Protein AF-A0A2N0LPD0-F1 (afdb_monomer_lite)

Sequence (510 aa):
MKVQAAYNGDDMIFRSRFPADKPGIHHDYLVFEGSERVRHGSSSVGSVDDRLYEDRFTFHVDDGAVKSFPNYGCAVTCHSDLRDPFMYQAPGSDEVKANSYYEVIGKSDVRKYIPESRRGDGEWWDVAWDDIQASDTDFIAGMKVAGVFLDQWHWRAARGNPLDVSDDLWVLDYRNGDAGGSSYSTNFDSETGQPRFMFDPGVVPGAALSFDDVTNQRLTLDDVYYLGPETMTEFDPNRAWQEGDAIPRRYLRAPKGSRADITAKPIWNDGWWTVELRRKMDTGEPDDKAFKEFRSYNLAFAFYTNGTGNRFHYVTFPVKLGMGQPGDINATRFAGDDPNWDAVPAAEFTAYYPGQASWQYITSDRHLGAPAVRADSVACSTCHAAGNGHGLRLDTVHHEHHCGYAGRFDGPGDQSPGLMAKGSSCADDHPINAVVLETAGHLRPAHFDQPRWIGDITHEAEGWCLGFADDSLSLQVQQPVHGQDGVNVFGYPDCVVMGVGYPQLVQGGV

Secondary structure (DSSP, 8-state):
-EEEEEE-SSEEEEEEEEE-SS------EEEEETTEEEEE--SBSS--TT--S--EEEEEEESS-STTHHHHGGGGG--TTSSSTT-TTPPPHHHHHHSHHHHHTT-SS-----GGG---SS-TT---TTS--GGGHHHHHHHHHTT-SEEEEEEETTTTGGGTB-EEEEESSSEEEPSSB-SEEE--BTTTTB-SEEE-TTTSTTSSEEHHHHHTT---TTS--SB-TTTEEE--TTS---TTEEEESEEE---BSGGG--EEEEEEETTEEEEEEEEES----TTS----TT-EEEEEEEEE-TTB-TT-SEEPPPEEEEESS--SEEEEE--SSS--TTTSPPEE---B--TT--HHHHTSTTSTTHHHHHTT-S-HHHHHSTTSSS------S------S-----------------TT--------------------------SPPP----------------SS------PPPSSTTPEEEEEEETTEEEEEEE---------

Foldseek 3Di:
DKWFWADAQWKTKIKDKDFFQAFLQAAWKFFDAPPDTDIDADQDAAFDLQSNAGKKKKKWWFQPLAALCLFEPCQQFFALQFPDPRSPNPDAQVVLCPQACCVVVVHRGAGTAGLVLAQDPDASLDGDLSSDHNVCPVVQVVCLQVVHKIWMWMATNNQAVVPQFTFTWIHHSGTGGAPFFGQKDFQADPVVRDGQKFFDCVQVVLSFDQSVCSRVVVDDPVHPDAAEPVTIDGDDPPDPDDGRGIGGRMHGDQTDDPRGFKGWDWDDDDRMIIIMIMGTQCPVGSSDDRHDAQGKIKMKIWIDYNSHRDLNTWIFFIWMEGRNDDTLHDYHHDHDDDDPPVPTDMRDTQIARPASNHSCCCLDVVNVCNVCVSVSNHHPCCCAPPPNVNHRDSPPPDDDDDPDDPDDDDDDDDDDDDDDDPDDPPDDDDDDADDDDDDDDDDDDDDDDDDDDDDDDDDDDDDDDDFDDDDDDDDDDDDDPDPDWDWDWDDDPGDIDIDIDHDDDDPDDD

Radius of gyration: 28.14 Å; chains: 1; bounding box: 63×95×67 Å

Structure (mmCIF, N/CA/C/O backbone):
data_AF-A0A2N0LPD0-F1
#
_entry.id   AF-A0A2N0LPD0-F1
#
loop_
_atom_site.group_PDB
_atom_site.id
_atom_site.type_symbol
_atom_site.label_atom_id
_atom_site.label_alt_id
_atom_site.label_comp_id
_atom_site.label_asym_id
_atom_site.label_entity_id
_atom_site.label_seq_id
_atom_site.pdbx_PDB_ins_code
_atom_site.Cartn_x
_atom_site.Cartn_y
_atom_site.Cartn_z
_atom_site.occupancy
_atom_site.B_iso_or_equiv
_atom_site.auth_seq_id
_atom_site.auth_comp_id
_atom_site.auth_asym_id
_atom_site.auth_atom_id
_atom_site.pdbx_PDB_model_num
ATOM 1 N N . MET A 1 1 ? -17.942 1.171 -4.128 1.00 93.88 1 MET A N 1
ATOM 2 C CA . MET A 1 1 ? -17.140 -0.076 -4.074 1.00 93.88 1 MET A CA 1
ATOM 3 C C . MET A 1 1 ? -17.913 -1.142 -3.314 1.00 93.88 1 MET A C 1
ATOM 5 O O . MET A 1 1 ? -18.797 -0.785 -2.544 1.00 93.88 1 MET A O 1
ATOM 9 N N . LYS A 1 2 ? -17.607 -2.425 -3.521 1.00 97.50 2 LYS A N 1
ATOM 10 C CA . LYS A 1 2 ? -18.251 -3.542 -2.808 1.00 97.50 2 LYS A CA 1
ATOM 11 C C . LYS A 1 2 ? -17.213 -4.376 -2.075 1.00 97.50 2 LYS A C 1
ATOM 13 O O . LYS A 1 2 ? -16.131 -4.577 -2.616 1.00 97.50 2 LYS A O 1
ATOM 18 N N . VAL A 1 3 ? -17.548 -4.859 -0.885 1.00 98.50 3 VAL A N 1
ATOM 19 C CA . VAL A 1 3 ? -16.680 -5.721 -0.078 1.00 98.50 3 VAL A CA 1
ATOM 20 C C . VAL A 1 3 ? -17.483 -6.904 0.446 1.00 98.50 3 VAL A C 1
ATOM 22 O O . VAL A 1 3 ? -18.595 -6.749 0.947 1.00 98.50 3 VAL A O 1
ATOM 25 N N . GLN A 1 4 ? -16.903 -8.088 0.334 1.00 98.62 4 GLN A N 1
ATOM 26 C CA . GLN A 1 4 ? -17.358 -9.326 0.949 1.00 98.62 4 GLN A CA 1
ATOM 27 C C . GLN A 1 4 ? -16.247 -9.830 1.869 1.00 98.62 4 GLN A C 1
ATOM 29 O O . GLN A 1 4 ? -15.064 -9.664 1.567 1.00 98.62 4 GLN A O 1
ATOM 34 N N . ALA A 1 5 ? -16.622 -10.454 2.980 1.00 98.69 5 ALA A N 1
ATOM 35 C CA . ALA A 1 5 ? -15.678 -11.020 3.934 1.00 98.69 5 ALA A CA 1
ATOM 36 C C . ALA A 1 5 ? -16.118 -12.429 4.332 1.00 98.69 5 ALA A C 1
ATOM 38 O O . ALA A 1 5 ? -17.301 -12.662 4.600 1.00 98.69 5 ALA A O 1
ATOM 39 N N . ALA A 1 6 ? -15.176 -13.363 4.381 1.00 98.56 6 ALA A N 1
ATOM 40 C CA . ALA A 1 6 ? -15.428 -14.753 4.725 1.00 98.56 6 ALA A CA 1
ATOM 41 C C . ALA A 1 6 ? -14.258 -15.349 5.515 1.00 98.56 6 ALA A C 1
ATOM 43 O O . ALA A 1 6 ? -13.128 -14.886 5.394 1.00 98.56 6 ALA A O 1
ATOM 44 N N . TYR A 1 7 ? -14.533 -16.371 6.325 1.00 98.44 7 TYR A N 1
ATOM 45 C CA . TYR A 1 7 ? -13.509 -17.060 7.117 1.00 98.44 7 TYR A CA 1
ATOM 46 C C . TYR A 1 7 ? -13.863 -18.534 7.355 1.00 98.44 7 TYR A C 1
ATOM 48 O O . TYR A 1 7 ? -15.043 -18.889 7.380 1.00 98.44 7 TYR A O 1
ATOM 56 N N . ASN A 1 8 ? -12.868 -19.400 7.549 1.00 97.31 8 ASN A N 1
ATOM 57 C CA . ASN A 1 8 ? -13.073 -20.843 7.784 1.00 97.31 8 ASN A CA 1
ATOM 58 C C . ASN A 1 8 ? -12.531 -21.346 9.138 1.00 97.31 8 ASN A C 1
ATOM 60 O O . ASN A 1 8 ? -12.690 -22.524 9.460 1.00 97.31 8 ASN A O 1
ATOM 64 N N . GLY A 1 9 ? -11.977 -20.450 9.960 1.00 96.12 9 GLY A N 1
ATOM 65 C CA . GLY A 1 9 ? -11.345 -20.765 11.246 1.00 96.12 9 GLY A CA 1
ATOM 66 C C . GLY A 1 9 ? -9.817 -20.773 11.185 1.00 96.12 9 GLY A C 1
ATOM 67 O O . GLY A 1 9 ? -9.190 -20.611 12.227 1.00 96.12 9 GLY A O 1
ATOM 68 N N . ASP A 1 10 ? -9.251 -20.881 9.981 1.00 97.25 10 ASP A N 1
ATOM 69 C CA . ASP A 1 10 ? -7.812 -20.799 9.728 1.00 97.25 10 ASP A CA 1
ATOM 70 C C . ASP A 1 10 ? -7.463 -19.519 8.957 1.00 97.25 10 ASP A C 1
ATOM 72 O O . ASP A 1 10 ? -6.546 -18.801 9.346 1.00 97.25 10 ASP A O 1
ATOM 76 N N . ASP A 1 11 ? -8.240 -19.187 7.922 1.00 98.56 11 ASP A N 1
ATOM 77 C CA . ASP A 1 11 ? -8.024 -18.053 7.023 1.00 98.56 11 ASP A CA 1
ATOM 78 C C . ASP A 1 11 ? -9.128 -16.995 7.127 1.00 98.56 11 ASP A C 1
ATOM 80 O O . ASP A 1 11 ? -10.316 -17.302 7.281 1.00 98.56 11 ASP A O 1
ATOM 84 N N . MET A 1 12 ? -8.717 -15.736 6.975 1.00 98.62 12 MET A N 1
ATOM 85 C CA . MET A 1 12 ? -9.573 -14.585 6.721 1.00 98.62 12 MET A CA 1
ATOM 86 C C . MET A 1 12 ? -9.423 -14.158 5.261 1.00 98.62 12 MET A C 1
ATOM 88 O O . MET A 1 12 ? -8.309 -13.981 4.762 1.00 98.62 12 MET A O 1
ATOM 92 N N . ILE A 1 13 ? -10.552 -13.969 4.578 1.00 98.75 13 ILE A N 1
ATOM 93 C CA . ILE A 1 13 ? -10.589 -13.643 3.154 1.00 98.75 13 ILE A CA 1
ATOM 94 C C . ILE A 1 13 ? -11.479 -12.426 2.926 1.00 98.75 13 ILE A C 1
ATOM 96 O O . ILE A 1 13 ? -12.649 -12.407 3.319 1.00 98.75 13 ILE A O 1
ATOM 100 N N . PHE A 1 14 ? -10.943 -11.430 2.228 1.00 98.81 14 PHE A N 1
ATOM 101 C CA . PHE A 1 14 ? -11.685 -10.264 1.763 1.00 98.81 14 PHE A CA 1
ATOM 102 C C . PHE A 1 14 ? -11.743 -10.265 0.244 1.00 98.81 14 PHE A C 1
ATOM 104 O O . PHE A 1 14 ? -10.707 -10.318 -0.409 1.00 98.81 14 PHE A O 1
ATOM 111 N N . ARG A 1 15 ? -12.939 -10.129 -0.328 1.00 98.69 15 ARG A N 1
ATOM 112 C CA . ARG A 1 15 ? -13.126 -9.885 -1.761 1.00 98.69 15 ARG A CA 1
ATOM 113 C C . ARG A 1 15 ? -13.672 -8.485 -1.962 1.00 98.69 15 ARG A C 1
ATOM 115 O O . ARG A 1 15 ? -14.777 -8.173 -1.525 1.00 98.69 15 ARG A O 1
ATOM 122 N N . SER A 1 16 ? -12.900 -7.650 -2.641 1.00 98.50 16 SER A N 1
ATOM 123 C CA . SER A 1 16 ? -13.236 -6.247 -2.873 1.00 98.50 16 SER A CA 1
ATOM 124 C C . SER A 1 16 ? -13.387 -5.963 -4.356 1.00 98.50 16 SER A C 1
ATOM 126 O O . SER A 1 16 ? -12.586 -6.426 -5.161 1.00 98.50 16 SER A O 1
ATOM 128 N N . ARG A 1 17 ? -14.407 -5.186 -4.723 1.00 98.12 17 ARG A N 1
ATOM 129 C CA . ARG A 1 17 ? -14.667 -4.761 -6.100 1.00 98.12 17 ARG A CA 1
ATOM 130 C C . ARG A 1 17 ? -14.722 -3.240 -6.201 1.00 98.12 17 ARG A C 1
ATOM 132 O O . ARG A 1 17 ? -15.536 -2.599 -5.525 1.00 98.12 17 ARG A O 1
ATOM 139 N N . PHE A 1 18 ? -13.884 -2.662 -7.056 1.00 96.88 18 PHE A N 1
ATOM 140 C CA . PHE A 1 18 ? -13.762 -1.214 -7.254 1.00 96.88 18 PHE A CA 1
ATOM 141 C C . PHE A 1 18 ? -13.550 -0.872 -8.739 1.00 96.88 18 PHE A C 1
ATOM 143 O O . PHE A 1 18 ? -13.055 -1.715 -9.492 1.00 96.88 18 PHE A O 1
ATOM 150 N N . PRO A 1 19 ? -14.007 0.310 -9.187 1.00 95.06 19 PRO A N 1
ATOM 151 C CA . PRO A 1 19 ? -13.965 0.672 -10.598 1.00 95.06 19 PRO A CA 1
ATOM 152 C C . PRO A 1 19 ? -12.536 1.006 -11.017 1.00 95.06 19 PRO A C 1
ATOM 154 O O . PRO A 1 19 ? -11.822 1.634 -10.250 1.00 95.06 19 PRO A O 1
ATOM 157 N N . ALA A 1 20 ? -12.151 0.613 -12.224 1.00 92.56 20 ALA A N 1
ATOM 158 C CA . ALA A 1 20 ? -10.928 1.005 -12.915 1.00 92.56 20 ALA A CA 1
ATOM 159 C C . ALA A 1 20 ? -11.180 0.801 -14.411 1.00 92.56 20 ALA A C 1
ATOM 161 O O . ALA A 1 20 ? -11.218 -0.338 -14.871 1.00 92.56 20 ALA A O 1
ATOM 162 N N . ASP A 1 21 ? -11.409 1.880 -15.156 1.00 89.44 21 ASP A N 1
ATOM 163 C CA . ASP A 1 21 ? -11.783 1.842 -16.579 1.00 89.44 21 ASP A CA 1
ATOM 164 C C . ASP A 1 21 ? -10.833 1.019 -17.457 1.00 89.44 21 ASP A C 1
ATOM 166 O O . ASP A 1 21 ? -11.274 0.402 -18.425 1.00 89.44 21 ASP A O 1
ATOM 170 N N . LYS A 1 22 ? -9.550 0.970 -17.094 1.00 90.00 22 LYS A N 1
ATOM 171 C CA . LYS A 1 22 ? -8.544 0.037 -17.601 1.00 90.00 22 LYS A CA 1
ATOM 172 C C . LYS A 1 22 ? -7.601 -0.351 -16.460 1.00 90.00 22 LYS A C 1
ATOM 174 O O . LYS A 1 22 ? -7.417 0.453 -15.542 1.00 90.00 22 LYS A O 1
ATOM 179 N N . PRO A 1 23 ? -6.977 -1.538 -16.506 1.00 93.06 23 PRO A N 1
ATOM 180 C CA . PRO A 1 23 ? -6.149 -2.000 -15.404 1.00 93.06 23 PRO A CA 1
ATOM 181 C C . PRO A 1 23 ? -4.797 -1.267 -15.396 1.00 93.06 23 PRO A C 1
ATOM 183 O O . PRO A 1 23 ? -4.017 -1.357 -16.343 1.00 93.06 23 PRO A O 1
ATOM 186 N N . GLY A 1 24 ? -4.487 -0.550 -14.316 1.00 93.31 24 GLY A N 1
ATOM 187 C CA . GLY A 1 24 ? -3.186 0.090 -14.103 1.00 93.31 24 GLY A CA 1
ATOM 188 C C . GLY A 1 24 ? -2.114 -0.916 -13.684 1.00 93.31 24 GLY A C 1
ATOM 189 O O . GLY A 1 24 ? -1.755 -0.990 -12.513 1.00 93.31 24 GLY A O 1
ATOM 190 N N . ILE A 1 25 ? -1.598 -1.699 -14.631 1.00 95.00 25 ILE A N 1
ATOM 191 C CA . ILE A 1 25 ? -0.637 -2.799 -14.391 1.00 95.00 25 ILE A CA 1
ATOM 192 C C . ILE A 1 25 ? 0.837 -2.377 -14.462 1.00 95.00 25 ILE A C 1
ATOM 194 O O . ILE A 1 25 ? 1.739 -3.197 -14.296 1.00 95.00 25 ILE A O 1
ATOM 198 N N . HIS A 1 26 ? 1.093 -1.095 -14.700 1.00 95.00 26 HIS A N 1
ATOM 199 C CA . HIS A 1 26 ? 2.417 -0.546 -14.963 1.00 95.00 26 HIS A CA 1
ATOM 200 C C . HIS A 1 26 ? 2.956 0.240 -13.760 1.00 95.00 26 HIS A C 1
ATOM 202 O O . HIS A 1 26 ? 2.221 0.940 -13.068 1.00 95.00 26 HIS A O 1
ATOM 208 N N . HIS A 1 27 ? 4.263 0.146 -13.498 1.00 94.00 27 HIS A N 1
ATOM 209 C CA . HIS A 1 27 ? 4.942 0.932 -12.464 1.00 94.00 27 HIS A CA 1
ATOM 210 C C . HIS A 1 27 ? 6.374 1.245 -12.901 1.00 94.00 27 HIS A C 1
ATOM 212 O O . HIS A 1 27 ? 7.170 0.325 -13.033 1.00 94.00 27 HIS A O 1
ATOM 218 N N . ASP A 1 28 ? 6.664 2.536 -13.072 1.00 93.62 28 ASP A N 1
ATOM 219 C CA . ASP A 1 28 ? 7.924 3.171 -13.493 1.00 93.62 28 ASP A CA 1
ATOM 220 C C . ASP A 1 28 ? 8.940 2.366 -14.340 1.00 93.62 28 ASP A C 1
ATOM 222 O O . ASP A 1 28 ? 9.508 1.353 -13.934 1.00 93.62 28 ASP A O 1
ATOM 226 N N . TYR A 1 29 ? 9.276 2.915 -15.507 1.00 96.12 29 TYR A N 1
ATOM 227 C CA . TYR A 1 29 ? 10.181 2.331 -16.496 1.00 96.12 29 TYR A CA 1
ATOM 228 C C . TYR A 1 29 ? 11.476 3.130 -16.614 1.00 96.12 29 TYR A C 1
ATOM 230 O O . TYR A 1 29 ? 11.532 4.325 -16.321 1.00 96.12 29 TYR A O 1
ATOM 238 N N . LEU A 1 30 ? 12.541 2.447 -17.013 1.00 95.94 30 LEU A N 1
ATOM 239 C CA . LEU A 1 30 ? 13.726 3.054 -17.591 1.00 95.94 30 LEU A CA 1
ATOM 240 C C . LEU A 1 30 ? 13.607 2.897 -19.106 1.00 95.94 30 LEU A C 1
ATOM 242 O O . LEU A 1 30 ? 13.508 1.766 -19.583 1.00 95.94 30 LEU A O 1
ATOM 246 N N . VAL A 1 31 ? 13.585 4.010 -19.828 1.00 96.94 31 VAL A N 1
ATOM 247 C CA . VAL A 1 31 ? 13.409 4.057 -21.281 1.00 96.94 31 VAL A CA 1
ATOM 248 C C . VAL A 1 31 ? 14.711 4.509 -21.926 1.00 96.94 31 VAL A C 1
ATOM 250 O O . VAL A 1 31 ? 15.379 5.411 -21.414 1.00 96.94 31 VAL A O 1
ATOM 253 N N . PHE A 1 32 ? 15.100 3.849 -23.009 1.00 96.31 32 PHE A N 1
ATOM 254 C CA . PHE A 1 32 ? 16.282 4.202 -23.787 1.00 96.31 32 PHE A CA 1
ATOM 255 C C . PHE A 1 32 ? 15.933 5.335 -24.757 1.00 96.31 32 PHE A C 1
ATOM 257 O O . PHE A 1 32 ? 15.102 5.153 -25.644 1.00 96.31 32 PHE A O 1
ATOM 264 N N . GLU A 1 33 ? 16.566 6.492 -24.561 1.00 95.50 33 GLU A N 1
ATOM 265 C CA . GLU A 1 33 ? 16.352 7.719 -25.340 1.00 95.50 33 GLU A CA 1
ATOM 266 C C . GLU A 1 33 ? 17.706 8.250 -25.825 1.00 95.50 33 GLU A C 1
ATOM 268 O O . GLU A 1 33 ? 18.495 8.832 -25.074 1.00 95.50 33 GLU A O 1
ATOM 273 N N . GLY A 1 34 ? 18.034 7.991 -27.086 1.00 89.56 34 GLY A N 1
ATOM 274 C CA . GLY A 1 34 ? 19.355 8.219 -27.653 1.00 89.56 34 GLY A CA 1
ATOM 275 C C . GLY A 1 34 ? 20.437 7.468 -26.872 1.00 89.56 34 GLY A C 1
ATOM 276 O O . GLY A 1 34 ? 20.471 6.241 -26.836 1.00 89.56 34 GLY A O 1
ATOM 277 N N . SER A 1 35 ? 21.364 8.211 -26.262 1.00 84.88 35 SER A N 1
ATOM 278 C CA . SER A 1 35 ? 22.397 7.646 -25.379 1.00 84.88 35 SER A CA 1
ATOM 279 C C . SER A 1 35 ? 21.995 7.618 -23.903 1.00 84.88 35 SER A C 1
ATOM 281 O O . SER A 1 35 ? 22.759 7.134 -23.063 1.00 84.88 35 SER A O 1
ATOM 283 N N . GLU A 1 36 ? 20.845 8.195 -23.568 1.00 89.69 36 GLU A N 1
ATOM 284 C CA . GLU A 1 36 ? 20.365 8.333 -22.204 1.00 89.69 36 GLU A CA 1
ATOM 285 C C . GLU A 1 36 ? 19.398 7.209 -21.834 1.00 89.69 36 GLU A C 1
ATOM 287 O O . GLU A 1 36 ? 18.835 6.498 -22.665 1.00 89.69 36 GLU A O 1
ATOM 292 N N . ARG A 1 37 ? 19.253 7.026 -20.526 1.00 91.12 37 ARG A N 1
ATOM 293 C CA . ARG A 1 37 ? 18.321 6.082 -19.922 1.00 91.12 37 ARG A CA 1
ATOM 294 C C . ARG A 1 37 ? 17.449 6.875 -18.968 1.00 91.12 37 ARG A C 1
ATOM 296 O O . ARG A 1 37 ? 17.870 7.189 -17.852 1.00 91.12 37 ARG A O 1
ATOM 303 N N . VAL A 1 38 ? 16.267 7.246 -19.436 1.00 93.31 38 VAL A N 1
ATOM 304 C CA . VAL A 1 38 ? 15.380 8.192 -18.761 1.00 93.31 38 VAL A CA 1
ATOM 305 C C . VAL A 1 38 ? 14.331 7.432 -17.969 1.00 93.31 38 VAL A C 1
ATOM 307 O O . VAL A 1 38 ? 13.748 6.449 -18.424 1.00 93.31 38 VAL A O 1
ATOM 310 N N . ARG A 1 39 ? 14.106 7.859 -16.727 1.00 93.31 39 ARG A N 1
ATOM 311 C CA . ARG A 1 39 ? 13.027 7.305 -15.915 1.00 93.31 39 ARG A CA 1
ATOM 312 C C . ARG A 1 39 ? 11.704 7.920 -16.350 1.00 93.31 39 ARG A C 1
ATOM 314 O O . ARG A 1 39 ? 11.521 9.123 -16.198 1.00 93.31 39 ARG A O 1
ATOM 321 N N . HIS A 1 40 ? 10.755 7.062 -16.694 1.00 92.69 40 HIS A N 1
ATOM 322 C CA . HIS A 1 40 ? 9.354 7.417 -16.880 1.00 92.69 40 HIS A CA 1
ATOM 323 C C . HIS A 1 40 ? 8.486 6.782 -15.804 1.00 92.69 40 HIS A C 1
ATOM 325 O O . HIS A 1 40 ? 8.763 5.679 -15.335 1.00 92.69 40 HIS A O 1
ATOM 331 N N . GLY A 1 41 ? 7.440 7.487 -15.389 1.00 87.19 41 GLY A N 1
ATOM 332 C CA . GLY A 1 41 ? 6.582 7.076 -14.285 1.00 87.19 41 GLY A CA 1
ATOM 333 C C . GLY A 1 41 ? 7.122 7.486 -12.913 1.00 87.19 41 GLY A C 1
ATOM 334 O O . GLY A 1 41 ? 8.276 7.260 -12.523 1.00 87.19 41 GLY A O 1
ATOM 335 N N . SER A 1 42 ? 6.242 8.100 -12.137 1.00 80.94 42 SER A N 1
ATOM 336 C CA . SER A 1 42 ? 6.472 8.457 -10.743 1.00 80.94 42 SER A CA 1
ATOM 337 C C . SER A 1 42 ? 5.136 8.490 -10.004 1.00 80.94 42 SER A C 1
ATOM 339 O O . SER A 1 42 ? 4.084 8.360 -10.619 1.00 80.94 42 SER A O 1
ATOM 341 N N . SER A 1 43 ? 5.176 8.645 -8.679 1.00 75.25 43 SER A N 1
ATOM 342 C CA . SER A 1 43 ? 3.958 8.936 -7.921 1.00 75.25 43 SER A CA 1
ATOM 343 C C . SER A 1 43 ? 3.514 10.350 -8.287 1.00 75.25 43 SER A C 1
ATOM 345 O O . SER A 1 43 ? 4.055 11.323 -7.757 1.00 75.25 43 SER A O 1
ATOM 347 N N . SER A 1 44 ? 2.611 10.442 -9.253 1.00 64.31 44 SER A N 1
ATOM 348 C CA . SER A 1 44 ? 2.209 11.684 -9.891 1.00 64.31 44 SER A CA 1
ATOM 349 C C . SER A 1 44 ? 1.103 12.401 -9.121 1.00 64.31 44 SER A C 1
ATOM 351 O O . SER A 1 44 ? 0.510 11.899 -8.158 1.00 64.31 44 SER A O 1
ATOM 353 N N . VAL A 1 45 ? 0.883 13.634 -9.551 1.00 65.06 45 VAL A N 1
ATOM 354 C CA . VAL A 1 45 ? -0.131 14.546 -9.047 1.00 65.06 45 VAL A CA 1
ATOM 355 C C . VAL A 1 45 ? -1.387 14.346 -9.870 1.00 65.06 45 VAL A C 1
ATOM 357 O O . VAL A 1 45 ? -1.348 14.539 -11.081 1.00 65.06 45 VAL A O 1
ATOM 360 N N . GLY A 1 46 ? -2.500 14.017 -9.225 1.00 64.25 46 GLY A N 1
ATOM 361 C CA . GLY A 1 46 ? -3.743 13.771 -9.947 1.00 64.25 46 GLY A CA 1
ATOM 362 C C . GLY A 1 46 ? -3.680 12.536 -10.838 1.00 64.25 46 GLY A C 1
ATOM 363 O O . GLY A 1 46 ? -2.784 11.698 -10.726 1.00 64.25 46 GLY A O 1
ATOM 364 N N . SER A 1 47 ? -4.697 12.415 -11.687 1.00 64.69 47 SER A N 1
ATOM 365 C CA . SER A 1 47 ? -4.709 11.423 -12.756 1.00 64.69 47 SER A CA 1
ATOM 366 C C . SER A 1 47 ? -3.703 11.856 -13.811 1.00 64.69 47 SER A C 1
ATOM 368 O O . SER A 1 47 ? -3.750 12.996 -14.269 1.00 64.69 47 SER A O 1
ATOM 370 N N . VAL A 1 48 ? -2.812 10.948 -14.189 1.00 68.50 48 VAL A N 1
ATOM 371 C CA . VAL A 1 48 ? -1.898 11.143 -15.316 1.00 68.50 48 VAL A CA 1
ATOM 372 C C . VAL A 1 48 ? -2.240 10.147 -16.404 1.00 68.50 48 VAL A C 1
ATOM 374 O O . VAL A 1 48 ? -2.479 8.968 -16.136 1.00 68.50 48 VAL A O 1
ATOM 377 N N . ASP A 1 49 ? -2.257 10.631 -17.639 1.00 68.88 49 ASP A N 1
ATOM 378 C CA . ASP A 1 49 ? -2.686 9.824 -18.781 1.00 68.88 49 ASP A CA 1
ATOM 379 C C . ASP A 1 49 ? -1.683 8.714 -19.127 1.00 68.88 49 ASP A C 1
ATOM 381 O O . ASP A 1 49 ? -2.067 7.718 -19.739 1.00 68.88 49 ASP A O 1
ATOM 385 N N . ASP A 1 50 ? -0.428 8.830 -18.668 1.00 74.38 50 ASP A N 1
ATOM 386 C CA . ASP A 1 50 ? 0.629 7.843 -18.927 1.00 74.38 50 ASP A CA 1
ATOM 387 C C . ASP A 1 50 ? 0.372 6.473 -18.267 1.00 74.38 50 ASP A C 1
ATOM 389 O O . ASP A 1 50 ? 0.899 5.459 -18.723 1.00 74.38 50 ASP A O 1
ATOM 393 N N . ARG A 1 51 ? -0.445 6.437 -17.201 1.00 81.94 51 ARG A N 1
ATOM 394 C CA . ARG A 1 51 ? -0.741 5.265 -16.357 1.00 81.94 51 ARG A CA 1
ATOM 395 C C . ARG A 1 51 ? 0.485 4.448 -15.944 1.00 81.94 51 ARG A C 1
ATOM 397 O O . ARG A 1 51 ? 0.383 3.248 -15.694 1.00 81.94 51 ARG A O 1
ATOM 404 N N . LEU A 1 52 ? 1.633 5.097 -15.767 1.00 90.00 52 LEU A N 1
ATOM 405 C CA . LEU A 1 52 ? 2.883 4.458 -15.337 1.00 90.00 52 LEU A CA 1
ATOM 406 C C . LEU A 1 52 ? 2.988 4.308 -13.812 1.00 90.00 52 LEU A C 1
ATOM 408 O O . LEU A 1 52 ? 4.085 4.135 -13.260 1.00 90.00 52 LEU A O 1
ATOM 412 N N . TYR A 1 53 ? 1.849 4.388 -13.123 1.00 90.81 53 TYR A N 1
ATOM 413 C CA . TYR A 1 53 ? 1.743 4.198 -11.690 1.00 90.81 53 TYR A CA 1
ATOM 414 C C . TYR A 1 53 ? 0.570 3.283 -11.356 1.00 90.81 53 TYR A C 1
ATOM 416 O O . TYR A 1 53 ? -0.586 3.587 -11.628 1.00 90.81 53 TYR A O 1
ATOM 424 N N . GLU A 1 54 ? 0.903 2.142 -10.772 1.00 94.44 54 GLU A N 1
ATOM 425 C CA . GLU A 1 54 ? -0.018 1.019 -10.668 1.00 94.44 54 GLU A CA 1
ATOM 426 C C . GLU A 1 54 ? -1.278 1.312 -9.839 1.00 94.44 54 GLU A C 1
ATOM 428 O O . GLU A 1 54 ? -1.252 2.049 -8.833 1.00 94.44 54 GLU A O 1
ATOM 433 N N . ASP A 1 55 ? -2.345 0.610 -10.209 1.00 95.81 55 ASP A N 1
ATOM 434 C CA . ASP A 1 55 ? -3.553 0.504 -9.409 1.00 95.81 55 ASP A CA 1
ATOM 435 C C . ASP A 1 55 ? -3.242 -0.219 -8.100 1.00 95.81 55 ASP A C 1
ATOM 437 O O . ASP A 1 55 ? -2.438 -1.159 -8.029 1.00 95.81 55 ASP A O 1
ATOM 441 N N . ARG A 1 56 ? -3.870 0.246 -7.022 1.00 96.94 56 ARG A N 1
ATOM 442 C CA . ARG A 1 56 ? -3.632 -0.269 -5.671 1.00 96.94 56 ARG A CA 1
ATOM 443 C C . ARG A 1 56 ? -4.929 -0.374 -4.912 1.00 96.94 56 ARG A C 1
ATOM 445 O O . ARG A 1 56 ? -5.785 0.499 -5.018 1.00 96.94 56 ARG A O 1
ATOM 452 N N . PHE A 1 57 ? -5.016 -1.397 -4.080 1.00 98.06 57 PHE A N 1
ATOM 453 C CA . PHE A 1 57 ? -6.087 -1.569 -3.112 1.00 98.06 57 PHE A CA 1
ATOM 454 C C . PHE A 1 57 ? -5.460 -1.781 -1.744 1.00 98.06 57 PHE A C 1
ATOM 456 O O . PHE A 1 57 ? -4.534 -2.577 -1.595 1.00 98.06 57 PHE A O 1
ATOM 463 N N . THR A 1 58 ? -5.924 -1.048 -0.744 1.00 97.94 58 THR A N 1
ATOM 464 C CA . THR A 1 58 ? -5.383 -1.159 0.605 1.00 97.94 58 THR A CA 1
ATOM 465 C C . THR A 1 58 ? -6.455 -0.899 1.638 1.00 97.94 58 THR A C 1
ATOM 467 O O . THR A 1 58 ? -7.405 -0.158 1.392 1.00 97.94 58 THR A O 1
ATOM 470 N N . PHE A 1 59 ? -6.299 -1.488 2.812 1.00 98.50 59 PHE A N 1
ATOM 471 C CA . PHE A 1 59 ? -7.103 -1.127 3.962 1.00 98.50 59 PHE A CA 1
ATOM 472 C C . PHE A 1 59 ? -6.305 -1.280 5.239 1.00 98.50 59 PHE A C 1
ATOM 474 O O . PHE A 1 59 ? -5.331 -2.027 5.285 1.00 98.50 59 PHE A O 1
ATOM 481 N N . HIS A 1 60 ? -6.716 -0.527 6.249 1.00 98.56 60 HIS A N 1
ATOM 482 C CA . HIS A 1 60 ? -6.220 -0.695 7.604 1.00 98.56 60 HIS A CA 1
ATOM 483 C C . HIS A 1 60 ? -7.163 -1.604 8.397 1.00 98.56 60 HIS A C 1
ATOM 485 O O . HIS A 1 60 ? -8.379 -1.531 8.205 1.00 98.56 60 HIS A O 1
ATOM 491 N N . VAL A 1 61 ? -6.600 -2.397 9.302 1.00 98.56 61 VAL A N 1
ATOM 492 C CA . VAL A 1 61 ? -7.288 -3.224 10.292 1.00 98.56 61 VAL A CA 1
ATOM 493 C C . VAL A 1 61 ? -6.918 -2.719 11.682 1.00 98.56 61 VAL A C 1
ATOM 495 O O . VAL A 1 61 ? -5.745 -2.621 12.040 1.00 98.56 61 VAL A O 1
ATOM 498 N N . ASP A 1 62 ? -7.941 -2.422 12.472 1.00 98.44 62 ASP A N 1
ATOM 499 C CA . ASP A 1 62 ? -7.828 -2.049 13.877 1.00 98.44 62 ASP A CA 1
ATOM 500 C C . ASP A 1 62 ? -8.751 -2.936 14.721 1.00 98.44 62 ASP A C 1
ATOM 502 O O . ASP A 1 62 ? -9.911 -3.172 14.379 1.00 98.44 62 ASP A O 1
ATOM 506 N N . ASP A 1 63 ? -8.243 -3.428 15.845 1.00 97.00 63 ASP A N 1
ATOM 507 C CA . ASP A 1 63 ? -8.978 -4.222 16.837 1.00 97.00 63 ASP A CA 1
ATOM 508 C C . ASP A 1 63 ? -9.576 -3.358 17.966 1.00 97.00 63 ASP A C 1
ATOM 510 O O . ASP A 1 63 ? -10.074 -3.886 18.963 1.00 97.00 63 ASP A O 1
ATOM 514 N N . GLY A 1 64 ? -9.566 -2.033 17.791 1.00 96.62 64 GLY A N 1
ATOM 515 C CA . GLY A 1 64 ? -10.025 -1.033 18.750 1.00 96.62 64 GLY A CA 1
ATOM 516 C C . GLY A 1 64 ? -8.908 -0.466 19.626 1.00 96.62 64 GLY A C 1
ATOM 517 O O . GLY A 1 64 ? -9.209 0.231 20.595 1.00 96.62 64 GLY A O 1
ATOM 518 N N . ALA A 1 65 ? -7.646 -0.783 19.328 1.00 96.81 65 ALA A N 1
ATOM 519 C CA . ALA A 1 65 ? -6.493 -0.316 20.089 1.00 96.81 65 ALA A CA 1
ATOM 520 C C . ALA A 1 65 ? -6.039 1.093 19.685 1.00 96.81 65 ALA A C 1
ATOM 522 O O . ALA A 1 65 ? -5.454 1.793 20.511 1.00 96.81 65 ALA A O 1
ATOM 523 N N . VAL A 1 66 ? -6.300 1.515 18.442 1.00 97.25 66 VAL A N 1
ATOM 524 C CA . VAL A 1 66 ? -5.926 2.852 17.960 1.00 97.25 66 VAL A CA 1
ATOM 525 C C . VAL A 1 66 ? -7.055 3.838 18.235 1.00 97.25 66 VAL A C 1
ATOM 527 O O . VAL A 1 66 ? -8.189 3.685 17.766 1.00 97.25 66 VAL A O 1
ATOM 530 N N . LYS A 1 67 ? -6.743 4.876 19.009 1.00 93.62 67 LYS A N 1
ATOM 531 C CA . LYS A 1 67 ? -7.683 5.910 19.425 1.00 93.62 67 LYS A CA 1
ATOM 532 C C . LYS A 1 67 ? -8.260 6.603 18.196 1.00 93.62 67 LYS A C 1
ATOM 534 O O . LYS A 1 67 ? -7.558 6.901 17.231 1.00 93.62 67 LYS A O 1
ATOM 539 N N . SER A 1 68 ? -9.561 6.874 18.239 1.00 94.50 68 SER A N 1
ATOM 540 C CA . SER A 1 68 ? -10.272 7.663 17.229 1.00 94.50 68 SER A CA 1
ATOM 541 C C . SER A 1 68 ? -10.312 7.067 15.808 1.00 94.50 68 SER A C 1
ATOM 543 O O . SER A 1 68 ? -11.044 7.567 14.949 1.00 94.50 68 SER A O 1
ATOM 545 N N . PHE A 1 69 ? -9.604 5.965 15.532 1.00 96.75 69 PHE A N 1
ATOM 546 C CA . PHE A 1 69 ? -9.667 5.259 14.254 1.00 96.75 69 PHE A CA 1
ATOM 547 C C . PHE A 1 69 ? -11.096 4.818 13.870 1.00 96.75 69 PHE A C 1
ATOM 549 O O . PHE A 1 69 ? -11.462 5.017 12.709 1.00 96.75 69 PHE A O 1
ATOM 556 N N . PRO A 1 70 ? -11.961 4.339 14.794 1.00 95.69 70 PRO A N 1
ATOM 557 C CA . PRO A 1 70 ? -13.360 4.039 14.471 1.00 95.69 70 PRO A CA 1
ATOM 558 C C . PRO A 1 70 ? -14.158 5.247 13.953 1.00 95.69 70 PRO A C 1
ATOM 560 O O . PRO A 1 70 ? -15.121 5.074 13.212 1.00 95.69 70 PRO A O 1
ATOM 563 N N . ASN A 1 71 ? -13.769 6.469 14.331 1.00 94.69 71 ASN A N 1
ATOM 564 C CA . ASN A 1 71 ? -14.474 7.698 13.965 1.00 94.69 71 ASN A CA 1
ATOM 565 C C . ASN A 1 71 ? -13.906 8.350 12.695 1.00 94.69 71 ASN A C 1
ATOM 567 O O . ASN A 1 71 ? -14.661 8.929 11.906 1.00 94.69 71 ASN A O 1
ATOM 571 N N . TYR A 1 72 ? -12.588 8.255 12.487 1.00 94.19 72 TYR A N 1
ATOM 572 C CA . TYR A 1 72 ? -11.869 9.053 11.483 1.00 94.19 72 TYR A CA 1
ATOM 573 C C . TYR A 1 72 ? -11.038 8.230 10.483 1.00 94.19 72 TYR A C 1
ATOM 575 O O . TYR A 1 72 ? -10.622 8.754 9.448 1.00 94.19 72 TYR A O 1
ATOM 583 N N . GLY A 1 73 ? -10.805 6.942 10.737 1.00 93.56 73 GLY A N 1
ATOM 584 C CA . GLY A 1 73 ? -10.180 6.018 9.787 1.00 93.56 73 GLY A CA 1
ATOM 585 C C . GLY A 1 73 ? -8.805 6.463 9.328 1.00 93.56 73 GLY A C 1
ATOM 586 O O . GLY A 1 73 ? -7.954 6.844 10.120 1.00 93.56 73 GLY A O 1
ATOM 587 N N . CYS A 1 74 ? -8.564 6.451 8.018 1.00 89.94 74 CYS A N 1
ATOM 588 C CA . CYS A 1 74 ? -7.261 6.832 7.482 1.00 89.94 74 CYS A CA 1
ATOM 589 C C . CYS A 1 74 ? -6.866 8.292 7.769 1.00 89.94 74 CYS A C 1
ATOM 591 O O . CYS A 1 74 ? -5.677 8.602 7.654 1.00 89.94 74 CYS A O 1
ATOM 593 N N . ALA A 1 75 ? -7.807 9.169 8.145 1.00 92.06 75 ALA A N 1
ATOM 594 C CA . ALA A 1 75 ? -7.523 10.572 8.438 1.00 92.06 75 ALA A CA 1
ATOM 595 C C . ALA A 1 75 ? -6.577 10.743 9.635 1.00 92.06 75 ALA A C 1
ATOM 597 O O . ALA A 1 75 ? -5.700 11.598 9.557 1.00 92.06 75 ALA A O 1
ATOM 598 N N . VAL A 1 76 ? -6.652 9.878 10.663 1.00 94.50 76 VAL A N 1
ATOM 599 C CA . VAL A 1 76 ? -5.705 9.925 11.803 1.00 94.50 76 VAL A CA 1
ATOM 600 C C . VAL A 1 76 ? -4.266 9.639 11.390 1.00 94.50 76 VAL A C 1
ATOM 602 O O . VAL A 1 76 ? -3.363 9.868 12.170 1.00 94.50 76 VAL A O 1
ATOM 605 N N . THR A 1 77 ? -4.043 9.140 10.170 1.00 94.12 77 THR A N 1
ATOM 606 C CA . THR A 1 77 ? -2.700 8.845 9.651 1.00 94.12 77 THR A CA 1
ATOM 607 C C . THR A 1 77 ? -2.212 9.813 8.581 1.00 94.12 77 THR A C 1
ATOM 609 O O . THR A 1 77 ? -1.143 9.606 8.006 1.00 94.12 77 THR A O 1
ATOM 612 N N . CYS A 1 78 ? -3.026 10.807 8.222 1.00 91.50 78 CYS A N 1
ATOM 613 C CA . CYS A 1 78 ? -2.828 11.657 7.053 1.00 91.50 78 CYS A CA 1
ATOM 614 C C . CYS A 1 78 ? -2.377 13.054 7.482 1.00 91.50 78 CYS A C 1
ATOM 616 O O . CYS A 1 78 ? -3.178 13.978 7.512 1.00 91.50 78 CYS A O 1
ATOM 618 N N . HIS A 1 79 ? -1.107 13.212 7.834 1.00 93.12 79 HIS A N 1
ATOM 619 C CA . HIS A 1 79 ? -0.577 14.472 8.356 1.00 93.12 79 HIS A CA 1
ATOM 620 C C . HIS A 1 79 ? -0.091 15.430 7.249 1.00 93.12 79 HIS A C 1
ATOM 622 O O . HIS A 1 79 ? 0.157 15.026 6.111 1.00 93.12 79 HIS A O 1
ATOM 628 N N . SER A 1 80 ? 0.020 16.722 7.561 1.00 91.75 80 SER A N 1
ATOM 629 C CA . SER A 1 80 ? 0.514 17.776 6.655 1.00 91.75 80 SER A CA 1
ATOM 630 C C . SER A 1 80 ? 2.027 17.761 6.434 1.00 91.75 80 SER A C 1
ATOM 632 O O . SER A 1 80 ? 2.522 18.546 5.627 1.00 91.75 80 SER A O 1
ATOM 634 N N . ASP A 1 81 ? 2.742 16.874 7.120 1.00 93.25 81 ASP A N 1
ATOM 635 C CA . ASP A 1 81 ? 4.194 16.682 7.081 1.00 93.25 81 ASP A CA 1
ATOM 636 C C . ASP A 1 81 ? 4.611 15.380 6.372 1.00 93.25 81 ASP A C 1
ATOM 638 O O . ASP A 1 81 ? 5.790 15.041 6.292 1.00 93.25 81 ASP A O 1
ATOM 642 N N . LEU A 1 82 ? 3.660 14.639 5.799 1.00 92.12 82 LEU A N 1
ATOM 643 C CA . LEU A 1 82 ? 3.967 13.418 5.059 1.00 92.12 82 LEU A CA 1
ATOM 644 C C . LEU A 1 82 ? 4.701 13.720 3.749 1.00 92.12 82 LEU A C 1
ATOM 646 O O . LEU A 1 82 ? 4.410 14.708 3.082 1.00 92.12 82 LEU A O 1
ATOM 650 N N . ARG A 1 83 ? 5.573 12.803 3.305 1.00 87.56 83 ARG A N 1
ATOM 651 C CA . ARG A 1 83 ? 6.292 12.876 2.021 1.00 87.56 83 ARG A CA 1
ATOM 652 C C . ARG A 1 83 ? 5.342 12.861 0.822 1.00 87.56 83 ARG A C 1
ATOM 654 O O . ARG A 1 83 ? 5.103 11.820 0.201 1.00 87.56 83 ARG A O 1
ATOM 661 N N . ASP A 1 84 ? 4.863 14.036 0.465 1.00 77.75 84 ASP A N 1
ATOM 662 C CA . ASP A 1 84 ? 4.035 14.325 -0.693 1.00 77.75 84 ASP A CA 1
ATOM 663 C C . ASP A 1 84 ? 4.271 15.805 -1.058 1.00 77.75 84 ASP A C 1
ATOM 665 O O . ASP A 1 84 ? 4.240 16.658 -0.174 1.00 77.75 84 ASP A O 1
ATOM 669 N N . PRO A 1 85 ? 4.515 16.134 -2.337 1.00 67.50 85 PRO A N 1
ATOM 670 C CA . PRO A 1 85 ? 4.856 17.496 -2.758 1.00 67.50 85 PRO A CA 1
ATOM 671 C C . PRO A 1 85 ? 3.778 18.562 -2.471 1.00 67.50 85 PRO A C 1
ATOM 673 O O . PRO A 1 85 ? 4.065 19.746 -2.589 1.00 67.50 85 PRO A O 1
ATOM 676 N N . PHE A 1 86 ? 2.558 18.180 -2.087 1.00 70.81 86 PHE A N 1
ATOM 677 C CA . PHE A 1 86 ? 1.480 19.104 -1.699 1.00 70.81 86 PHE A CA 1
ATOM 678 C C . PHE A 1 86 ? 1.235 19.139 -0.188 1.00 70.81 86 PHE A C 1
ATOM 680 O O . PHE A 1 86 ? 0.218 19.663 0.273 1.00 70.81 86 PHE A O 1
ATOM 687 N N . MET A 1 87 ? 2.052 18.437 0.600 1.00 77.81 87 MET A N 1
ATOM 688 C CA . MET A 1 87 ? 2.011 18.510 2.055 1.00 77.81 87 MET A CA 1
ATOM 689 C C . MET A 1 87 ? 2.934 19.666 2.410 1.00 77.81 87 MET A C 1
ATOM 691 O O . MET A 1 87 ? 4.149 19.573 2.277 1.00 77.81 87 MET A O 1
ATOM 695 N N . TYR A 1 88 ? 2.327 20.798 2.760 1.00 76.44 88 TYR A N 1
ATOM 696 C CA . TYR A 1 88 ? 3.013 22.084 2.891 1.00 76.44 88 TYR A CA 1
ATOM 697 C C . TYR A 1 88 ? 3.999 22.135 4.068 1.00 76.44 88 TYR A C 1
ATOM 699 O O . TYR A 1 88 ? 4.753 23.096 4.176 1.00 76.44 88 TYR A O 1
ATOM 707 N N . GLN A 1 89 ? 4.008 21.115 4.934 1.00 87.31 89 GLN A N 1
ATOM 708 C CA . GLN A 1 89 ? 4.931 20.990 6.066 1.00 87.31 89 GLN A CA 1
ATOM 709 C C . GLN A 1 89 ? 5.841 19.766 5.938 1.00 87.31 89 GLN A C 1
ATOM 711 O O . GLN A 1 89 ? 6.448 19.363 6.924 1.00 87.31 89 GLN A O 1
ATOM 716 N N . ALA A 1 90 ? 5.914 19.133 4.761 1.00 90.12 90 ALA A N 1
ATOM 717 C CA . ALA A 1 90 ? 6.770 17.969 4.572 1.00 90.12 90 ALA A CA 1
ATOM 718 C C . ALA A 1 90 ? 8.250 18.367 4.737 1.00 90.12 90 ALA A C 1
ATOM 720 O O . ALA A 1 90 ? 8.747 19.167 3.936 1.00 90.12 90 ALA A O 1
ATOM 721 N N . PRO A 1 91 ? 8.967 17.815 5.733 1.00 94.31 91 PRO A N 1
ATOM 722 C C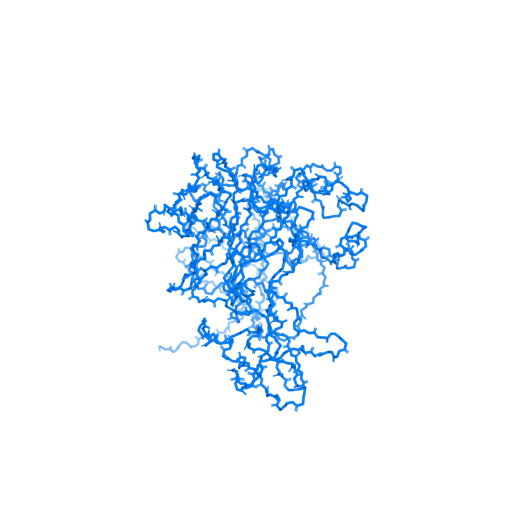A . PRO A 1 91 ? 10.362 18.157 5.974 1.00 94.31 91 PRO A CA 1
ATOM 723 C C . PRO A 1 91 ? 11.266 17.640 4.850 1.00 94.31 91 PRO A C 1
ATOM 725 O O . PRO A 1 91 ? 10.987 16.634 4.181 1.00 94.31 91 PRO A O 1
ATOM 728 N N . GLY A 1 92 ? 12.395 18.320 4.658 1.00 94.19 92 GLY A N 1
ATOM 729 C CA . GLY A 1 92 ? 13.422 17.895 3.707 1.00 94.19 92 GLY A CA 1
ATOM 730 C C . GLY A 1 92 ? 14.135 16.615 4.157 1.00 94.19 92 GLY A C 1
ATOM 731 O O . GLY A 1 92 ? 14.210 16.307 5.344 1.00 94.19 92 GLY A O 1
ATOM 732 N N . SER A 1 93 ? 14.738 15.870 3.222 1.00 95.38 93 SER A N 1
ATOM 733 C CA . SER A 1 93 ? 15.427 14.612 3.572 1.00 95.38 93 SER A CA 1
ATOM 734 C C . SER A 1 93 ? 16.549 14.792 4.600 1.00 95.38 93 SER A C 1
ATOM 736 O O . SER A 1 93 ? 16.785 13.869 5.378 1.00 95.38 93 SER A O 1
ATOM 738 N N . ASP A 1 94 ? 17.265 15.915 4.571 1.00 96.56 94 ASP A N 1
ATOM 739 C CA . ASP A 1 94 ? 18.374 16.176 5.495 1.00 96.56 94 ASP A CA 1
ATOM 740 C C . ASP A 1 94 ? 17.871 16.549 6.893 1.00 96.56 94 ASP A C 1
ATOM 742 O O . ASP A 1 94 ? 18.468 16.142 7.885 1.00 96.56 94 ASP A O 1
ATOM 746 N N . GLU A 1 95 ? 16.731 17.235 6.972 1.00 96.88 95 GLU A N 1
ATOM 747 C CA . GLU A 1 95 ? 16.041 17.546 8.225 1.00 96.88 95 GLU A CA 1
ATOM 748 C C . GLU A 1 95 ? 15.530 16.271 8.904 1.00 96.88 95 GLU A C 1
ATOM 750 O O . GLU A 1 95 ? 15.807 16.044 10.079 1.00 96.88 95 GLU A O 1
ATOM 755 N N . VAL A 1 96 ? 14.888 15.374 8.144 1.00 97.44 96 VAL A N 1
ATOM 756 C CA . VAL A 1 96 ? 14.433 14.078 8.674 1.00 97.44 96 VAL A CA 1
ATOM 757 C C . VAL A 1 96 ? 15.604 13.251 9.196 1.00 97.44 96 VAL A C 1
ATOM 759 O O . VAL A 1 96 ? 15.528 12.707 10.289 1.00 97.44 96 VAL A O 1
ATOM 762 N N . LYS A 1 97 ? 16.715 13.181 8.452 1.00 96.44 97 LYS A N 1
ATOM 763 C CA . LYS A 1 97 ? 17.919 12.457 8.898 1.00 96.44 97 LYS A CA 1
ATOM 764 C C . LYS A 1 97 ? 18.562 13.069 10.144 1.00 96.44 97 LYS A C 1
ATOM 766 O O . LYS A 1 97 ? 19.267 12.357 10.848 1.00 96.44 97 LYS A O 1
ATOM 771 N N . ALA A 1 98 ? 18.368 14.366 10.385 1.00 97.19 98 ALA A N 1
ATOM 772 C CA . ALA A 1 98 ? 18.877 15.044 11.572 1.00 97.19 98 ALA A CA 1
ATOM 773 C C . ALA A 1 98 ? 18.019 14.781 12.822 1.00 97.19 98 ALA A C 1
ATOM 775 O O . ALA A 1 98 ? 18.498 14.983 13.939 1.00 97.19 98 ALA A O 1
ATOM 776 N N . ASN A 1 99 ? 16.772 14.317 12.669 1.00 97.56 99 ASN A N 1
ATOM 777 C CA . ASN A 1 99 ? 15.968 13.870 13.800 1.00 97.56 99 ASN A CA 1
ATOM 778 C C . ASN A 1 99 ? 16.524 12.543 14.353 1.00 97.56 99 ASN A C 1
ATOM 780 O O . ASN A 1 99 ? 16.637 11.543 13.641 1.00 97.56 99 ASN A O 1
ATOM 784 N N . SER A 1 100 ? 16.820 12.528 15.657 1.00 97.94 100 SER A N 1
ATOM 785 C CA . SER A 1 100 ? 17.464 11.387 16.324 1.00 97.94 100 SER A CA 1
ATOM 786 C C . SER A 1 100 ? 16.685 10.069 16.223 1.00 97.94 100 SER A C 1
ATOM 788 O O . SER A 1 100 ? 17.291 9.003 16.165 1.00 97.94 100 SER A O 1
ATOM 790 N N . TYR A 1 101 ? 15.350 10.109 16.186 1.00 98.00 101 TYR A N 1
ATOM 791 C CA . TYR A 1 101 ? 14.540 8.902 16.043 1.00 98.00 101 TYR A CA 1
ATOM 792 C C . TYR A 1 101 ? 14.615 8.342 14.618 1.00 98.00 101 TYR A C 1
ATOM 794 O O . TYR A 1 101 ? 14.828 7.145 14.427 1.00 98.00 101 TYR A O 1
ATOM 802 N N . TYR A 1 102 ? 14.497 9.207 13.608 1.00 97.94 102 TYR A N 1
ATOM 803 C CA . TYR A 1 102 ? 14.568 8.811 12.198 1.00 97.94 102 TYR A CA 1
ATOM 804 C C . TYR A 1 102 ? 15.954 8.290 11.800 1.00 97.94 102 TYR A C 1
ATOM 806 O O . TYR A 1 102 ? 16.042 7.380 10.970 1.00 97.94 102 TYR A O 1
ATOM 814 N N . GLU A 1 103 ? 17.017 8.790 12.438 1.00 97.31 103 GLU A N 1
ATOM 815 C CA . GLU A 1 103 ? 18.359 8.205 12.363 1.00 97.31 103 GLU A CA 1
ATOM 816 C C . GLU A 1 103 ? 18.359 6.746 12.857 1.00 97.31 103 GLU A C 1
ATOM 818 O O . GLU A 1 103 ? 18.824 5.859 12.137 1.00 97.31 103 GLU A O 1
ATOM 823 N N . VAL A 1 104 ? 17.768 6.473 14.030 1.00 97.00 104 VAL A N 1
ATOM 824 C CA . VAL A 1 104 ? 17.680 5.119 14.616 1.00 97.00 104 VAL A CA 1
ATOM 825 C C . VAL A 1 104 ? 16.921 4.148 13.708 1.00 97.00 104 VAL A C 1
ATOM 827 O O . VAL A 1 104 ? 17.374 3.021 13.503 1.00 97.00 104 VAL A O 1
ATOM 830 N N . ILE A 1 105 ? 15.792 4.567 13.127 1.00 96.12 105 ILE A N 1
ATOM 831 C CA . ILE A 1 105 ? 14.987 3.711 12.234 1.00 96.12 105 ILE A CA 1
ATOM 832 C C . ILE A 1 105 ? 15.467 3.724 10.770 1.00 96.12 105 ILE A C 1
ATOM 834 O O . ILE A 1 105 ? 14.873 3.065 9.906 1.00 96.12 105 ILE A O 1
ATOM 838 N N . GLY A 1 106 ? 16.540 4.465 10.468 1.00 96.88 106 GLY A N 1
ATOM 839 C CA . GLY A 1 106 ? 17.168 4.528 9.149 1.00 96.88 106 GLY A CA 1
ATOM 840 C C . GLY A 1 106 ? 16.243 5.060 8.052 1.00 96.88 106 GLY A C 1
ATOM 841 O O . GLY A 1 106 ? 16.247 4.540 6.930 1.00 96.88 106 GLY A O 1
ATOM 842 N N . LYS A 1 107 ? 15.402 6.051 8.367 1.00 97.12 107 LYS A N 1
ATOM 843 C CA . LYS A 1 107 ? 14.473 6.684 7.418 1.00 97.12 107 LYS A CA 1
ATOM 844 C C . LYS A 1 107 ? 14.903 8.113 7.109 1.00 97.12 107 LYS A C 1
ATOM 846 O O . LYS A 1 107 ? 15.578 8.769 7.888 1.00 97.12 107 LYS A O 1
ATOM 851 N N . SER A 1 108 ? 14.517 8.588 5.930 1.00 96.69 108 SER A N 1
ATOM 852 C CA . SER A 1 108 ? 14.884 9.919 5.426 1.00 96.69 108 SER A CA 1
ATOM 853 C C . SER A 1 108 ? 13.697 10.679 4.840 1.00 96.69 108 SER A C 1
ATOM 855 O O . SER A 1 108 ? 13.865 11.601 4.048 1.00 96.69 108 SER A O 1
ATOM 857 N N . ASP A 1 109 ? 12.496 10.206 5.135 1.00 95.62 109 ASP A N 1
ATOM 858 C CA . ASP A 1 109 ? 11.220 10.771 4.743 1.00 95.62 109 ASP A CA 1
ATOM 859 C C . ASP A 1 109 ? 10.219 10.525 5.870 1.00 95.62 109 ASP A C 1
ATOM 861 O O . ASP A 1 109 ? 10.393 9.595 6.654 1.00 95.62 109 ASP A O 1
ATOM 865 N N . VAL A 1 110 ? 9.151 11.316 5.917 1.00 96.12 110 VAL A N 1
ATOM 866 C CA . VAL A 1 110 ? 8.012 11.079 6.809 1.00 96.12 110 VAL A CA 1
ATOM 867 C C . VAL A 1 110 ? 6.920 10.357 6.024 1.00 96.12 110 VAL A C 1
ATOM 869 O O . VAL A 1 110 ? 6.614 10.687 4.876 1.00 96.12 110 VAL A O 1
ATOM 872 N N . ARG A 1 111 ? 6.321 9.329 6.620 1.00 94.94 111 ARG A N 1
ATOM 873 C CA . ARG A 1 111 ? 5.150 8.621 6.076 1.00 94.94 111 ARG A CA 1
ATOM 874 C C . ARG A 1 111 ? 4.088 8.518 7.153 1.00 94.94 111 ARG A C 1
ATOM 876 O O . ARG A 1 111 ? 4.313 8.983 8.255 1.00 94.94 111 ARG A O 1
ATOM 883 N N . LYS A 1 112 ? 2.942 7.924 6.809 1.00 95.38 112 LYS A N 1
ATOM 884 C CA . LYS A 1 112 ? 1.819 7.723 7.731 1.00 95.38 112 LYS A CA 1
ATOM 885 C C . LYS A 1 112 ? 2.298 7.271 9.111 1.00 95.38 112 LYS A C 1
ATOM 887 O O . LYS A 1 112 ? 3.111 6.357 9.190 1.00 95.38 112 LYS A O 1
ATOM 892 N N . TYR A 1 113 ? 1.747 7.878 10.146 1.00 97.50 113 TYR A N 1
ATOM 893 C CA . TYR A 1 113 ? 1.947 7.529 11.546 1.00 97.50 113 TYR A CA 1
ATOM 894 C C . TYR A 1 113 ? 0.634 7.772 12.293 1.00 97.50 113 TYR A C 1
ATOM 896 O O . TYR A 1 113 ? -0.234 8.452 11.755 1.00 97.50 113 TYR A O 1
ATOM 904 N N . ILE A 1 114 ? 0.453 7.193 13.477 1.00 97.38 114 ILE A N 1
ATOM 905 C CA . ILE A 1 114 ? -0.694 7.478 14.351 1.00 97.38 114 ILE A CA 1
ATOM 906 C C . ILE A 1 114 ? -0.305 8.539 15.391 1.00 97.38 114 ILE A C 1
ATOM 908 O O . ILE A 1 114 ? 0.859 8.551 15.814 1.00 97.38 114 ILE A O 1
ATOM 912 N N . PRO A 1 115 ? -1.231 9.398 15.851 1.00 95.81 115 PRO A N 1
ATOM 913 C CA . PRO A 1 115 ? -0.901 10.457 16.799 1.00 95.81 115 PRO A CA 1
ATOM 914 C C . PRO A 1 115 ? -0.295 9.944 18.110 1.00 95.81 115 PRO A C 1
ATOM 916 O O . PRO A 1 115 ? 0.619 10.557 18.648 1.00 95.81 115 PRO A O 1
ATOM 919 N N . GLU A 1 116 ? -0.713 8.769 18.583 1.00 95.31 116 GLU A N 1
ATOM 920 C CA . GLU A 1 116 ? -0.219 8.154 19.821 1.00 95.31 116 GLU A CA 1
ATOM 921 C C . GLU A 1 116 ? 1.266 7.780 19.776 1.00 95.31 116 GLU A C 1
ATOM 923 O O . GLU A 1 116 ? 1.871 7.553 20.821 1.00 95.31 116 GLU A O 1
ATOM 928 N N . SER A 1 117 ? 1.859 7.712 18.581 1.00 96.75 117 SER A N 1
ATOM 929 C CA . SER A 1 117 ? 3.296 7.484 18.420 1.00 96.75 117 SER A CA 1
ATOM 930 C C . SER A 1 117 ? 4.141 8.730 18.701 1.00 96.75 117 SER A C 1
ATOM 932 O O . SER A 1 117 ? 5.366 8.635 18.711 1.00 96.75 117 SER A O 1
ATOM 934 N N . ARG A 1 118 ? 3.521 9.898 18.905 1.00 96.44 118 ARG A N 1
ATOM 935 C CA . ARG A 1 118 ? 4.205 11.161 19.198 1.00 96.44 118 ARG A CA 1
ATOM 936 C C . ARG A 1 118 ? 4.144 11.479 20.690 1.00 96.44 118 ARG A C 1
ATOM 938 O O . ARG A 1 118 ? 3.191 11.135 21.387 1.00 96.44 118 ARG A O 1
ATOM 945 N N . ARG A 1 119 ? 5.220 12.084 21.187 1.00 91.00 119 ARG A N 1
ATOM 946 C CA . ARG A 1 119 ? 5.506 12.344 22.606 1.00 91.00 119 ARG A CA 1
ATOM 947 C C . ARG A 1 119 ? 5.569 13.830 22.950 1.00 91.00 119 ARG A C 1
ATOM 949 O O . ARG A 1 119 ? 5.999 14.162 24.050 1.00 91.00 119 ARG A O 1
ATOM 956 N N . GLY A 1 120 ? 5.166 14.701 22.029 1.00 82.69 120 GLY A N 1
ATOM 957 C CA . GLY A 1 120 ? 5.078 16.135 22.283 1.00 82.69 120 GLY A CA 1
ATOM 958 C C . GLY A 1 120 ? 4.153 16.439 23.464 1.00 82.69 120 GLY A C 1
ATOM 959 O O . GLY A 1 120 ? 3.242 15.671 23.772 1.00 82.69 120 GLY A O 1
ATOM 960 N N . ASP A 1 121 ? 4.367 17.586 24.107 1.00 83.94 121 ASP A N 1
ATOM 961 C CA . ASP A 1 121 ? 3.540 18.064 25.228 1.00 83.94 121 ASP A CA 1
ATOM 962 C C . ASP A 1 121 ? 2.158 18.593 24.777 1.00 83.94 121 ASP A C 1
ATOM 964 O O . ASP A 1 121 ? 1.400 19.148 25.576 1.00 83.94 121 ASP A O 1
ATOM 968 N N . GLY A 1 122 ? 1.854 18.466 23.482 1.00 84.31 122 GLY A N 1
ATOM 969 C CA . GLY A 1 122 ? 0.600 18.874 22.868 1.00 84.31 122 GLY A CA 1
ATOM 970 C C . GLY A 1 122 ? -0.578 17.969 23.224 1.00 84.31 122 GLY A C 1
ATOM 971 O O . GLY A 1 122 ? -0.468 16.931 23.880 1.00 84.31 122 GLY A O 1
ATOM 972 N N . GLU A 1 123 ? -1.752 18.380 22.762 1.00 91.88 123 GLU A N 1
ATOM 973 C CA . GLU A 1 123 ? -2.944 17.543 22.830 1.00 91.88 123 GLU A CA 1
ATOM 974 C C . GLU A 1 123 ? -2.806 16.334 21.895 1.00 91.88 123 GLU A C 1
ATOM 976 O O . GLU A 1 123 ? -2.105 16.383 20.892 1.00 91.88 123 GLU A O 1
ATOM 981 N N . TRP A 1 124 ? -3.548 15.252 22.151 1.00 89.62 124 TRP A N 1
ATOM 982 C CA . TRP A 1 124 ? -3.452 14.017 21.348 1.00 89.62 124 TRP A CA 1
ATOM 983 C C . TRP A 1 124 ? -3.698 14.209 19.839 1.00 89.62 124 TRP A C 1
ATOM 985 O O . TRP A 1 124 ? -3.345 13.348 19.041 1.00 89.62 124 TRP A O 1
ATOM 995 N N . TRP A 1 125 ? -4.378 15.292 19.455 1.00 90.44 125 TRP A N 1
ATOM 996 C CA . TRP A 1 125 ? -4.690 15.641 18.072 1.00 90.44 125 TRP A CA 1
ATOM 997 C C . TRP A 1 125 ? -3.708 16.660 17.471 1.00 90.44 125 TRP A C 1
ATOM 999 O O . TRP A 1 125 ? -3.763 16.875 16.259 1.00 90.44 125 TRP A O 1
ATOM 1009 N N . ASP A 1 126 ? -2.849 17.276 18.287 1.00 91.94 126 ASP A N 1
ATOM 1010 C CA . ASP A 1 126 ? -1.848 18.275 17.903 1.00 91.94 126 ASP A CA 1
ATOM 1011 C C . ASP A 1 126 ? -0.464 17.635 17.943 1.00 91.94 126 ASP A C 1
ATOM 1013 O O . ASP A 1 126 ? 0.216 17.632 18.966 1.00 91.94 126 ASP A O 1
ATOM 1017 N N . VAL A 1 127 ? -0.094 16.993 16.841 1.00 93.06 127 VAL A N 1
ATOM 1018 C CA . VAL A 1 127 ? 1.127 16.192 16.770 1.00 93.06 127 VAL A CA 1
ATOM 1019 C C . VAL A 1 127 ? 1.945 16.578 15.549 1.00 93.06 127 VAL A C 1
ATOM 1021 O O . VAL A 1 127 ? 1.402 16.692 14.440 1.00 93.06 127 VAL A O 1
ATOM 1024 N N . ALA A 1 128 ? 3.252 16.722 15.742 1.00 93.88 128 ALA A N 1
ATOM 1025 C CA . ALA A 1 128 ? 4.219 16.907 14.671 1.00 93.88 128 ALA A CA 1
ATOM 1026 C C . ALA A 1 128 ? 5.021 15.622 14.416 1.00 93.88 128 ALA A C 1
ATOM 1028 O O . ALA A 1 128 ? 5.142 14.741 15.273 1.00 93.88 128 ALA A O 1
ATOM 1029 N N . TRP A 1 129 ? 5.557 15.475 13.206 1.00 95.69 129 TRP A N 1
ATOM 1030 C CA . TRP A 1 129 ? 6.381 14.320 12.847 1.00 95.69 129 TRP A CA 1
ATOM 1031 C C . TRP A 1 129 ? 7.650 14.172 13.704 1.00 95.69 129 TRP A C 1
ATOM 1033 O O . TRP A 1 129 ? 8.121 13.043 13.867 1.00 95.69 129 TRP A O 1
ATOM 1043 N N . ASP A 1 130 ? 8.196 15.279 14.213 1.00 95.56 130 ASP A N 1
ATOM 1044 C CA . ASP A 1 130 ? 9.455 15.386 14.958 1.00 95.56 130 ASP A CA 1
ATOM 1045 C C . ASP A 1 130 ? 9.282 15.389 16.482 1.00 95.56 130 ASP A C 1
ATOM 1047 O O . ASP A 1 130 ? 10.283 15.368 17.202 1.00 95.56 130 ASP A O 1
ATOM 1051 N N . ASP A 1 131 ? 8.043 15.296 16.973 1.00 96.25 131 ASP A N 1
ATOM 1052 C CA . ASP A 1 131 ? 7.692 15.076 18.382 1.00 96.25 131 ASP A CA 1
ATOM 1053 C C . ASP A 1 131 ? 8.003 13.632 18.832 1.00 96.25 131 ASP A C 1
ATOM 1055 O O . ASP A 1 131 ? 7.159 12.911 19.370 1.00 96.25 131 ASP A O 1
ATOM 1059 N N . ILE A 1 132 ? 9.215 13.163 18.548 1.00 96.94 132 ILE A N 1
ATOM 1060 C CA . ILE A 1 132 ? 9.724 11.832 18.873 1.00 96.94 132 ILE A CA 1
ATOM 1061 C C . ILE A 1 132 ? 11.257 11.848 18.860 1.00 96.94 132 ILE A C 1
ATOM 1063 O O . ILE A 1 132 ? 11.888 12.510 18.030 1.00 96.94 132 ILE A O 1
ATOM 1067 N N . GLN A 1 133 ? 11.876 11.117 19.786 1.00 97.00 133 GLN A N 1
ATOM 1068 C CA . GLN A 1 133 ? 13.329 11.085 19.954 1.00 97.00 133 GLN A CA 1
ATOM 1069 C C . GLN A 1 133 ? 13.858 9.651 20.021 1.00 97.00 133 GLN A C 1
ATOM 1071 O O . GLN A 1 133 ? 13.122 8.706 20.290 1.00 97.00 133 GLN A O 1
ATOM 1076 N N . ALA A 1 134 ? 15.167 9.467 19.824 1.00 97.56 134 ALA A N 1
ATOM 1077 C CA . ALA A 1 134 ? 15.809 8.151 19.909 1.00 97.56 134 ALA A CA 1
ATOM 1078 C C . ALA A 1 134 ? 15.500 7.401 21.225 1.00 97.56 134 ALA A C 1
ATOM 1080 O O . ALA A 1 134 ? 15.350 6.176 21.224 1.00 97.56 134 ALA A O 1
ATOM 1081 N N . SER A 1 135 ? 15.356 8.127 22.342 1.00 97.12 135 SER A N 1
ATOM 1082 C CA . SER A 1 135 ? 14.988 7.570 23.652 1.00 97.12 135 SER A CA 1
ATOM 1083 C C . SER A 1 135 ? 13.588 6.949 23.705 1.00 97.12 135 SER A C 1
ATOM 1085 O O . SER A 1 135 ? 13.313 6.173 24.616 1.00 97.12 135 SER A O 1
ATOM 1087 N N . ASP A 1 136 ? 12.718 7.239 22.736 1.00 97.31 136 ASP A N 1
ATOM 1088 C CA . ASP A 1 136 ? 11.353 6.709 22.661 1.00 97.31 136 ASP A CA 1
ATOM 1089 C C . ASP A 1 136 ? 11.264 5.346 21.956 1.00 97.31 136 ASP A C 1
ATOM 1091 O O . ASP A 1 136 ? 10.178 4.785 21.823 1.00 97.31 136 ASP A O 1
ATOM 1095 N N . THR A 1 137 ? 12.391 4.762 21.536 1.00 97.00 137 THR A N 1
ATOM 1096 C CA . THR A 1 137 ? 12.413 3.455 20.853 1.00 97.00 137 THR A CA 1
ATOM 1097 C C . THR A 1 137 ? 11.724 2.355 21.673 1.00 97.00 137 THR A C 1
ATOM 1099 O O . THR A 1 137 ? 10.889 1.622 21.140 1.00 97.00 137 THR A O 1
ATOM 1102 N N . ASP A 1 138 ? 11.998 2.279 22.980 1.00 97.50 138 ASP A N 1
ATOM 1103 C CA . ASP A 1 138 ? 11.364 1.297 23.875 1.00 97.50 138 ASP A CA 1
ATOM 1104 C C . ASP A 1 138 ? 9.866 1.565 24.067 1.00 97.50 138 ASP A C 1
ATOM 1106 O O . ASP A 1 138 ? 9.078 0.633 24.237 1.00 97.50 138 ASP A O 1
ATOM 1110 N N . PHE A 1 139 ? 9.449 2.832 24.002 1.00 97.50 139 PHE A N 1
ATOM 1111 C CA . PHE A 1 139 ? 8.036 3.188 24.029 1.00 97.50 139 PHE A CA 1
ATOM 1112 C C . PHE A 1 139 ? 7.311 2.680 22.782 1.00 97.50 139 PHE A C 1
ATOM 1114 O O . PHE A 1 139 ? 6.281 2.021 22.918 1.00 97.50 139 PHE A O 1
ATOM 1121 N N . ILE A 1 140 ? 7.861 2.922 21.590 1.00 97.88 140 ILE A N 1
ATOM 1122 C CA . ILE A 1 140 ? 7.277 2.447 20.329 1.00 97.88 140 ILE A CA 1
ATOM 1123 C C . ILE A 1 140 ? 7.239 0.916 20.284 1.00 97.88 140 ILE A C 1
ATOM 1125 O O . ILE A 1 140 ? 6.215 0.330 19.928 1.00 97.88 140 ILE A O 1
ATOM 1129 N N . ALA A 1 141 ? 8.307 0.246 20.727 1.00 96.62 141 ALA A N 1
ATOM 1130 C CA . ALA A 1 141 ? 8.313 -1.208 20.864 1.00 96.62 141 ALA A CA 1
ATOM 1131 C C . ALA A 1 141 ? 7.221 -1.693 21.836 1.00 96.62 141 ALA A C 1
ATOM 1133 O O . ALA A 1 141 ? 6.495 -2.642 21.533 1.00 96.62 141 ALA A O 1
ATOM 1134 N N . GLY A 1 142 ? 7.054 -1.014 22.975 1.00 97.81 142 GLY A N 1
ATOM 1135 C CA . GLY A 1 142 ? 6.000 -1.295 23.948 1.00 97.81 142 GLY A CA 1
ATOM 1136 C C . GLY A 1 142 ? 4.589 -1.105 23.385 1.00 97.81 142 GLY A C 1
ATOM 1137 O O . GLY A 1 142 ? 3.721 -1.938 23.641 1.00 97.81 142 GLY A O 1
ATOM 1138 N N . MET A 1 143 ? 4.360 -0.066 22.576 1.00 97.44 143 MET A N 1
ATOM 1139 C CA . MET A 1 143 ? 3.093 0.145 21.867 1.00 97.44 143 MET A CA 1
ATOM 1140 C C . MET A 1 143 ? 2.796 -0.993 20.894 1.00 97.44 143 MET A C 1
ATOM 1142 O O . MET A 1 143 ? 1.686 -1.526 20.919 1.00 97.44 143 MET A O 1
ATOM 1146 N N . LYS A 1 144 ? 3.786 -1.418 20.094 1.00 96.06 144 LYS A N 1
ATOM 1147 C CA . LYS A 1 144 ? 3.627 -2.554 19.174 1.00 96.06 144 LYS A CA 1
ATOM 1148 C C . LYS A 1 144 ? 3.256 -3.831 19.935 1.00 96.06 144 LYS A C 1
ATOM 1150 O O . LYS A 1 144 ? 2.283 -4.485 19.577 1.00 96.06 144 LYS A O 1
ATOM 1155 N N . VAL A 1 145 ? 3.946 -4.135 21.040 1.00 96.06 145 VAL A N 1
ATOM 1156 C CA . VAL A 1 145 ? 3.624 -5.282 21.918 1.00 96.06 145 VAL A CA 1
ATOM 1157 C C . VAL A 1 145 ? 2.220 -5.176 22.521 1.00 96.06 145 VAL A C 1
ATOM 1159 O O . VAL A 1 145 ? 1.527 -6.183 22.654 1.00 96.06 145 VAL A O 1
ATOM 1162 N N . ALA A 1 146 ? 1.779 -3.968 22.872 1.00 96.56 146 ALA A N 1
ATOM 1163 C CA . ALA A 1 146 ? 0.428 -3.715 23.365 1.00 96.56 146 ALA A CA 1
ATOM 1164 C C . ALA A 1 146 ? -0.649 -3.773 22.263 1.00 96.56 146 ALA A C 1
ATOM 1166 O O . ALA A 1 146 ? -1.833 -3.640 22.568 1.00 96.56 146 ALA A O 1
ATOM 1167 N N . GLY A 1 147 ? -0.258 -3.961 20.999 1.00 96.88 147 GLY A N 1
ATOM 1168 C CA . GLY A 1 147 ? -1.164 -3.957 19.860 1.00 96.88 147 GLY A CA 1
ATOM 1169 C C . GLY A 1 147 ? -1.610 -2.559 19.438 1.00 96.88 147 GLY A C 1
ATOM 1170 O O . GLY A 1 147 ? -2.568 -2.438 18.693 1.00 96.88 147 GLY A O 1
ATOM 1171 N N . VAL A 1 148 ? -0.972 -1.476 19.872 1.00 97.88 148 VAL A N 1
ATOM 1172 C CA . VAL A 1 148 ? -1.354 -0.127 19.427 1.00 97.88 148 VAL A CA 1
ATOM 1173 C C . VAL A 1 148 ? -0.664 0.157 18.096 1.00 97.88 148 VAL A C 1
ATOM 1175 O O . VAL A 1 148 ? 0.434 0.696 18.072 1.00 97.88 148 VAL A O 1
ATOM 1178 N N . PHE A 1 149 ? -1.279 -0.280 16.999 1.00 98.38 149 PHE A N 1
ATOM 1179 C CA . PHE A 1 149 ? -0.879 -0.027 15.613 1.00 98.38 149 PHE A CA 1
ATOM 1180 C C . PHE A 1 149 ? -2.039 -0.392 14.675 1.00 98.38 149 PHE A C 1
ATOM 1182 O O . PHE A 1 149 ? -2.950 -1.130 15.060 1.00 98.38 149 PHE A O 1
ATOM 1189 N N . LEU A 1 150 ? -1.988 0.100 13.439 1.00 98.69 150 LEU A N 1
ATOM 1190 C CA . LEU A 1 150 ? -2.882 -0.322 12.361 1.00 98.69 150 LEU A CA 1
ATOM 1191 C C . LEU A 1 150 ? -2.164 -1.351 11.495 1.00 98.69 150 LEU A C 1
ATOM 1193 O O . LEU A 1 150 ? -1.111 -1.040 10.947 1.00 98.69 150 LEU A O 1
ATOM 1197 N N . ASP A 1 151 ? -2.731 -2.537 11.346 1.00 98.62 151 ASP A N 1
ATOM 1198 C CA . ASP A 1 151 ? -2.298 -3.508 10.335 1.00 98.62 151 ASP A CA 1
ATOM 1199 C C . ASP A 1 151 ? -2.808 -3.033 8.967 1.00 98.62 151 ASP A C 1
ATOM 1201 O O . ASP A 1 151 ? -3.887 -2.444 8.875 1.00 98.62 151 ASP A O 1
ATOM 1205 N N . GLN A 1 152 ? -2.007 -3.163 7.917 1.00 98.69 152 GLN A N 1
ATOM 1206 C CA . GLN A 1 152 ? -2.288 -2.627 6.599 1.00 98.69 152 GLN A CA 1
ATOM 1207 C C . GLN A 1 152 ? -2.010 -3.650 5.494 1.00 98.69 152 GLN A C 1
ATOM 1209 O O . GLN A 1 152 ? -0.883 -3.846 5.048 1.00 98.69 152 GLN A O 1
ATOM 1214 N N . TRP A 1 153 ? -3.084 -4.116 4.866 1.00 98.62 153 TRP A N 1
ATOM 1215 C CA . TRP A 1 153 ? -2.992 -4.941 3.666 1.00 98.62 153 TRP A CA 1
ATOM 1216 C C . TRP A 1 153 ? -2.872 -4.029 2.450 1.00 98.62 153 TRP A C 1
ATOM 1218 O O . TRP A 1 153 ? -3.644 -3.071 2.314 1.00 98.62 153 TRP A O 1
ATOM 1228 N N . HIS A 1 154 ? -1.905 -4.270 1.562 1.00 97.94 154 HIS A N 1
ATOM 1229 C CA . HIS A 1 154 ? -1.620 -3.366 0.444 1.00 97.94 154 HIS A CA 1
ATOM 1230 C C . HIS A 1 154 ? -1.317 -4.105 -0.862 1.00 97.94 154 HIS A C 1
ATOM 1232 O O . HIS A 1 154 ? -0.163 -4.335 -1.235 1.00 97.94 154 HIS A O 1
ATOM 1238 N N . TRP A 1 155 ? -2.369 -4.374 -1.627 1.00 98.44 155 TRP A N 1
ATOM 1239 C CA . TRP A 1 155 ? -2.252 -4.963 -2.950 1.00 98.44 155 TRP A CA 1
ATOM 1240 C C . TRP A 1 155 ? -1.822 -3.928 -3.994 1.00 98.44 155 TRP A C 1
ATOM 1242 O O . TRP A 1 155 ? -2.227 -2.760 -3.964 1.00 98.44 155 TRP A O 1
ATOM 1252 N N . ARG A 1 156 ? -0.971 -4.371 -4.922 1.00 97.44 156 ARG A N 1
ATOM 1253 C CA . ARG A 1 156 ? -0.285 -3.551 -5.924 1.00 97.44 156 ARG A CA 1
ATOM 1254 C C . ARG A 1 156 ? -0.327 -4.260 -7.279 1.00 97.44 156 ARG A C 1
ATOM 1256 O O . ARG A 1 156 ? 0.222 -5.353 -7.402 1.00 97.44 156 ARG A O 1
ATOM 1263 N N . ALA A 1 157 ? -0.957 -3.661 -8.286 1.00 97.06 157 ALA A N 1
ATOM 1264 C CA . ALA A 1 157 ? -1.231 -4.341 -9.552 1.00 97.06 157 ALA A CA 1
ATOM 1265 C C . ALA A 1 157 ? 0.022 -4.670 -10.388 1.00 97.06 157 ALA A C 1
ATOM 1267 O O . ALA A 1 157 ? 0.048 -5.692 -11.061 1.00 97.06 157 ALA A O 1
ATOM 1268 N N . ALA A 1 158 ? 1.089 -3.873 -10.341 1.00 95.94 158 ALA A N 1
ATOM 1269 C CA . ALA A 1 158 ? 2.334 -4.185 -11.050 1.00 95.94 158 ALA A CA 1
ATOM 1270 C C . ALA A 1 158 ? 3.279 -5.052 -10.203 1.00 95.94 158 ALA A C 1
ATOM 1272 O O . ALA A 1 158 ? 4.060 -5.839 -10.734 1.00 95.94 158 ALA A O 1
ATOM 1273 N N . ARG A 1 159 ? 3.242 -4.885 -8.873 1.00 96.25 159 ARG A N 1
ATOM 1274 C CA . ARG A 1 159 ? 4.229 -5.475 -7.946 1.00 96.25 159 ARG A CA 1
ATOM 1275 C C . ARG A 1 159 ? 3.768 -6.704 -7.165 1.00 96.25 159 ARG A C 1
ATOM 1277 O O . ARG A 1 159 ? 4.613 -7.403 -6.608 1.00 96.25 159 ARG A O 1
ATOM 1284 N N . GLY A 1 160 ? 2.467 -6.937 -7.074 1.00 95.94 160 GLY A N 1
ATOM 1285 C CA . GLY A 1 160 ? 1.869 -8.061 -6.351 1.00 95.94 160 GLY A CA 1
ATOM 1286 C C . GLY A 1 160 ? 1.122 -9.021 -7.270 1.00 95.94 160 GLY A C 1
ATOM 1287 O O . GLY A 1 160 ? 1.282 -10.229 -7.132 1.00 95.94 160 GLY A O 1
ATOM 1288 N N . ASN A 1 161 ? 0.380 -8.485 -8.249 1.00 96.06 161 ASN A N 1
ATOM 1289 C CA . ASN A 1 161 ? -0.443 -9.280 -9.165 1.00 96.06 161 ASN A CA 1
ATOM 1290 C C . ASN A 1 161 ? 0.308 -10.434 -9.846 1.00 96.06 161 ASN A C 1
ATOM 1292 O O . ASN A 1 161 ? -0.165 -11.556 -9.732 1.00 96.06 161 ASN A O 1
ATOM 1296 N N . PRO A 1 162 ? 1.485 -10.235 -10.481 1.00 96.44 162 PRO A N 1
ATOM 1297 C CA . PRO A 1 162 ? 2.106 -11.324 -11.241 1.00 96.44 162 PRO A CA 1
ATOM 1298 C C . PRO A 1 162 ? 2.637 -12.480 -10.387 1.00 96.44 162 PRO A C 1
ATOM 1300 O O . PRO A 1 162 ? 3.142 -13.460 -10.923 1.00 96.44 162 PRO A O 1
ATOM 1303 N N . LEU A 1 163 ? 2.608 -12.325 -9.062 1.00 96.75 163 LEU A N 1
ATOM 1304 C CA . LEU A 1 163 ? 3.057 -13.319 -8.098 1.00 96.75 163 LEU A CA 1
ATOM 1305 C C . LEU A 1 163 ? 1.915 -13.810 -7.195 1.00 96.75 163 LEU A C 1
ATOM 1307 O O . LEU A 1 163 ? 2.200 -14.546 -6.257 1.00 96.75 163 LEU A O 1
ATOM 1311 N N . ASP A 1 164 ? 0.668 -13.384 -7.427 1.00 97.62 164 ASP A N 1
ATOM 1312 C CA . ASP A 1 164 ? -0.495 -13.712 -6.589 1.00 97.62 164 ASP A CA 1
ATOM 1313 C C . ASP A 1 164 ? -0.308 -13.347 -5.101 1.00 97.62 164 ASP A C 1
ATOM 1315 O O . ASP A 1 164 ? -0.721 -14.072 -4.192 1.00 97.62 164 ASP A O 1
ATOM 1319 N N . VAL A 1 165 ? 0.323 -12.198 -4.824 1.00 98.06 165 VAL A N 1
ATOM 1320 C CA . VAL A 1 165 ? 0.596 -11.718 -3.453 1.00 98.06 165 VAL A CA 1
ATOM 1321 C C . VAL A 1 165 ? 0.178 -10.268 -3.230 1.00 98.06 165 VAL A C 1
ATOM 1323 O O . VAL A 1 165 ? 0.029 -9.466 -4.157 1.00 98.06 165 VAL A O 1
ATOM 1326 N N . SER A 1 166 ? 0.033 -9.908 -1.959 1.00 98.12 166 SER A N 1
ATOM 1327 C CA . SER A 1 166 ? -0.089 -8.532 -1.484 1.00 98.12 166 SER A CA 1
ATOM 1328 C C . SER A 1 166 ? 1.036 -8.226 -0.495 1.00 98.12 166 SER A C 1
ATOM 1330 O O . SER A 1 166 ? 1.519 -9.116 0.194 1.00 98.12 166 SER A O 1
ATOM 1332 N N . ASP A 1 167 ? 1.457 -6.961 -0.417 1.00 96.44 167 ASP A N 1
ATOM 1333 C CA . ASP A 1 167 ? 2.337 -6.528 0.670 1.00 96.44 167 ASP A CA 1
ATOM 1334 C C . ASP A 1 167 ? 1.536 -6.532 1.983 1.00 96.44 167 ASP A C 1
ATOM 1336 O O . ASP A 1 167 ? 0.435 -5.966 2.012 1.00 96.44 167 ASP A O 1
ATOM 1340 N N . ASP A 1 168 ? 2.124 -7.094 3.041 1.00 97.62 168 ASP A N 1
ATOM 1341 C CA . ASP A 1 168 ? 1.677 -6.906 4.429 1.00 97.62 168 ASP A CA 1
ATOM 1342 C C . ASP A 1 168 ? 2.468 -5.768 5.105 1.00 97.62 168 ASP A C 1
ATOM 1344 O O . ASP A 1 168 ? 3.680 -5.608 4.882 1.00 97.62 168 ASP A O 1
ATOM 1348 N N . LEU A 1 169 ? 1.775 -4.860 5.782 1.00 98.25 169 LEU A N 1
ATOM 1349 C CA . LEU A 1 169 ? 2.315 -3.606 6.321 1.00 98.25 169 LEU A CA 1
ATOM 1350 C C . LEU A 1 169 ? 1.700 -3.313 7.689 1.00 98.25 169 LEU A C 1
ATOM 1352 O O . LEU A 1 169 ? 0.630 -3.792 8.030 1.00 98.25 169 LEU A O 1
ATOM 1356 N N . TRP A 1 170 ? 2.265 -2.327 8.383 1.00 98.12 170 TRP A N 1
ATOM 1357 C CA . TRP A 1 170 ? 1.610 -1.718 9.539 1.00 98.12 170 TRP A CA 1
ATOM 1358 C C . TRP A 1 170 ? 1.947 -0.231 9.670 1.00 98.12 170 TRP A C 1
ATOM 1360 O O . TRP A 1 170 ? 2.902 0.283 9.076 1.00 98.12 170 TRP A O 1
ATOM 1370 N N . VAL A 1 171 ? 1.139 0.490 10.444 1.00 98.56 171 VAL A N 1
ATOM 1371 C CA . VAL A 1 171 ? 1.292 1.919 10.728 1.00 98.56 171 VAL A CA 1
ATOM 1372 C C . VAL A 1 171 ? 1.283 2.152 12.237 1.00 98.56 171 VAL A C 1
ATOM 1374 O O . VAL A 1 171 ? 0.303 1.839 12.914 1.00 98.56 171 VAL A O 1
ATOM 1377 N N . LEU A 1 172 ? 2.364 2.751 12.739 1.00 98.19 172 LEU A N 1
ATOM 1378 C CA . LEU A 1 172 ? 2.516 3.224 14.120 1.00 98.19 172 LEU A CA 1
ATOM 1379 C C . LEU A 1 172 ? 3.277 4.552 14.125 1.00 98.19 172 LEU A C 1
ATOM 1381 O O . LEU A 1 172 ? 2.682 5.597 13.914 1.00 98.19 172 LEU A O 1
ATOM 1385 N N . ASP A 1 173 ? 4.594 4.511 14.294 1.00 97.62 173 ASP A N 1
ATOM 1386 C CA . ASP A 1 173 ? 5.529 5.634 14.235 1.00 97.62 173 ASP A CA 1
ATOM 1387 C C . ASP A 1 173 ? 5.828 6.061 12.793 1.00 97.62 173 ASP A C 1
ATOM 1389 O O . ASP A 1 173 ? 6.185 7.215 12.536 1.00 97.62 173 ASP A O 1
ATOM 1393 N N . TYR A 1 174 ? 5.643 5.120 11.868 1.00 97.88 174 TYR A N 1
ATOM 1394 C CA . TYR A 1 174 ? 5.878 5.222 10.440 1.00 97.88 174 TYR A CA 1
ATOM 1395 C C . TYR A 1 174 ? 5.025 4.168 9.705 1.00 97.88 174 TYR A C 1
ATOM 1397 O O . TYR A 1 174 ? 4.494 3.239 10.322 1.00 97.88 174 TYR A O 1
ATOM 1405 N N . ARG A 1 175 ? 4.905 4.271 8.371 1.00 97.31 175 ARG A N 1
ATOM 1406 C CA . ARG A 1 175 ? 4.337 3.191 7.546 1.00 97.31 175 ARG A CA 1
ATOM 1407 C C . ARG A 1 175 ? 5.411 2.152 7.300 1.00 97.31 175 ARG A C 1
ATOM 1409 O O . ARG A 1 175 ? 6.206 2.268 6.353 1.00 97.31 175 ARG A O 1
ATOM 1416 N N . ASN A 1 176 ? 5.409 1.163 8.165 1.00 97.19 176 ASN A N 1
ATOM 1417 C CA . ASN A 1 176 ? 6.391 0.118 8.226 1.00 97.19 176 ASN A CA 1
ATOM 1418 C C . ASN A 1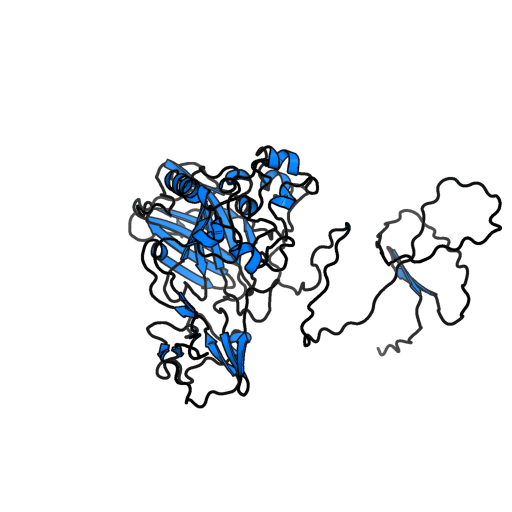 176 ? 6.011 -1.045 7.333 1.00 97.19 176 ASN A C 1
ATOM 1420 O O . ASN A 1 176 ? 4.868 -1.220 6.914 1.00 97.19 176 ASN A O 1
ATOM 1424 N N . GLY A 1 177 ? 7.047 -1.796 6.997 1.00 97.00 177 GLY A N 1
ATOM 1425 C CA . GLY A 1 177 ? 6.845 -3.101 6.446 1.00 97.00 177 GLY A CA 1
ATOM 1426 C C . GLY A 1 177 ? 6.997 -4.173 7.493 1.00 97.00 177 GLY A C 1
ATOM 1427 O O . GLY A 1 177 ? 7.839 -4.039 8.381 1.00 97.00 177 GLY A O 1
ATOM 1428 N N . ASP A 1 178 ? 6.220 -5.229 7.341 1.00 97.62 178 ASP A N 1
ATOM 1429 C CA . ASP A 1 178 ? 6.326 -6.419 8.167 1.00 97.62 178 ASP A CA 1
ATOM 1430 C C . ASP A 1 178 ? 7.694 -7.060 8.008 1.00 97.62 178 ASP A C 1
ATOM 1432 O O . ASP A 1 178 ? 8.411 -6.833 7.018 1.00 97.62 178 ASP A O 1
ATOM 1436 N N . ALA A 1 179 ? 8.071 -7.846 9.012 1.00 97.19 179 ALA A N 1
ATOM 1437 C CA . ALA A 1 179 ? 9.361 -8.503 9.030 1.00 97.19 179 ALA A CA 1
ATOM 1438 C C . ALA A 1 179 ? 9.558 -9.369 7.773 1.00 97.19 179 ALA A C 1
ATOM 1440 O O . ALA A 1 179 ? 8.698 -10.154 7.374 1.00 97.19 179 ALA A O 1
ATOM 1441 N N . GLY A 1 180 ? 10.736 -9.240 7.158 1.00 96.50 180 GLY A N 1
ATOM 1442 C CA . GLY A 1 180 ? 11.112 -9.991 5.965 1.00 96.50 180 GLY A CA 1
ATOM 1443 C C . GLY A 1 180 ? 11.261 -9.119 4.719 1.00 96.50 180 GLY A C 1
ATOM 1444 O O . GLY A 1 180 ? 11.826 -8.027 4.775 1.00 96.50 180 GLY A O 1
ATOM 1445 N N . GLY A 1 181 ? 10.875 -9.645 3.556 1.00 95.75 181 GLY A N 1
ATOM 1446 C CA . GLY A 1 181 ? 11.179 -9.041 2.256 1.00 95.75 181 GLY A CA 1
ATOM 1447 C C . GLY A 1 181 ? 9.948 -8.866 1.378 1.00 95.75 181 GLY A C 1
ATOM 1448 O O . GLY A 1 181 ? 9.167 -9.798 1.230 1.00 95.75 181 GLY A O 1
ATOM 1449 N N . SER A 1 182 ? 9.821 -7.697 0.744 1.00 96.31 182 SER A N 1
ATOM 1450 C CA . SER A 1 182 ? 8.773 -7.405 -0.243 1.00 96.31 182 SER A CA 1
ATOM 1451 C C . SER A 1 182 ? 8.901 -8.244 -1.515 1.00 96.31 182 SER A C 1
ATOM 1453 O O . SER A 1 182 ? 10.004 -8.671 -1.890 1.00 96.31 182 SER A O 1
ATOM 1455 N N . SER A 1 183 ? 7.788 -8.343 -2.245 1.00 96.75 183 SER A N 1
ATOM 1456 C CA . SER A 1 183 ? 7.667 -9.042 -3.532 1.00 96.75 183 SER A CA 1
ATOM 1457 C C . SER A 1 183 ? 8.429 -8.386 -4.696 1.00 96.75 183 SER A C 1
ATOM 1459 O O . SER A 1 183 ? 8.380 -8.847 -5.831 1.00 96.75 183 SER A O 1
ATOM 1461 N N . TYR A 1 184 ? 9.141 -7.287 -4.441 1.00 97.12 184 TYR A N 1
ATOM 1462 C CA . TYR A 1 184 ? 9.871 -6.523 -5.448 1.00 97.12 184 TYR A CA 1
ATOM 1463 C C . TYR A 1 184 ? 11.130 -5.873 -4.876 1.00 97.12 184 TYR A C 1
ATOM 1465 O O . TYR A 1 184 ? 11.281 -5.706 -3.662 1.00 97.12 184 TYR A O 1
ATOM 1473 N N . SER A 1 185 ? 12.022 -5.453 -5.769 1.00 96.56 185 SER A N 1
ATOM 1474 C CA . SER A 1 185 ? 13.187 -4.624 -5.459 1.00 96.56 185 SER A CA 1
ATOM 1475 C C . SER A 1 185 ? 13.471 -3.634 -6.593 1.00 96.56 185 SER A C 1
ATOM 1477 O O . SER A 1 185 ? 12.848 -3.675 -7.654 1.00 96.56 185 SER A O 1
ATOM 1479 N N . THR A 1 186 ? 14.379 -2.688 -6.361 1.00 96.06 186 THR A N 1
ATOM 1480 C CA . THR A 1 186 ? 14.832 -1.747 -7.393 1.00 96.06 186 THR A CA 1
ATOM 1481 C C . THR A 1 186 ? 15.721 -2.474 -8.406 1.00 96.06 186 THR A C 1
ATOM 1483 O O . THR A 1 186 ? 16.754 -3.033 -8.036 1.00 96.06 186 THR A O 1
ATOM 1486 N N . ASN A 1 187 ? 15.352 -2.426 -9.686 1.00 97.25 187 ASN A N 1
ATOM 1487 C CA . ASN A 1 187 ? 16.157 -2.905 -10.808 1.00 97.25 187 ASN A CA 1
ATOM 1488 C C . ASN A 1 187 ? 17.211 -1.859 -11.206 1.00 97.25 187 ASN A C 1
ATOM 1490 O O . ASN A 1 187 ? 17.151 -1.257 -12.274 1.00 97.25 187 ASN A O 1
ATOM 1494 N N . PHE A 1 188 ? 18.139 -1.576 -10.297 1.00 95.44 188 PHE A N 1
ATOM 1495 C CA . PHE A 1 188 ? 19.230 -0.644 -10.553 1.00 95.44 188 PHE A CA 1
ATOM 1496 C C . PHE A 1 188 ? 20.440 -1.004 -9.701 1.00 95.44 188 PHE A C 1
ATOM 1498 O O . PHE A 1 188 ? 20.314 -1.383 -8.529 1.00 95.44 188 PHE A O 1
ATOM 1505 N N . ASP A 1 189 ? 21.607 -0.875 -10.301 1.00 93.75 189 ASP A N 1
ATOM 1506 C CA . ASP A 1 189 ? 22.897 -0.988 -9.663 1.00 93.75 189 ASP A CA 1
ATOM 1507 C C . ASP A 1 189 ? 23.555 0.394 -9.643 1.00 93.75 189 ASP A C 1
ATOM 1509 O O . ASP A 1 189 ? 23.859 0.979 -10.681 1.00 93.75 189 ASP A O 1
ATOM 1513 N N . SER A 1 190 ? 23.730 0.941 -8.440 1.00 91.12 190 SER A N 1
ATOM 1514 C CA . SER A 1 190 ? 24.300 2.273 -8.245 1.00 91.12 190 SER A CA 1
ATOM 1515 C C . SER A 1 190 ? 25.806 2.337 -8.482 1.00 91.12 190 SER A C 1
ATOM 1517 O O . SER A 1 190 ? 26.315 3.430 -8.702 1.00 91.12 190 SER A O 1
ATOM 1519 N N . GLU A 1 191 ? 26.521 1.211 -8.419 1.00 92.12 191 GLU A N 1
ATOM 1520 C CA . GLU A 1 191 ? 27.969 1.171 -8.651 1.00 92.12 191 GLU A CA 1
ATOM 1521 C C . GLU A 1 191 ? 28.273 1.255 -10.145 1.00 92.12 191 GLU A C 1
ATOM 1523 O O . GLU A 1 191 ? 29.190 1.958 -10.564 1.00 92.12 191 GLU A O 1
ATOM 1528 N N . THR A 1 192 ? 27.467 0.572 -10.958 1.00 90.00 192 THR A N 1
ATOM 1529 C CA . THR A 1 192 ? 27.626 0.567 -12.420 1.00 90.00 192 THR A CA 1
ATOM 1530 C C . THR A 1 192 ? 26.789 1.636 -13.124 1.00 90.00 192 THR A C 1
ATOM 1532 O O . THR A 1 192 ? 27.087 1.991 -14.265 1.00 90.00 192 THR A O 1
ATOM 1535 N N . GLY A 1 193 ? 25.744 2.153 -12.472 1.00 89.88 193 GLY A N 1
ATOM 1536 C CA . GLY A 1 193 ? 24.776 3.073 -13.072 1.00 89.88 193 GLY A CA 1
ATOM 1537 C C . GLY A 1 193 ? 23.848 2.397 -14.088 1.00 89.88 193 GLY A C 1
ATOM 1538 O O . GLY A 1 193 ? 23.399 3.047 -15.033 1.00 89.88 193 GLY A O 1
ATOM 1539 N N . GLN A 1 194 ? 23.594 1.092 -13.946 1.00 92.31 194 GLN A N 1
ATOM 1540 C CA . GLN A 1 194 ? 22.868 0.279 -14.931 1.00 92.31 194 GLN A CA 1
ATOM 1541 C C . GLN A 1 194 ? 21.723 -0.521 -14.292 1.00 92.31 194 GLN A C 1
ATOM 1543 O O . GLN A 1 194 ? 21.730 -0.754 -13.081 1.00 92.31 194 GLN A O 1
ATOM 1548 N N . PRO A 1 195 ? 20.722 -0.965 -15.076 1.00 95.94 195 PRO A N 1
ATOM 1549 C CA . PRO A 1 195 ? 19.799 -2.000 -14.627 1.00 95.94 195 PRO A CA 1
ATOM 1550 C C . PRO A 1 195 ? 20.550 -3.268 -14.222 1.00 95.94 195 PRO A C 1
ATOM 1552 O O . PRO A 1 195 ? 21.611 -3.573 -14.760 1.00 95.94 195 PRO A O 1
ATOM 1555 N N . ARG A 1 196 ? 19.977 -4.027 -13.288 1.00 97.69 196 ARG A N 1
ATOM 1556 C CA . ARG A 1 196 ? 20.499 -5.351 -12.917 1.00 97.69 196 ARG A CA 1
ATOM 1557 C C . ARG A 1 196 ? 20.017 -6.420 -13.891 1.00 97.69 196 ARG A C 1
ATOM 1559 O O . ARG A 1 196 ? 20.759 -7.337 -14.221 1.00 97.69 196 ARG A O 1
ATOM 1566 N N . PHE A 1 197 ? 18.776 -6.275 -14.342 1.00 98.38 197 PHE A N 1
ATOM 1567 C CA . PHE A 1 197 ? 18.073 -7.245 -15.166 1.00 98.38 197 PHE A CA 1
ATOM 1568 C C . PHE A 1 197 ? 17.408 -6.580 -16.373 1.00 98.38 197 PHE A C 1
ATOM 1570 O O . PHE A 1 197 ? 17.007 -5.412 -16.316 1.00 98.38 197 PHE A O 1
ATOM 1577 N N . MET A 1 198 ? 17.257 -7.362 -17.437 1.00 98.25 198 MET A N 1
ATOM 1578 C CA . MET A 1 198 ? 16.416 -7.095 -18.610 1.00 98.25 198 MET A CA 1
ATOM 1579 C C . MET A 1 198 ? 15.443 -8.259 -18.818 1.00 98.25 198 MET A C 1
ATOM 1581 O O . MET A 1 198 ? 15.548 -9.271 -18.121 1.00 98.25 198 MET A O 1
ATOM 1585 N N . PHE A 1 199 ? 14.513 -8.150 -19.769 1.00 98.69 199 PHE A N 1
ATOM 1586 C CA . PHE A 1 199 ? 13.699 -9.311 -20.125 1.00 98.69 199 PHE A CA 1
ATOM 1587 C C . PHE A 1 199 ? 14.557 -10.377 -20.804 1.00 98.69 199 PHE A C 1
ATOM 1589 O O . PHE A 1 199 ? 15.454 -10.055 -21.584 1.00 98.69 199 PHE A O 1
ATOM 1596 N N . ASP A 1 200 ? 14.266 -11.645 -20.529 1.00 98.38 200 ASP A N 1
ATOM 1597 C CA . ASP A 1 200 ? 14.889 -12.753 -21.246 1.00 98.38 200 ASP A CA 1
ATOM 1598 C C . ASP A 1 200 ? 14.474 -12.698 -22.733 1.00 98.38 200 ASP A C 1
ATOM 1600 O O . ASP A 1 200 ? 13.276 -12.762 -23.021 1.00 98.38 200 ASP A O 1
ATOM 1604 N N . PRO A 1 201 ? 15.419 -12.609 -23.694 1.00 97.62 201 PRO A N 1
ATOM 1605 C CA . PRO A 1 201 ? 15.119 -12.655 -25.126 1.00 97.62 201 PRO A CA 1
ATOM 1606 C C . PRO A 1 201 ? 14.348 -13.904 -25.585 1.00 97.62 201 PRO A C 1
ATOM 1608 O O . PRO A 1 201 ? 13.717 -13.879 -26.639 1.00 97.62 201 PRO A O 1
ATOM 1611 N N . GLY A 1 202 ? 14.407 -15.008 -24.834 1.00 97.31 202 GLY A N 1
ATOM 1612 C CA . GLY A 1 202 ? 13.608 -16.209 -25.082 1.00 97.31 202 GLY A CA 1
ATOM 1613 C C . GLY A 1 202 ? 12.126 -16.050 -24.727 1.00 97.31 202 GLY A C 1
ATOM 1614 O O . GLY A 1 202 ? 11.300 -16.792 -25.253 1.00 97.31 202 GLY A O 1
ATOM 1615 N N . VAL A 1 203 ? 11.793 -15.077 -23.873 1.00 97.31 203 VAL A N 1
ATOM 1616 C CA . VAL A 1 203 ? 10.426 -14.757 -23.430 1.00 97.31 203 VAL A CA 1
ATOM 1617 C C . VAL A 1 203 ? 9.907 -13.510 -24.143 1.00 97.31 203 VAL A C 1
ATOM 1619 O O . VAL A 1 203 ? 8.821 -13.522 -24.715 1.00 97.31 203 VAL A O 1
ATOM 1622 N N . VAL A 1 204 ? 10.706 -12.443 -24.159 1.00 97.56 204 VAL A N 1
ATOM 1623 C CA . VAL A 1 204 ? 10.426 -11.188 -24.864 1.00 97.56 204 VAL A CA 1
ATOM 1624 C C . VAL A 1 204 ? 11.536 -10.983 -25.897 1.00 97.56 204 VAL A C 1
ATOM 1626 O O . VAL A 1 204 ? 12.611 -10.519 -25.521 1.00 97.56 204 VAL A O 1
ATOM 1629 N N . PRO A 1 205 ? 11.322 -11.278 -27.198 1.00 94.00 205 PRO A N 1
ATOM 1630 C CA . PRO A 1 205 ? 12.381 -11.279 -28.221 1.00 94.00 205 PRO A CA 1
ATOM 1631 C C . PRO A 1 205 ? 13.258 -10.016 -28.276 1.00 94.00 205 PRO A C 1
ATOM 1633 O O . PRO A 1 205 ? 14.455 -10.089 -28.573 1.00 94.00 205 PRO A O 1
ATOM 1636 N N . GLY A 1 206 ? 12.678 -8.854 -27.956 1.00 94.19 206 GLY A N 1
ATOM 1637 C CA . GLY A 1 206 ? 13.377 -7.568 -27.897 1.00 94.19 206 GLY A CA 1
ATOM 1638 C C . GLY A 1 206 ? 14.321 -7.396 -26.700 1.00 94.19 206 GLY A C 1
ATOM 1639 O O . GLY A 1 206 ? 15.251 -6.603 -26.797 1.00 94.19 206 GLY A O 1
ATOM 1640 N N . ALA A 1 207 ? 14.159 -8.175 -25.623 1.00 97.62 207 ALA A N 1
ATOM 1641 C CA . ALA A 1 207 ? 14.725 -7.954 -24.279 1.00 97.62 207 ALA A CA 1
ATOM 1642 C C . ALA A 1 207 ? 14.202 -6.695 -23.547 1.00 97.62 207 ALA A C 1
ATOM 1644 O O . ALA A 1 207 ? 14.610 -6.406 -22.420 1.00 97.62 207 ALA A O 1
ATOM 1645 N N . ALA A 1 208 ? 13.266 -5.979 -24.169 1.00 98.06 208 ALA A N 1
ATOM 1646 C CA . ALA A 1 208 ? 12.564 -4.808 -23.663 1.00 98.06 208 ALA A CA 1
ATOM 1647 C C . ALA A 1 208 ? 11.107 -4.837 -24.132 1.00 98.06 208 ALA A C 1
ATOM 1649 O O . ALA A 1 208 ? 10.771 -5.524 -25.100 1.00 98.06 208 ALA A O 1
ATOM 1650 N N . LEU A 1 209 ? 10.267 -4.049 -23.467 1.00 98.00 209 LEU A N 1
ATOM 1651 C CA . LEU A 1 209 ? 8.963 -3.664 -24.001 1.00 98.00 209 LEU A CA 1
ATOM 1652 C C . LEU A 1 209 ? 9.122 -2.443 -24.909 1.00 98.00 209 LEU A C 1
ATOM 1654 O O . LEU A 1 209 ? 10.058 -1.666 -24.746 1.00 98.00 209 LEU A O 1
ATOM 1658 N N . SER A 1 210 ? 8.164 -2.233 -25.806 1.00 97.19 210 SER A N 1
ATOM 1659 C CA . SER A 1 210 ? 7.998 -0.954 -26.496 1.00 97.19 210 SER A CA 1
ATOM 1660 C C . SER A 1 210 ? 7.362 0.060 -25.545 1.00 97.19 210 SER A C 1
ATOM 1662 O O . SER A 1 210 ? 6.274 -0.179 -25.017 1.00 97.19 210 SER A O 1
ATOM 1664 N N . PHE A 1 211 ? 8.005 1.208 -25.329 1.00 96.31 211 PHE A N 1
ATOM 1665 C CA . PHE A 1 211 ? 7.435 2.264 -24.490 1.00 96.31 211 PHE A CA 1
ATOM 1666 C C . PHE A 1 211 ? 6.131 2.837 -25.068 1.00 96.31 211 PHE A C 1
ATOM 1668 O O . PHE A 1 211 ? 5.229 3.215 -24.317 1.00 96.31 211 PHE A O 1
ATOM 1675 N N . ASP A 1 212 ? 5.991 2.831 -26.397 1.00 95.31 212 ASP A N 1
ATOM 1676 C CA . ASP A 1 212 ? 4.748 3.196 -27.081 1.00 95.31 212 ASP A CA 1
ATOM 1677 C C . ASP A 1 212 ? 3.614 2.220 -26.726 1.00 95.31 212 ASP A C 1
ATOM 1679 O O . ASP A 1 212 ? 2.497 2.649 -26.450 1.00 95.31 212 ASP A O 1
ATOM 1683 N N . ASP A 1 213 ? 3.893 0.916 -26.641 1.00 95.25 213 ASP A N 1
ATOM 1684 C CA . ASP A 1 213 ? 2.882 -0.073 -26.242 1.00 95.25 213 ASP A CA 1
ATOM 1685 C C . ASP A 1 213 ? 2.492 0.071 -24.766 1.00 95.25 213 ASP A C 1
ATOM 1687 O O . ASP A 1 213 ? 1.312 -0.047 -24.430 1.00 95.25 213 ASP A O 1
ATOM 1691 N N . VAL A 1 214 ? 3.462 0.373 -23.894 1.00 94.31 214 VAL A N 1
ATOM 1692 C CA . VAL A 1 214 ? 3.226 0.628 -22.464 1.00 94.31 214 VAL A CA 1
ATOM 1693 C C . VAL A 1 214 ? 2.328 1.857 -22.272 1.00 94.31 214 VAL A C 1
ATOM 1695 O O . VAL A 1 214 ? 1.294 1.774 -21.612 1.00 94.31 214 VAL A O 1
ATOM 1698 N N . THR A 1 215 ? 2.686 3.000 -22.862 1.00 91.69 215 THR A N 1
ATOM 1699 C CA . THR A 1 215 ? 1.973 4.277 -22.650 1.00 91.69 215 THR A CA 1
ATOM 1700 C C . THR A 1 215 ? 0.619 4.332 -23.356 1.00 91.69 215 THR A C 1
ATOM 1702 O O . THR A 1 215 ? -0.331 4.905 -22.824 1.00 91.69 215 THR A O 1
ATOM 1705 N N . ASN A 1 216 ? 0.473 3.661 -24.504 1.00 90.75 216 ASN A N 1
ATOM 1706 C CA . ASN A 1 216 ? -0.824 3.495 -25.166 1.00 90.75 216 ASN A CA 1
ATOM 1707 C C . ASN A 1 216 ? -1.646 2.320 -24.611 1.00 90.75 216 ASN A C 1
ATOM 1709 O O . ASN A 1 216 ? -2.718 2.032 -25.147 1.00 90.75 216 ASN A O 1
ATOM 1713 N N . GLN A 1 217 ? -1.178 1.663 -23.541 1.00 87.81 217 GLN A N 1
ATOM 1714 C CA . GLN A 1 217 ? -1.892 0.604 -22.821 1.00 87.81 217 GLN A CA 1
ATOM 1715 C C . GLN A 1 217 ? -2.321 -0.544 -23.745 1.00 87.81 217 GLN A C 1
ATOM 1717 O O . GLN A 1 217 ? -3.462 -1.007 -23.704 1.00 87.81 217 GLN A O 1
ATOM 1722 N N . ARG A 1 218 ? -1.409 -0.962 -24.631 1.00 92.81 218 ARG A N 1
ATOM 1723 C CA . ARG A 1 218 ? -1.618 -2.095 -25.546 1.00 92.81 218 ARG A CA 1
ATOM 1724 C C . ARG A 1 218 ? -1.299 -3.440 -24.896 1.00 92.81 218 ARG A C 1
ATOM 1726 O O . ARG A 1 218 ? -1.711 -4.463 -25.428 1.00 92.81 218 ARG A O 1
ATOM 1733 N N . LEU A 1 219 ? -0.589 -3.424 -23.767 1.00 94.06 219 LEU A N 1
ATOM 1734 C CA . LEU A 1 219 ? -0.301 -4.604 -22.957 1.00 94.06 219 LEU A CA 1
ATOM 1735 C C . LEU A 1 219 ? -1.467 -4.909 -22.013 1.00 94.06 219 LEU A C 1
ATOM 1737 O O . LEU A 1 219 ? -2.056 -4.011 -21.410 1.00 94.06 219 LEU A O 1
ATOM 1741 N N . THR A 1 220 ? -1.773 -6.191 -21.876 1.00 92.88 220 THR A N 1
ATOM 1742 C CA . THR A 1 220 ? -2.853 -6.733 -21.054 1.00 92.88 220 THR A CA 1
ATOM 1743 C C . THR A 1 220 ? -2.303 -7.606 -19.925 1.00 92.88 220 THR A C 1
ATOM 1745 O O . THR A 1 220 ? -1.096 -7.804 -19.794 1.00 92.88 220 THR A O 1
ATOM 1748 N N . LEU A 1 221 ? -3.199 -8.141 -19.092 1.00 93.06 221 LEU A N 1
ATOM 1749 C CA . LEU A 1 221 ? -2.837 -9.086 -18.031 1.00 93.06 221 LEU A CA 1
ATOM 1750 C C . LEU A 1 221 ? -2.297 -10.425 -18.559 1.00 93.06 221 LEU A C 1
ATOM 1752 O O . LEU A 1 221 ? -1.617 -11.118 -17.809 1.00 93.06 221 LEU A O 1
ATOM 1756 N N . ASP A 1 222 ? -2.579 -10.763 -19.821 1.00 93.44 222 ASP A N 1
ATOM 1757 C CA . ASP A 1 222 ? -2.098 -11.989 -20.468 1.00 93.44 222 ASP A CA 1
ATOM 1758 C C . ASP A 1 222 ? -0.700 -11.815 -21.097 1.00 93.44 222 ASP A C 1
ATOM 1760 O O . ASP A 1 222 ? -0.071 -12.792 -21.507 1.00 93.44 222 ASP A O 1
ATOM 1764 N N . ASP A 1 223 ? -0.201 -10.576 -21.176 1.00 95.69 223 ASP A N 1
ATOM 1765 C CA . ASP A 1 223 ? 1.108 -10.251 -21.735 1.00 95.69 223 ASP A CA 1
ATOM 1766 C C . ASP A 1 223 ? 2.208 -10.252 -20.663 1.00 95.69 223 ASP A C 1
ATOM 1768 O O . ASP A 1 223 ? 1.975 -10.065 -19.468 1.00 95.69 223 ASP A O 1
ATOM 1772 N N . VAL A 1 224 ? 3.464 -10.390 -21.092 1.00 96.56 224 VAL A N 1
ATOM 1773 C CA . VAL A 1 224 ? 4.617 -10.229 -20.198 1.00 96.56 224 VAL A CA 1
ATOM 1774 C C . VAL A 1 224 ? 4.932 -8.741 -20.047 1.00 96.56 224 VAL A C 1
ATOM 1776 O O . VAL A 1 224 ? 5.477 -8.124 -20.956 1.00 96.56 224 VAL A O 1
ATOM 1779 N N . TYR A 1 225 ? 4.624 -8.162 -18.883 1.00 96.25 225 TYR A N 1
ATOM 1780 C CA . TYR A 1 225 ? 4.849 -6.734 -18.592 1.00 96.25 225 TYR A CA 1
ATOM 1781 C C . TYR A 1 225 ? 5.773 -6.465 -17.388 1.00 96.25 225 TYR A C 1
ATOM 1783 O O . TYR A 1 225 ? 6.036 -5.307 -17.045 1.00 96.25 225 TYR A O 1
ATOM 1791 N N . TYR A 1 226 ? 6.283 -7.518 -16.744 1.00 97.62 226 TYR A N 1
ATOM 1792 C CA . TYR A 1 226 ? 7.072 -7.454 -15.512 1.00 97.62 226 TYR A CA 1
ATOM 1793 C C . TYR A 1 226 ? 8.360 -8.277 -15.613 1.00 97.62 226 TYR A C 1
ATOM 1795 O O . TYR A 1 226 ? 8.412 -9.312 -16.276 1.00 97.62 226 TYR A O 1
ATOM 1803 N N . LEU A 1 227 ? 9.393 -7.847 -14.888 1.00 98.56 227 LEU A N 1
ATOM 1804 C CA . LEU A 1 227 ? 10.602 -8.640 -14.675 1.00 98.56 227 LEU A CA 1
ATOM 1805 C C . LEU A 1 227 ? 10.400 -9.532 -13.453 1.00 98.56 227 LEU A C 1
ATOM 1807 O O . LEU A 1 227 ? 10.164 -9.020 -12.363 1.00 98.56 227 LEU A O 1
ATOM 1811 N N . GLY A 1 228 ? 10.514 -10.841 -13.611 1.00 97.50 228 GLY A N 1
ATOM 1812 C CA . GLY A 1 228 ? 10.453 -11.822 -12.534 1.00 97.50 228 GLY A CA 1
ATOM 1813 C C . GLY A 1 228 ? 11.332 -13.031 -12.852 1.00 97.50 228 GLY A C 1
ATOM 1814 O O . GLY A 1 228 ? 11.897 -13.092 -13.943 1.00 97.50 228 GLY A O 1
ATOM 1815 N N . PRO A 1 229 ? 11.454 -14.003 -11.931 1.00 95.31 229 PRO A N 1
ATOM 1816 C CA . PRO A 1 229 ? 12.374 -15.134 -12.079 1.00 95.31 229 PRO A CA 1
ATOM 1817 C C . PRO A 1 229 ? 12.251 -15.909 -13.399 1.00 95.31 229 PRO A C 1
ATOM 1819 O O . PRO A 1 229 ? 13.241 -16.462 -13.861 1.00 95.31 229 PRO A O 1
ATOM 1822 N N . GLU A 1 230 ? 11.060 -15.930 -14.000 1.00 96.06 230 GLU A N 1
ATOM 1823 C CA . GLU A 1 230 ? 10.775 -16.643 -15.253 1.00 96.06 230 GLU A CA 1
ATOM 1824 C C . GLU A 1 230 ? 10.825 -15.751 -16.502 1.00 96.06 230 GLU A C 1
ATOM 1826 O O . GLU A 1 230 ? 10.788 -16.261 -17.615 1.00 96.06 230 GLU A O 1
ATOM 1831 N N . THR A 1 231 ? 10.894 -14.427 -16.342 1.00 98.19 231 THR A N 1
ATOM 1832 C CA . THR A 1 231 ? 10.793 -13.464 -17.453 1.00 98.19 231 THR A CA 1
ATOM 1833 C C . THR A 1 231 ? 12.041 -12.602 -17.623 1.00 98.19 231 THR A C 1
ATOM 1835 O O . THR A 1 231 ? 12.111 -11.817 -18.570 1.00 98.19 231 THR A O 1
ATOM 1838 N N . MET A 1 232 ? 13.026 -12.716 -16.727 1.00 98.19 232 MET A N 1
ATOM 1839 C CA . MET A 1 232 ? 14.199 -11.842 -16.686 1.00 98.19 232 MET A CA 1
ATOM 1840 C C . MET A 1 232 ? 15.528 -12.598 -16.775 1.00 98.19 232 MET A C 1
ATOM 1842 O O . MET A 1 232 ? 15.654 -13.731 -16.322 1.00 98.19 232 MET A O 1
ATOM 1846 N N . THR A 1 233 ? 16.548 -11.906 -17.277 1.00 98.38 233 THR A N 1
ATOM 1847 C CA . THR A 1 233 ? 17.955 -12.330 -17.274 1.00 98.38 233 THR A CA 1
ATOM 1848 C C . THR A 1 233 ? 18.861 -11.158 -16.879 1.00 98.38 233 THR A C 1
ATOM 1850 O O . THR A 1 233 ? 18.388 -10.025 -16.740 1.00 98.38 233 THR A O 1
ATOM 1853 N N . GLU A 1 234 ? 20.154 -11.408 -16.662 1.00 98.06 234 GLU A N 1
ATOM 1854 C CA . GLU A 1 234 ? 21.138 -10.354 -16.375 1.00 98.06 234 GLU A CA 1
ATOM 1855 C C . GLU A 1 234 ? 21.153 -9.295 -17.486 1.00 98.06 234 GLU A C 1
ATOM 1857 O O . GLU A 1 234 ? 21.034 -9.605 -18.672 1.00 98.06 234 GLU A O 1
ATOM 1862 N N . PHE A 1 235 ? 21.275 -8.027 -17.098 1.00 97.62 235 PHE A N 1
ATOM 1863 C CA . PHE A 1 235 ? 21.310 -6.920 -18.048 1.00 97.62 235 PHE A CA 1
ATOM 1864 C C . PHE A 1 235 ? 22.564 -6.986 -18.937 1.00 97.62 235 PHE A C 1
ATOM 1866 O O . PHE A 1 235 ? 23.684 -6.986 -18.428 1.00 97.62 235 PHE A O 1
ATOM 1873 N N . ASP A 1 236 ? 22.383 -6.981 -20.263 1.00 96.38 236 ASP A N 1
ATOM 1874 C CA . ASP A 1 236 ? 23.482 -6.891 -21.234 1.00 96.38 236 ASP A CA 1
ATOM 1875 C C . ASP A 1 236 ? 23.653 -5.444 -21.744 1.00 96.38 236 ASP A C 1
ATOM 1877 O O . ASP A 1 236 ? 22.871 -4.981 -22.584 1.00 96.38 236 ASP A O 1
ATOM 1881 N N . PRO A 1 237 ? 24.688 -4.706 -21.296 1.00 93.44 237 PRO A N 1
ATOM 1882 C CA . PRO A 1 237 ? 24.927 -3.342 -21.758 1.00 93.44 237 PRO A CA 1
ATOM 1883 C C . PRO A 1 237 ? 25.405 -3.254 -23.213 1.00 93.44 237 PRO A C 1
ATOM 1885 O O . PRO A 1 237 ? 25.363 -2.166 -23.781 1.00 93.44 237 PRO A O 1
ATOM 1888 N N . ASN A 1 238 ? 25.877 -4.353 -23.814 1.00 93.69 238 ASN A N 1
ATOM 1889 C CA . ASN A 1 238 ? 26.457 -4.359 -25.161 1.00 93.69 238 ASN A CA 1
ATOM 1890 C C . ASN A 1 238 ? 25.436 -4.692 -26.256 1.00 93.69 238 ASN A C 1
ATOM 1892 O O . ASN A 1 238 ? 25.782 -4.696 -27.441 1.00 93.69 238 ASN A O 1
ATOM 1896 N N . ARG A 1 239 ? 24.186 -4.974 -25.881 1.00 93.06 239 ARG A N 1
ATOM 1897 C CA . ARG A 1 239 ? 23.092 -5.155 -26.833 1.00 93.06 239 ARG A CA 1
ATOM 1898 C C . ARG A 1 239 ? 22.852 -3.859 -27.617 1.00 93.06 239 ARG A C 1
ATOM 1900 O O . ARG A 1 239 ? 23.040 -2.756 -27.108 1.00 93.06 239 ARG A O 1
ATOM 1907 N N . ALA A 1 240 ? 22.395 -4.000 -28.859 1.00 93.44 240 ALA A N 1
ATOM 1908 C CA . ALA A 1 240 ? 21.945 -2.882 -29.685 1.00 93.44 240 ALA A CA 1
ATOM 1909 C C . ALA A 1 240 ? 20.558 -2.386 -29.231 1.00 93.44 240 ALA A C 1
ATOM 1911 O O . ALA A 1 240 ? 19.565 -2.613 -29.924 1.00 93.44 240 ALA A O 1
ATOM 1912 N N . TRP A 1 241 ? 20.509 -1.775 -28.043 1.00 95.56 241 TRP A N 1
ATOM 1913 C CA . TRP A 1 241 ? 19.323 -1.113 -27.496 1.00 95.56 241 TRP A CA 1
ATOM 1914 C C . TRP A 1 241 ? 18.814 -0.040 -28.460 1.00 95.56 241 TRP A C 1
ATOM 1916 O O . TRP A 1 241 ? 19.611 0.668 -29.083 1.00 95.56 241 TRP A O 1
ATOM 1926 N N . GLN A 1 242 ? 17.497 0.052 -28.589 1.00 95.81 242 GLN A N 1
ATOM 1927 C CA . GLN A 1 242 ? 16.814 0.950 -29.510 1.00 95.81 242 GLN A CA 1
ATOM 1928 C C . GLN A 1 242 ? 16.093 2.068 -28.761 1.00 95.81 242 GLN A C 1
ATOM 1930 O O . GLN A 1 242 ? 15.746 1.942 -27.587 1.00 95.81 242 GLN A O 1
ATOM 1935 N N . GLU A 1 243 ? 15.834 3.157 -29.482 1.00 97.25 243 GLU A N 1
ATOM 1936 C CA . GLU A 1 243 ? 14.951 4.225 -29.017 1.00 97.25 243 GLU A CA 1
ATOM 1937 C C . GLU A 1 243 ? 13.588 3.651 -28.604 1.00 97.25 243 GLU A C 1
ATOM 1939 O O . GLU A 1 243 ? 12.954 2.930 -29.378 1.00 97.25 243 GLU A O 1
ATOM 1944 N N . GLY A 1 244 ? 13.133 3.987 -27.398 1.00 97.25 244 GLY A N 1
ATOM 1945 C CA . GLY A 1 244 ? 11.846 3.539 -26.872 1.00 97.25 244 GLY A CA 1
ATOM 1946 C C . GLY A 1 244 ? 11.844 2.128 -26.279 1.00 97.25 244 GLY A C 1
ATOM 1947 O O . GLY A 1 244 ? 10.783 1.683 -25.838 1.00 97.25 244 GLY A O 1
ATOM 1948 N N . ASP A 1 245 ? 12.987 1.435 -26.206 1.00 98.19 245 ASP A N 1
ATOM 1949 C CA . ASP A 1 245 ? 13.096 0.223 -25.388 1.00 98.19 245 ASP A CA 1
ATOM 1950 C C . ASP A 1 245 ? 12.798 0.584 -23.924 1.00 98.19 245 ASP A C 1
ATOM 1952 O O . ASP A 1 245 ? 13.365 1.528 -23.374 1.00 98.19 245 ASP A O 1
ATOM 1956 N N . ALA A 1 246 ? 11.904 -0.159 -23.277 1.00 97.75 246 ALA A N 1
ATOM 1957 C CA . ALA A 1 246 ? 11.470 0.078 -21.906 1.00 97.75 246 ALA A CA 1
ATOM 1958 C C . ALA A 1 246 ? 11.717 -1.144 -21.015 1.00 97.75 246 ALA A C 1
ATOM 1960 O O . ALA A 1 246 ? 11.257 -2.257 -21.288 1.00 97.75 246 ALA A O 1
ATOM 1961 N N . ILE A 1 247 ? 12.399 -0.914 -19.892 1.00 97.56 247 ILE A N 1
ATOM 1962 C CA . ILE A 1 247 ? 12.673 -1.923 -18.864 1.00 97.56 247 ILE A CA 1
ATOM 1963 C C . ILE A 1 247 ? 12.037 -1.476 -17.540 1.00 97.56 247 ILE A C 1
ATOM 1965 O O . ILE A 1 247 ? 12.309 -0.360 -17.086 1.00 97.56 247 ILE A O 1
ATOM 1969 N N . PRO A 1 248 ? 11.229 -2.319 -16.869 1.00 97.62 248 PRO A N 1
ATOM 1970 C CA . PRO A 1 248 ? 10.722 -2.017 -15.537 1.00 97.62 248 PRO A CA 1
ATOM 1971 C C . PRO A 1 248 ? 11.844 -1.655 -14.554 1.00 97.62 248 PRO A C 1
ATOM 1973 O O . PRO A 1 248 ? 12.842 -2.371 -14.412 1.00 97.62 248 PRO A O 1
ATOM 1976 N N . ARG A 1 249 ? 11.666 -0.569 -13.791 1.00 96.62 249 ARG A N 1
ATOM 1977 C CA . ARG A 1 249 ? 12.593 -0.195 -12.702 1.00 96.62 249 ARG A CA 1
ATOM 1978 C C . ARG A 1 249 ? 12.402 -1.036 -11.449 1.00 96.62 249 ARG A C 1
ATOM 1980 O O . ARG A 1 249 ? 13.139 -0.877 -10.469 1.00 96.62 249 ARG A O 1
ATOM 1987 N N . ARG A 1 250 ? 11.416 -1.926 -11.464 1.00 97.06 250 ARG A N 1
ATOM 1988 C CA . ARG A 1 250 ? 11.151 -2.921 -10.433 1.00 97.06 250 ARG A CA 1
ATOM 1989 C C . ARG A 1 250 ? 11.288 -4.301 -11.045 1.00 97.06 250 ARG A C 1
ATOM 1991 O O . ARG A 1 250 ? 10.740 -4.554 -12.108 1.00 97.06 250 ARG A O 1
ATOM 1998 N N . TYR A 1 251 ? 11.998 -5.176 -10.348 1.00 98.06 251 TYR A N 1
ATOM 1999 C CA . TYR A 1 251 ? 11.911 -6.607 -10.602 1.00 98.06 251 TYR A CA 1
ATOM 2000 C C . TYR A 1 251 ? 11.211 -7.274 -9.427 1.00 98.06 251 TYR A C 1
ATOM 2002 O O . TYR A 1 251 ? 11.319 -6.813 -8.282 1.00 98.06 251 TYR A O 1
ATOM 2010 N N . LEU A 1 252 ? 10.482 -8.335 -9.733 1.00 98.31 252 LEU A N 1
ATOM 2011 C CA . LEU A 1 252 ? 9.685 -9.108 -8.806 1.00 98.31 252 LEU A CA 1
ATOM 2012 C C . LEU A 1 252 ? 10.489 -10.297 -8.286 1.00 98.31 252 LEU A C 1
ATOM 2014 O O . LEU A 1 252 ? 11.368 -10.841 -8.955 1.00 98.31 252 LEU A O 1
ATOM 2018 N N . ARG A 1 253 ? 10.200 -10.681 -7.050 1.00 96.81 253 ARG A N 1
ATOM 2019 C CA . ARG A 1 253 ? 10.824 -11.796 -6.340 1.00 96.81 253 ARG A CA 1
ATOM 2020 C C . ARG A 1 253 ? 9.831 -12.355 -5.334 1.00 96.81 253 ARG A C 1
ATOM 2022 O O . ARG A 1 253 ? 8.973 -11.619 -4.862 1.00 96.81 253 ARG A O 1
ATOM 2029 N N . ALA A 1 254 ? 9.991 -13.615 -4.946 1.00 96.00 254 ALA A N 1
ATOM 2030 C CA . ALA A 1 254 ? 9.185 -14.170 -3.864 1.00 96.00 254 ALA A CA 1
ATOM 2031 C C . ALA A 1 254 ? 9.349 -13.320 -2.581 1.00 96.00 254 ALA A C 1
ATOM 2033 O O . ALA A 1 254 ? 10.498 -13.074 -2.171 1.00 96.00 254 ALA A O 1
ATOM 2034 N N . PRO A 1 255 ? 8.248 -12.848 -1.962 1.00 96.88 255 PRO A N 1
ATOM 2035 C CA . PRO A 1 255 ? 8.313 -12.214 -0.652 1.00 96.88 255 PRO A CA 1
ATOM 2036 C C . PRO A 1 255 ? 8.748 -13.233 0.416 1.00 96.88 255 PRO A C 1
ATOM 2038 O O . PRO A 1 255 ? 8.787 -14.441 0.173 1.00 96.88 255 PRO A O 1
ATOM 2041 N N . LYS A 1 256 ? 9.152 -12.751 1.595 1.00 97.62 256 LYS A N 1
ATOM 2042 C CA . LYS A 1 256 ? 9.680 -13.592 2.687 1.00 97.62 256 LYS A CA 1
ATOM 2043 C C . LYS A 1 256 ? 9.188 -13.117 4.046 1.00 97.62 256 LYS A C 1
ATOM 2045 O O . LYS A 1 256 ? 9.113 -11.909 4.232 1.00 97.62 256 LYS A O 1
ATOM 2050 N N . GLY A 1 257 ? 9.052 -14.041 4.998 1.00 97.81 257 GLY A N 1
ATOM 2051 C CA . GLY A 1 257 ? 8.667 -13.738 6.385 1.00 97.81 257 GLY A CA 1
ATOM 2052 C C . GLY A 1 257 ? 7.209 -13.294 6.502 1.00 97.81 257 GLY A C 1
ATOM 2053 O O . GLY A 1 257 ? 6.461 -13.500 5.552 1.00 97.81 257 GLY A O 1
ATOM 2054 N N . SER A 1 258 ? 6.868 -12.650 7.621 1.00 97.69 258 SER A N 1
ATOM 2055 C CA . SER A 1 258 ? 5.553 -12.037 7.895 1.00 97.69 258 SER A CA 1
ATOM 2056 C C . SER A 1 258 ? 5.048 -11.184 6.715 1.00 97.69 258 SER A C 1
ATOM 2058 O O . SER A 1 258 ? 3.931 -11.315 6.231 1.00 97.69 258 SER A O 1
ATOM 2060 N N . ARG A 1 259 ? 5.964 -10.461 6.054 1.00 97.50 259 ARG A N 1
ATOM 2061 C CA . ARG A 1 259 ? 5.692 -9.692 4.825 1.00 97.50 259 ARG A CA 1
ATOM 2062 C C . ARG A 1 259 ? 5.066 -10.478 3.656 1.00 97.50 259 ARG A C 1
ATOM 2064 O O . ARG A 1 259 ? 4.605 -9.861 2.695 1.00 97.50 259 ARG A O 1
ATOM 2071 N N . ALA A 1 260 ? 5.125 -11.806 3.670 1.00 97.62 260 ALA A N 1
ATOM 2072 C CA . ALA A 1 260 ? 4.605 -12.689 2.630 1.00 97.62 260 ALA A CA 1
ATOM 2073 C C . ALA A 1 260 ? 3.236 -13.307 2.964 1.00 97.62 260 ALA A C 1
ATOM 2075 O O . ALA A 1 260 ? 2.769 -14.146 2.194 1.00 97.62 260 ALA A O 1
ATOM 2076 N N . ASP A 1 261 ? 2.611 -12.938 4.083 1.00 98.12 261 ASP A N 1
ATOM 2077 C CA . ASP A 1 261 ? 1.472 -13.679 4.632 1.00 98.12 261 ASP A CA 1
ATOM 2078 C C . ASP A 1 261 ? 0.172 -13.525 3.829 1.00 98.12 261 ASP A C 1
ATOM 2080 O O . ASP A 1 261 ? -0.730 -14.363 3.941 1.00 98.12 261 ASP A O 1
ATOM 2084 N N . ILE A 1 262 ? 0.079 -12.502 2.971 1.00 98.75 262 ILE A N 1
ATOM 2085 C CA . ILE A 1 262 ? -1.122 -12.220 2.182 1.00 98.75 262 ILE A CA 1
ATOM 2086 C C . ILE A 1 262 ? -0.971 -12.707 0.738 1.00 98.75 262 ILE A C 1
ATOM 2088 O O . ILE A 1 262 ? -0.192 -12.175 -0.060 1.00 98.75 262 ILE A O 1
ATOM 2092 N N . THR A 1 263 ? -1.828 -13.652 0.366 1.00 98.69 263 THR A N 1
ATOM 2093 C CA . THR A 1 263 ? -2.035 -14.066 -1.030 1.00 98.69 263 THR A CA 1
ATOM 2094 C C . THR A 1 263 ? -3.141 -13.241 -1.682 1.00 98.69 263 THR A C 1
ATOM 2096 O O . THR A 1 263 ? -4.046 -12.743 -1.005 1.00 98.69 263 THR A O 1
ATOM 2099 N N . ALA A 1 264 ? -3.074 -13.085 -3.002 1.00 98.38 264 ALA A N 1
ATOM 2100 C CA . ALA A 1 264 ? -4.017 -12.303 -3.784 1.00 98.38 264 ALA A CA 1
ATOM 2101 C C . ALA A 1 264 ? -4.513 -13.084 -5.008 1.00 98.38 264 ALA A C 1
ATOM 2103 O O . ALA A 1 264 ? -3.718 -13.701 -5.703 1.00 98.38 264 ALA A O 1
ATOM 2104 N N . LYS A 1 265 ? -5.813 -13.004 -5.314 1.00 97.69 265 LYS A N 1
ATOM 2105 C CA . LYS A 1 265 ? -6.410 -13.480 -6.577 1.00 97.69 265 LYS A CA 1
ATOM 2106 C C . LYS A 1 265 ? -7.187 -12.339 -7.246 1.00 97.69 265 LYS A C 1
ATOM 2108 O O . LYS A 1 265 ? -8.411 -12.247 -7.099 1.00 97.69 265 LYS A O 1
ATOM 2113 N N . PRO A 1 266 ? -6.497 -11.390 -7.888 1.00 95.88 266 PRO A N 1
ATOM 2114 C CA . PRO A 1 266 ? -7.145 -10.272 -8.554 1.00 95.88 266 PRO A CA 1
ATOM 2115 C C . PRO A 1 266 ? -7.599 -10.639 -9.975 1.00 95.88 266 PRO A C 1
ATOM 2117 O O . PRO A 1 266 ? -6.949 -11.377 -10.706 1.00 95.88 266 PRO A O 1
ATOM 2120 N N . ILE A 1 267 ? -8.734 -10.087 -10.381 1.00 96.31 267 ILE A N 1
ATOM 2121 C CA . ILE A 1 267 ? -9.280 -10.204 -11.731 1.00 96.31 267 ILE A CA 1
ATOM 2122 C C . ILE A 1 267 ? -9.736 -8.816 -12.146 1.00 96.31 267 ILE A C 1
ATOM 2124 O O . ILE A 1 267 ? -10.424 -8.136 -11.380 1.00 96.31 267 ILE A O 1
ATOM 2128 N N . TRP A 1 268 ? -9.400 -8.416 -13.366 1.00 97.06 268 TRP A N 1
ATOM 2129 C CA . TRP A 1 268 ? -9.973 -7.230 -13.982 1.00 97.06 268 TRP A CA 1
ATOM 2130 C C . TRP A 1 268 ? -10.941 -7.634 -15.097 1.00 97.06 268 TRP A C 1
ATOM 2132 O O . TRP A 1 268 ? -10.594 -8.435 -15.962 1.00 97.06 268 TRP A O 1
ATOM 2142 N N . ASN A 1 269 ? -12.166 -7.109 -15.067 1.00 96.19 269 ASN A N 1
ATOM 2143 C CA . ASN A 1 269 ? -13.152 -7.272 -16.136 1.00 96.19 269 ASN A CA 1
ATOM 2144 C C . ASN A 1 269 ? -14.092 -6.066 -16.214 1.00 96.19 269 ASN A C 1
ATOM 2146 O O . ASN A 1 269 ? -14.477 -5.498 -15.193 1.00 96.19 269 ASN A O 1
ATOM 2150 N N . ASP A 1 270 ? -14.458 -5.687 -17.440 1.00 93.31 270 ASP A N 1
ATOM 2151 C CA . ASP A 1 270 ? -15.483 -4.680 -17.744 1.00 93.31 270 ASP A CA 1
ATOM 2152 C C . ASP A 1 270 ? -15.356 -3.366 -16.950 1.00 93.31 270 ASP A C 1
ATOM 2154 O O . ASP A 1 270 ? -16.353 -2.797 -16.504 1.00 93.31 270 ASP A O 1
ATOM 2158 N N . GLY A 1 271 ? -14.128 -2.877 -16.744 1.00 94.81 271 GLY A N 1
ATOM 2159 C CA . GLY A 1 271 ? -13.881 -1.634 -16.006 1.00 94.81 271 GLY A CA 1
ATOM 2160 C C . GLY A 1 271 ? -13.873 -1.786 -14.480 1.00 94.81 271 GLY A C 1
ATOM 2161 O O . GLY A 1 271 ? -14.055 -0.801 -13.762 1.00 94.81 271 GLY A O 1
ATOM 2162 N N . TRP A 1 272 ? -13.701 -3.004 -13.959 1.00 97.12 272 TRP A N 1
ATOM 2163 C CA . TRP A 1 272 ? -13.680 -3.280 -12.523 1.00 97.12 272 TRP A CA 1
ATOM 2164 C C . TRP A 1 272 ? -12.552 -4.224 -12.139 1.00 97.12 272 TRP A C 1
ATOM 2166 O O . TRP A 1 272 ? -12.428 -5.321 -12.681 1.00 97.12 272 TRP A O 1
ATOM 2176 N N . TRP A 1 273 ? -11.825 -3.853 -11.091 1.00 98.06 273 TRP A N 1
ATOM 2177 C CA . TRP A 1 273 ? -11.033 -4.804 -10.327 1.00 98.06 273 TRP A CA 1
ATOM 2178 C C . TRP A 1 273 ? -11.919 -5.566 -9.354 1.00 98.06 273 TRP A C 1
ATOM 2180 O O . TRP A 1 273 ? -12.763 -4.983 -8.674 1.00 98.06 273 TRP A O 1
ATOM 2190 N N . THR A 1 274 ? -11.681 -6.867 -9.254 1.00 98.38 274 THR A N 1
ATOM 2191 C CA . THR A 1 274 ? -12.113 -7.734 -8.162 1.00 98.38 274 THR A CA 1
ATOM 2192 C C . THR A 1 274 ? -10.865 -8.337 -7.541 1.00 98.38 274 THR A C 1
ATOM 2194 O O . THR A 1 274 ? -10.195 -9.123 -8.193 1.00 98.38 274 THR A O 1
ATOM 2197 N N . VAL A 1 275 ? -10.548 -7.981 -6.301 1.00 98.56 275 VAL A N 1
ATOM 2198 C CA . VAL A 1 275 ? -9.342 -8.431 -5.599 1.00 98.56 275 VAL A CA 1
ATOM 2199 C C . VAL A 1 275 ? -9.759 -9.271 -4.400 1.00 98.56 275 VAL A C 1
ATOM 2201 O O . VAL A 1 275 ? -10.382 -8.751 -3.472 1.00 98.56 275 VAL A O 1
ATOM 2204 N N . GLU A 1 276 ? -9.445 -10.565 -4.430 1.00 98.62 276 GLU A N 1
ATOM 2205 C CA . GLU A 1 276 ? -9.505 -11.438 -3.256 1.00 98.62 276 GLU A CA 1
ATOM 2206 C C . GLU A 1 276 ? -8.149 -11.410 -2.549 1.00 98.62 276 GLU A C 1
ATOM 2208 O O . GLU A 1 276 ? -7.141 -11.705 -3.181 1.00 98.62 276 GLU A O 1
ATOM 2213 N N . LEU A 1 277 ? -8.125 -11.053 -1.266 1.00 98.88 277 LEU A N 1
ATOM 2214 C CA . LEU A 1 277 ? -6.947 -11.126 -0.405 1.00 98.88 277 LEU A CA 1
ATOM 2215 C C . LEU A 1 277 ? -7.201 -12.131 0.711 1.00 98.88 277 LEU A C 1
ATOM 2217 O O . LEU A 1 277 ? -8.262 -12.092 1.339 1.00 98.88 277 LEU A O 1
ATOM 2221 N N . ARG A 1 278 ? -6.226 -13.002 0.968 1.00 98.81 278 ARG A N 1
ATOM 2222 C CA . ARG A 1 278 ? -6.295 -14.050 1.989 1.00 98.81 278 ARG A CA 1
ATOM 2223 C C . ARG A 1 278 ? -5.044 -14.040 2.851 1.00 98.81 278 ARG A C 1
ATOM 2225 O O . ARG A 1 278 ? -3.941 -14.091 2.313 1.00 98.81 278 ARG A O 1
ATOM 2232 N N . ARG A 1 279 ? -5.251 -14.079 4.165 1.00 98.69 279 ARG A N 1
ATOM 2233 C CA . ARG A 1 279 ? -4.226 -14.293 5.193 1.00 98.69 279 ARG A CA 1
ATOM 2234 C C . ARG A 1 279 ? -4.772 -15.262 6.232 1.00 98.69 279 ARG A C 1
ATOM 2236 O O . ARG A 1 279 ? -5.990 -15.329 6.419 1.00 98.69 279 ARG A O 1
ATOM 2243 N N . LYS A 1 280 ? -3.891 -15.934 6.969 1.00 98.69 280 LYS A N 1
ATOM 2244 C CA . LYS A 1 280 ? -4.291 -16.601 8.211 1.00 98.69 280 LYS A CA 1
ATOM 2245 C C . LYS A 1 280 ? -5.021 -15.626 9.134 1.00 98.69 280 LYS A C 1
ATOM 2247 O O . LYS A 1 280 ? -4.685 -14.443 9.213 1.00 98.69 280 LYS A O 1
ATOM 2252 N N . MET A 1 281 ? -6.006 -16.139 9.861 1.00 98.44 281 MET A N 1
ATOM 2253 C CA . MET A 1 281 ? -6.701 -15.399 10.907 1.00 98.44 281 MET A CA 1
ATOM 2254 C C . MET A 1 281 ? -5.736 -14.980 12.016 1.00 98.44 281 MET A C 1
ATOM 2256 O O . MET A 1 281 ? -5.814 -13.852 12.482 1.00 98.44 281 MET A O 1
ATOM 2260 N N . ASP A 1 282 ? -4.821 -15.861 12.412 1.00 98.25 282 ASP A N 1
ATOM 2261 C CA . ASP A 1 282 ? -3.754 -15.581 13.371 1.00 98.25 282 ASP A CA 1
ATOM 2262 C C . ASP A 1 282 ? -2.427 -16.059 12.767 1.00 98.25 282 ASP A C 1
ATOM 2264 O O . ASP A 1 282 ? -2.207 -17.263 12.598 1.00 98.25 282 ASP A O 1
ATOM 2268 N N . THR A 1 283 ? -1.575 -15.118 12.363 1.00 97.94 283 THR A N 1
ATOM 2269 C CA . THR A 1 283 ? -0.239 -15.403 11.814 1.00 97.94 283 THR A CA 1
ATOM 2270 C C . THR A 1 283 ? 0.750 -15.772 12.920 1.00 97.94 283 THR A C 1
ATOM 2272 O O . THR A 1 283 ? 1.724 -16.479 12.666 1.00 97.94 283 THR A O 1
ATOM 2275 N N . GLY A 1 284 ? 0.466 -15.369 14.166 1.00 96.69 284 GLY A N 1
ATOM 2276 C CA . GLY A 1 284 ? 1.384 -15.443 15.301 1.00 96.69 284 GLY A CA 1
ATOM 2277 C C . GLY A 1 284 ? 2.460 -14.352 15.303 1.00 96.69 284 GLY A C 1
ATOM 2278 O O . GLY A 1 284 ? 3.279 -14.327 16.225 1.00 96.69 284 GLY A O 1
ATOM 2279 N N . GLU A 1 285 ? 2.461 -13.461 14.311 1.00 96.75 285 GLU A N 1
ATOM 2280 C CA . GLU A 1 285 ? 3.466 -12.415 14.147 1.00 96.75 285 GLU A CA 1
ATOM 2281 C C . GLU A 1 285 ? 3.029 -11.113 14.849 1.00 96.75 285 GLU A C 1
ATOM 2283 O O . GLU A 1 285 ? 1.856 -10.733 14.819 1.00 96.75 285 GLU A O 1
ATOM 2288 N N . PRO A 1 286 ? 3.944 -10.399 15.530 1.00 95.00 286 PRO A N 1
ATOM 2289 C CA . PRO A 1 286 ? 3.607 -9.215 16.323 1.00 95.00 286 PRO A CA 1
ATOM 2290 C C . PRO A 1 286 ? 3.324 -7.959 15.482 1.00 95.00 286 PRO A C 1
ATOM 2292 O O . PRO A 1 286 ? 3.029 -6.909 16.055 1.00 95.00 286 PRO A O 1
ATOM 2295 N N . ASP A 1 287 ? 3.499 -8.014 14.159 1.00 95.94 287 ASP A N 1
ATOM 2296 C CA . ASP A 1 287 ? 3.105 -6.948 13.225 1.00 95.94 287 ASP A CA 1
ATOM 2297 C C . ASP A 1 287 ? 1.668 -7.069 12.721 1.00 95.94 287 ASP A C 1
ATOM 2299 O O . ASP A 1 287 ? 1.196 -6.126 12.094 1.00 95.94 287 ASP A O 1
ATOM 2303 N N . ASP A 1 288 ? 0.963 -8.151 13.058 1.00 97.88 288 ASP A N 1
ATOM 2304 C CA . ASP A 1 288 ? -0.352 -8.448 12.505 1.00 97.88 288 ASP A CA 1
ATOM 2305 C C . ASP A 1 288 ? -1.484 -8.341 13.516 1.00 97.88 288 ASP A C 1
ATOM 2307 O O . ASP A 1 288 ? -1.363 -8.639 14.711 1.00 97.88 288 ASP A O 1
ATOM 2311 N N . LYS A 1 289 ? -2.667 -7.997 13.006 1.00 98.06 289 LYS A N 1
ATOM 2312 C CA . LYS A 1 289 ? -3.916 -8.129 13.750 1.00 98.06 289 LYS A CA 1
ATOM 2313 C C . LYS A 1 289 ? -4.500 -9.519 13.562 1.00 98.06 289 LYS A C 1
ATOM 2315 O O . LYS A 1 289 ? -4.963 -9.888 12.482 1.00 98.06 289 LYS A O 1
ATOM 2320 N N . ALA A 1 290 ? -4.563 -10.265 14.663 1.00 97.88 290 ALA A N 1
ATOM 2321 C CA . ALA A 1 290 ? -5.262 -11.539 14.694 1.00 97.88 290 ALA A CA 1
ATOM 2322 C C . ALA A 1 290 ? -6.791 -11.346 14.638 1.00 97.88 290 ALA A C 1
ATOM 2324 O O . ALA A 1 290 ? -7.404 -10.706 15.506 1.00 97.88 290 ALA A O 1
ATOM 2325 N N . PHE A 1 291 ? -7.422 -11.975 13.653 1.00 98.38 291 PHE A N 1
ATOM 2326 C CA . PHE A 1 291 ? -8.863 -12.127 13.518 1.00 98.38 291 PHE A CA 1
ATOM 2327 C C . PHE A 1 291 ? -9.364 -13.252 14.427 1.00 98.38 291 PHE A C 1
ATOM 2329 O O . PHE A 1 291 ? -8.907 -14.389 14.364 1.00 98.38 291 PHE A O 1
ATOM 2336 N N . LYS A 1 292 ? -10.323 -12.948 15.297 1.00 97.19 292 LYS A N 1
ATOM 2337 C CA . LYS A 1 292 ? -10.873 -13.873 16.289 1.00 97.19 292 LYS A CA 1
ATOM 2338 C C . LYS A 1 292 ? -12.381 -13.929 16.132 1.00 97.19 292 LYS A C 1
ATOM 2340 O O . LYS A 1 292 ? -13.046 -12.897 16.027 1.00 97.19 292 LYS A O 1
ATOM 2345 N N . GLU A 1 293 ? -12.927 -15.141 16.156 1.00 96.44 293 GLU A N 1
ATOM 2346 C CA . GLU A 1 293 ? -14.375 -15.326 16.140 1.00 96.44 293 GLU A CA 1
ATOM 2347 C C . GLU A 1 293 ? -15.042 -14.572 17.307 1.00 96.44 293 GLU A C 1
ATOM 2349 O O . GLU A 1 293 ? -14.469 -14.396 18.387 1.00 96.44 293 GLU A O 1
ATOM 2354 N N . PHE A 1 294 ? -16.273 -14.116 17.079 1.00 95.56 294 PHE A N 1
ATOM 2355 C CA . PHE A 1 294 ? -17.102 -13.351 18.017 1.00 95.56 294 PHE A CA 1
ATOM 2356 C C . PHE A 1 294 ? -16.545 -11.975 18.409 1.00 95.56 294 PHE A C 1
ATOM 2358 O O . PHE A 1 294 ? -17.009 -11.382 19.388 1.00 95.56 294 PHE A O 1
ATOM 2365 N N . ARG A 1 295 ? -15.592 -11.440 17.638 1.00 96.62 295 ARG A N 1
ATOM 2366 C CA . ARG A 1 295 ? -15.060 -10.077 17.769 1.00 96.62 295 ARG A CA 1
ATOM 2367 C C . ARG A 1 295 ? -15.540 -9.161 16.645 1.00 96.62 295 ARG A C 1
ATOM 2369 O O . ARG A 1 295 ? -16.225 -9.575 15.709 1.00 96.62 295 ARG A O 1
ATOM 2376 N N . SER A 1 296 ? -15.179 -7.890 16.768 1.00 97.38 296 SER A N 1
ATOM 2377 C CA . SER A 1 296 ? -15.351 -6.892 15.721 1.00 97.38 296 SER A CA 1
ATOM 2378 C C . SER A 1 296 ? -14.080 -6.081 15.535 1.00 97.38 296 SER A C 1
ATOM 2380 O O . SER A 1 296 ? -13.356 -5.877 16.506 1.00 97.38 296 SER A O 1
ATOM 2382 N N . TYR A 1 297 ? -13.884 -5.581 14.323 1.00 98.38 297 TYR A N 1
ATOM 2383 C CA . TYR A 1 297 ? -12.718 -4.810 13.903 1.00 98.38 297 TYR A CA 1
ATOM 2384 C C . TYR A 1 297 ? -13.176 -3.555 13.167 1.00 98.38 297 TYR A C 1
ATOM 2386 O O . TYR A 1 297 ? -14.244 -3.556 12.551 1.00 98.38 297 TYR A O 1
ATOM 2394 N N . ASN A 1 298 ? -12.377 -2.500 13.212 1.00 98.25 298 ASN A N 1
ATOM 2395 C CA . ASN A 1 298 ? -12.592 -1.294 12.426 1.00 98.25 298 ASN A CA 1
ATOM 2396 C C . ASN A 1 298 ? -11.717 -1.375 11.178 1.00 98.25 298 ASN A C 1
ATOM 2398 O O . ASN A 1 298 ? -10.526 -1.670 11.269 1.00 98.25 298 ASN A O 1
ATOM 2402 N N . LEU A 1 299 ? -12.309 -1.109 10.018 1.00 98.44 299 LEU A N 1
ATOM 2403 C CA . LEU A 1 299 ? -11.634 -1.117 8.727 1.00 98.44 299 LEU A CA 1
ATOM 2404 C C . LEU A 1 299 ? -11.771 0.246 8.054 1.00 98.44 299 LEU A C 1
ATOM 2406 O O . LEU A 1 299 ? -12.824 0.876 8.127 1.00 98.44 299 LEU A O 1
ATOM 2410 N N . ALA A 1 300 ? -10.736 0.678 7.341 1.00 96.50 300 ALA A N 1
ATOM 2411 C CA . ALA A 1 300 ? -10.810 1.836 6.451 1.00 96.50 300 ALA A CA 1
ATOM 2412 C C . ALA A 1 300 ? -10.145 1.490 5.119 1.00 96.50 300 ALA A C 1
ATOM 2414 O O . ALA A 1 300 ? -8.955 1.171 5.095 1.00 96.50 300 ALA A O 1
ATOM 2415 N N . PHE A 1 301 ? -10.911 1.542 4.029 1.00 97.62 301 PHE A N 1
ATOM 2416 C CA . PHE A 1 301 ? -10.465 1.122 2.703 1.00 97.62 301 PHE A CA 1
ATOM 2417 C C . PHE A 1 301 ? -9.979 2.302 1.870 1.00 97.62 301 PHE A C 1
ATOM 2419 O O . PHE A 1 301 ? -10.476 3.421 2.004 1.00 97.62 301 PHE A O 1
ATOM 2426 N N . ALA A 1 302 ? -9.050 2.025 0.961 1.00 95.62 302 ALA A N 1
ATOM 2427 C CA . ALA A 1 302 ? -8.580 2.949 -0.050 1.00 95.62 302 ALA A CA 1
ATOM 2428 C C . ALA A 1 302 ? -8.249 2.226 -1.361 1.00 95.62 302 ALA A C 1
ATOM 2430 O O . ALA A 1 302 ? -7.756 1.095 -1.359 1.00 95.62 302 ALA A O 1
ATOM 2431 N N . PHE A 1 303 ? -8.469 2.899 -2.488 1.00 95.62 303 PHE A N 1
ATOM 2432 C CA . PHE A 1 303 ? -8.023 2.412 -3.789 1.00 95.62 303 PHE A CA 1
ATOM 2433 C C . PHE A 1 303 ? -7.527 3.536 -4.698 1.00 95.62 303 PHE A C 1
ATOM 2435 O O . PHE A 1 303 ? -7.978 4.680 -4.625 1.00 95.62 303 PHE A O 1
ATOM 2442 N N . TYR A 1 304 ? -6.576 3.173 -5.549 1.00 92.81 304 TYR A N 1
ATOM 2443 C CA . TYR A 1 304 ? -5.872 4.036 -6.487 1.00 92.81 304 TYR A CA 1
ATOM 2444 C C . TYR A 1 304 ? -6.091 3.488 -7.886 1.00 92.81 304 TYR A C 1
ATOM 2446 O O . TYR A 1 304 ? -5.918 2.286 -8.093 1.00 92.81 304 TYR A O 1
ATOM 2454 N N . THR A 1 305 ? -6.458 4.366 -8.811 1.00 90.25 305 THR A N 1
ATOM 2455 C CA . THR A 1 305 ? -6.739 4.037 -10.211 1.00 90.25 305 THR A CA 1
ATOM 2456 C C . THR A 1 305 ? -6.253 5.168 -11.102 1.00 90.25 305 THR A C 1
ATOM 2458 O O . THR A 1 305 ? -6.061 6.280 -10.617 1.00 90.25 305 THR A O 1
ATOM 2461 N N . ASN A 1 306 ? -6.118 4.933 -12.407 1.00 84.69 306 ASN A N 1
ATOM 2462 C CA . ASN A 1 306 ? -5.782 5.979 -13.389 1.00 84.69 306 ASN A CA 1
ATOM 2463 C C . ASN A 1 306 ? -4.406 6.628 -13.155 1.00 84.69 306 ASN A C 1
ATOM 2465 O O . ASN A 1 306 ? -4.246 7.841 -13.280 1.00 84.69 306 ASN A O 1
ATOM 2469 N N . GLY A 1 307 ? -3.400 5.836 -12.775 1.00 84.50 307 GLY A N 1
ATOM 2470 C CA . GLY A 1 307 ? -2.039 6.358 -12.637 1.00 84.50 307 GLY A CA 1
ATOM 2471 C C . GLY A 1 307 ? -1.823 7.260 -11.420 1.00 84.50 307 GLY A C 1
ATOM 2472 O O . GLY A 1 307 ? -0.802 7.936 -11.350 1.00 84.50 307 GLY A O 1
ATOM 2473 N N . THR A 1 308 ? -2.759 7.324 -10.470 1.00 82.56 308 THR A N 1
ATOM 2474 C CA . THR A 1 308 ? -2.716 8.346 -9.419 1.00 82.56 308 THR A CA 1
ATOM 2475 C C . THR A 1 308 ? -1.769 7.999 -8.276 1.00 82.56 308 THR A C 1
ATOM 2477 O O . THR A 1 308 ? -1.763 6.887 -7.749 1.00 82.56 308 THR A O 1
ATOM 2480 N N . GLY A 1 309 ? -0.976 8.972 -7.827 1.00 80.44 309 GLY A N 1
ATOM 2481 C CA . GLY A 1 309 ? -0.041 8.835 -6.713 1.00 80.44 309 GLY A CA 1
ATOM 2482 C C . GLY A 1 309 ? -0.521 9.419 -5.382 1.00 80.44 309 GLY A C 1
ATOM 2483 O O . GLY A 1 309 ? -1.522 10.117 -5.295 1.00 80.44 309 GLY A O 1
ATOM 2484 N N . ASN A 1 310 ? 0.241 9.155 -4.317 1.00 78.75 310 ASN A N 1
ATOM 2485 C CA . ASN A 1 310 ? 0.161 9.854 -3.021 1.00 78.75 310 ASN A CA 1
ATOM 2486 C C . ASN A 1 310 ? -1.271 10.069 -2.465 1.00 78.75 310 ASN A C 1
ATOM 2488 O O . ASN A 1 310 ? -1.954 9.097 -2.143 1.00 78.75 310 ASN A O 1
ATOM 2492 N N . ARG A 1 311 ? -1.729 11.316 -2.300 1.00 78.94 311 ARG A N 1
ATOM 2493 C CA . ARG A 1 311 ? -3.074 11.642 -1.787 1.00 78.94 311 ARG A CA 1
ATOM 2494 C C . ARG A 1 311 ? -4.215 11.470 -2.792 1.00 78.94 311 ARG A C 1
ATOM 2496 O O . ARG A 1 311 ? -5.369 11.520 -2.390 1.00 78.94 311 ARG A O 1
ATOM 2503 N N . PHE A 1 312 ? -3.916 11.263 -4.072 1.00 82.69 312 PHE A N 1
ATOM 2504 C CA . PHE A 1 312 ? -4.909 11.254 -5.145 1.00 82.69 312 PHE A CA 1
ATOM 2505 C C . PHE A 1 312 ? -5.591 9.883 -5.237 1.00 82.69 312 PHE A C 1
ATOM 2507 O O . PHE A 1 312 ? -5.335 9.101 -6.145 1.00 82.69 312 PHE A O 1
ATOM 2514 N N . HIS A 1 313 ? -6.415 9.543 -4.250 1.00 88.19 313 HIS A N 1
ATOM 2515 C CA . HIS A 1 313 ? -7.060 8.235 -4.154 1.00 88.19 313 HIS A CA 1
ATOM 2516 C C . HIS A 1 313 ? -8.422 8.310 -3.491 1.00 88.19 313 HIS A C 1
ATOM 2518 O O . HIS A 1 313 ? -8.747 9.284 -2.817 1.00 88.19 313 HIS A O 1
ATOM 2524 N N . TYR A 1 314 ? -9.209 7.259 -3.675 1.00 91.38 314 TYR A N 1
ATOM 2525 C CA . TYR A 1 314 ? -10.506 7.138 -3.036 1.00 91.38 314 TYR A CA 1
ATOM 2526 C C . TYR A 1 314 ? -10.365 6.433 -1.696 1.00 91.38 314 TYR A C 1
ATOM 2528 O O . TYR A 1 314 ? -9.576 5.496 -1.570 1.00 91.38 314 TYR A O 1
ATOM 2536 N N . VAL A 1 315 ? -11.153 6.862 -0.717 1.00 92.50 315 VAL A N 1
ATOM 2537 C CA . VAL A 1 315 ? -11.218 6.276 0.626 1.00 92.50 315 VAL A CA 1
ATOM 2538 C C . VAL A 1 315 ? -12.664 6.032 1.041 1.00 92.50 315 VAL A C 1
ATOM 2540 O O . VAL A 1 315 ? -13.579 6.699 0.558 1.00 92.50 315 VAL A O 1
ATOM 2543 N N . THR A 1 316 ? -12.893 5.104 1.962 1.00 91.81 316 THR A N 1
ATOM 2544 C CA . THR A 1 316 ? -14.176 4.990 2.669 1.00 91.81 316 THR A CA 1
ATOM 2545 C C . THR A 1 316 ? -14.103 5.693 4.020 1.00 91.81 316 THR A C 1
ATOM 2547 O O . THR A 1 316 ? -13.024 5.869 4.588 1.00 91.81 316 THR A O 1
ATOM 2550 N N . PHE A 1 317 ? -15.262 6.028 4.592 1.00 91.38 317 PHE A N 1
ATOM 2551 C CA . PHE A 1 317 ? -15.332 6.192 6.046 1.00 91.38 317 PHE A CA 1
ATOM 2552 C C . PHE A 1 317 ? -14.990 4.863 6.743 1.00 91.38 317 PHE A C 1
ATOM 2554 O O . PHE A 1 317 ? -15.044 3.810 6.092 1.00 91.38 317 PHE A O 1
ATOM 2561 N N . PRO A 1 318 ? -14.624 4.892 8.038 1.00 93.69 318 PRO A N 1
ATOM 2562 C CA . PRO A 1 318 ? -14.472 3.674 8.820 1.00 93.69 318 PRO A CA 1
ATOM 2563 C C . PRO A 1 318 ? -15.731 2.822 8.758 1.00 93.69 318 PRO A C 1
ATOM 2565 O O . PRO A 1 318 ? -16.845 3.348 8.795 1.00 93.69 318 PRO A O 1
ATOM 2568 N N . VAL A 1 319 ? -15.543 1.512 8.693 1.00 96.00 319 VAL A N 1
ATOM 2569 C CA . VAL A 1 319 ? -16.627 0.536 8.754 1.00 96.00 319 VAL A CA 1
ATOM 2570 C C . VAL A 1 319 ? -16.281 -0.552 9.753 1.00 96.00 319 VAL A C 1
ATOM 2572 O O . VAL A 1 319 ? -15.112 -0.883 9.966 1.00 96.00 319 VAL A O 1
ATOM 2575 N N . LYS A 1 320 ? -17.303 -1.141 10.356 1.00 97.94 320 LYS A N 1
ATOM 2576 C CA . LYS A 1 320 ? -17.153 -2.217 11.323 1.00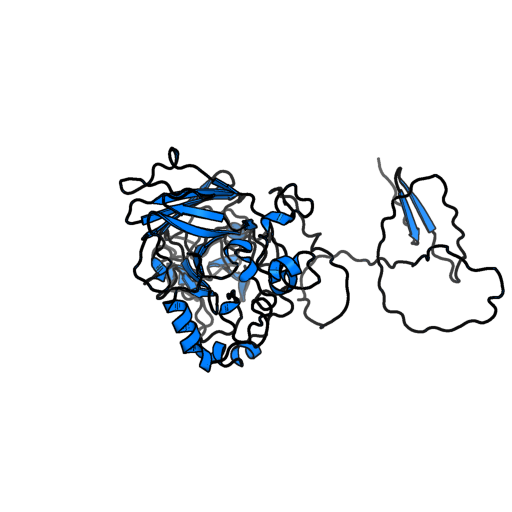 97.94 320 LYS A CA 1
ATOM 2577 C C . LYS A 1 320 ? -17.265 -3.574 10.639 1.00 97.94 320 LYS A C 1
ATOM 2579 O O . LYS A 1 320 ? -18.307 -3.917 10.081 1.00 97.94 320 LYS A O 1
ATOM 2584 N N . LEU A 1 321 ? -16.218 -4.381 10.746 1.00 98.56 321 LEU A N 1
ATOM 2585 C CA . LEU A 1 321 ? -16.258 -5.808 10.449 1.00 98.56 321 LEU A CA 1
ATOM 2586 C C . LEU A 1 321 ? -16.758 -6.565 11.678 1.00 98.56 321 LEU A C 1
ATOM 2588 O O . LEU A 1 321 ? -16.175 -6.461 12.756 1.00 98.56 321 LEU A O 1
ATOM 2592 N N . GLY A 1 322 ? -17.805 -7.362 11.516 1.00 98.06 322 GLY A N 1
ATOM 2593 C CA . GLY A 1 322 ? -18.301 -8.280 12.532 1.00 98.06 322 GLY A CA 1
ATOM 2594 C C . GLY A 1 322 ? -17.954 -9.731 12.202 1.00 98.06 322 GLY A C 1
ATOM 2595 O O . GLY A 1 322 ? -18.348 -10.241 11.155 1.00 98.06 322 GLY A O 1
ATOM 2596 N N . MET A 1 323 ? -17.254 -10.422 13.105 1.00 96.06 323 MET A N 1
ATOM 2597 C CA . MET A 1 323 ? -16.995 -11.863 13.006 1.00 96.06 323 MET A CA 1
ATOM 2598 C C . MET A 1 323 ? -17.975 -12.616 13.902 1.00 96.06 323 MET A C 1
ATOM 2600 O O . MET A 1 323 ? -17.703 -12.837 15.077 1.00 96.06 323 MET A O 1
ATOM 2604 N N . GLY A 1 324 ? -19.162 -12.946 13.391 1.00 89.81 324 GLY A N 1
ATOM 2605 C CA . GLY A 1 324 ? -20.252 -13.485 14.223 1.00 89.81 324 GLY A CA 1
ATOM 2606 C C . GLY A 1 324 ? -20.901 -12.446 15.153 1.00 89.81 324 GLY A C 1
ATOM 2607 O O . GLY A 1 324 ? -21.679 -12.803 16.033 1.00 89.81 324 GLY A O 1
ATOM 2608 N N . GLN A 1 325 ? -20.587 -11.165 14.949 1.00 90.50 325 GLN A N 1
ATOM 2609 C CA . GLN A 1 325 ? -21.222 -10.005 15.575 1.00 90.50 325 GLN A CA 1
ATOM 2610 C C . GLN A 1 325 ? -21.828 -9.121 14.479 1.00 90.50 325 GLN A C 1
ATOM 2612 O O . GLN A 1 325 ? -21.328 -9.161 13.357 1.00 90.50 325 GLN A O 1
ATOM 2617 N N . PRO A 1 326 ? -22.841 -8.291 14.776 1.00 93.50 326 PRO A N 1
ATOM 2618 C CA . PRO A 1 326 ? -23.306 -7.284 13.832 1.00 93.50 326 PRO A CA 1
ATOM 2619 C C . PRO A 1 326 ? -22.212 -6.255 13.509 1.00 93.50 326 PRO A C 1
ATOM 2621 O O . PRO A 1 326 ? -21.611 -5.657 14.408 1.00 93.50 326 PRO A O 1
ATOM 2624 N N . GLY A 1 327 ? -21.995 -6.025 12.220 1.00 96.44 327 GLY A N 1
ATOM 2625 C CA . GLY A 1 327 ? -21.178 -4.953 11.663 1.00 96.44 327 GLY A CA 1
ATOM 2626 C C . GLY A 1 327 ? -21.735 -4.474 10.322 1.00 96.44 327 GLY A C 1
ATOM 2627 O O . GLY A 1 327 ? -22.702 -5.037 9.800 1.00 96.44 327 GLY A O 1
ATOM 2628 N N . ASP A 1 328 ? -21.103 -3.446 9.761 1.00 97.31 328 ASP A N 1
ATOM 2629 C CA . ASP A 1 328 ? -21.381 -2.961 8.404 1.00 97.31 328 ASP A CA 1
ATOM 2630 C C . ASP A 1 328 ? -20.982 -4.012 7.357 1.00 97.31 328 ASP A C 1
ATOM 2632 O O . ASP A 1 328 ? -21.648 -4.184 6.338 1.00 97.31 328 ASP A O 1
ATOM 2636 N N . ILE A 1 329 ? -19.914 -4.763 7.647 1.00 98.44 329 ILE A N 1
ATOM 2637 C CA . ILE A 1 329 ? -19.532 -5.988 6.943 1.00 98.44 329 ILE A CA 1
ATOM 2638 C C . ILE A 1 329 ? -19.677 -7.144 7.928 1.00 98.44 329 ILE A C 1
ATOM 2640 O O . ILE A 1 329 ? -18.999 -7.179 8.953 1.00 98.44 329 ILE A O 1
ATOM 2644 N N . ASN A 1 330 ? -20.529 -8.117 7.613 1.00 97.75 330 ASN A N 1
ATOM 2645 C CA . ASN A 1 330 ? -20.671 -9.328 8.419 1.00 97.75 330 ASN A CA 1
ATOM 2646 C C . ASN A 1 330 ? -19.891 -10.460 7.750 1.00 97.75 330 ASN A C 1
ATOM 2648 O O . ASN A 1 330 ? -20.275 -10.931 6.677 1.00 97.75 330 ASN A O 1
ATOM 2652 N N . ALA A 1 331 ? -18.783 -10.878 8.366 1.00 98.19 331 ALA A N 1
ATOM 2653 C CA . ALA A 1 331 ? -17.953 -11.947 7.832 1.00 98.19 331 ALA A CA 1
ATOM 2654 C C . ALA A 1 331 ? -18.728 -13.273 7.853 1.00 98.19 331 ALA A C 1
ATOM 2656 O O . ALA A 1 331 ? -19.289 -13.662 8.880 1.00 98.19 331 ALA A O 1
ATOM 2657 N N . THR A 1 332 ? -18.761 -13.973 6.721 1.00 98.25 332 THR A N 1
ATOM 2658 C CA . THR A 1 332 ? -19.488 -15.240 6.584 1.00 98.25 332 THR A CA 1
ATOM 2659 C C . THR A 1 332 ? -18.563 -16.417 6.855 1.00 98.25 332 THR A C 1
ATOM 2661 O O . THR A 1 332 ? -17.573 -16.616 6.151 1.00 98.25 332 THR A O 1
ATOM 2664 N N . ARG A 1 333 ? -18.899 -17.229 7.860 1.00 97.69 333 ARG A N 1
ATOM 2665 C CA . ARG A 1 333 ? -18.178 -18.478 8.110 1.00 97.69 333 ARG A CA 1
ATOM 2666 C C . ARG A 1 333 ? -18.475 -19.489 7.000 1.00 97.69 333 ARG A C 1
ATOM 2668 O O . ARG A 1 333 ? -19.642 -19.705 6.678 1.00 97.69 333 ARG A O 1
ATOM 2675 N N . PHE A 1 334 ? -17.453 -20.147 6.466 1.00 97.44 334 PHE A N 1
ATOM 2676 C CA . PHE A 1 334 ? -17.591 -21.228 5.486 1.00 97.44 334 PHE A CA 1
ATOM 2677 C C . PHE A 1 334 ? -16.778 -22.467 5.893 1.00 97.44 334 PHE A C 1
ATOM 2679 O O . PHE A 1 334 ? -16.098 -22.473 6.919 1.00 97.44 334 PHE A O 1
ATOM 2686 N N . ALA A 1 335 ? -16.909 -23.545 5.121 1.00 96.25 335 ALA A N 1
ATOM 2687 C CA . ALA A 1 335 ? -16.138 -24.775 5.278 1.00 96.25 335 ALA A CA 1
ATOM 2688 C C . ALA A 1 335 ? -15.454 -25.131 3.951 1.00 96.25 335 ALA A C 1
ATOM 2690 O O . ALA A 1 335 ? -16.054 -24.936 2.894 1.00 96.25 335 ALA A O 1
ATOM 2691 N N . GLY A 1 336 ? -14.241 -25.685 4.022 1.00 94.31 336 GLY A N 1
ATOM 2692 C CA . GLY A 1 336 ? -13.401 -25.990 2.860 1.00 94.31 336 GLY A CA 1
ATOM 2693 C C . GLY A 1 336 ? -12.365 -24.901 2.570 1.00 94.31 336 GLY A C 1
ATOM 2694 O O . GLY A 1 336 ? -12.099 -24.049 3.422 1.00 94.31 336 GLY A O 1
ATOM 2695 N N . ASP A 1 337 ? -11.796 -24.951 1.364 1.00 93.69 337 ASP A N 1
ATOM 2696 C CA . ASP A 1 337 ? -10.633 -24.136 0.986 1.00 93.69 337 ASP A CA 1
ATOM 2697 C C . ASP A 1 337 ? -11.015 -22.753 0.442 1.00 93.69 337 ASP A C 1
ATOM 2699 O O . ASP A 1 337 ? -10.284 -21.786 0.645 1.00 93.69 337 ASP A O 1
ATOM 2703 N N . ASP A 1 338 ? -12.168 -22.635 -0.224 1.00 96.50 338 ASP A N 1
ATOM 2704 C CA . ASP A 1 338 ? -12.633 -21.391 -0.842 1.00 96.50 338 ASP A CA 1
ATOM 2705 C C . ASP A 1 338 ? -14.106 -21.104 -0.484 1.00 96.50 338 ASP A C 1
ATOM 2707 O O . ASP A 1 338 ? -14.934 -22.024 -0.450 1.00 96.50 338 ASP A O 1
ATOM 2711 N N . PRO A 1 339 ? -14.475 -19.834 -0.232 1.00 97.25 339 PRO A N 1
ATOM 2712 C CA . PRO A 1 339 ? -15.855 -19.452 0.031 1.00 97.25 339 PRO A CA 1
ATOM 2713 C C . PRO A 1 339 ? -16.697 -19.478 -1.251 1.00 97.25 339 PRO A C 1
ATOM 2715 O O . PRO A 1 339 ? -16.263 -19.050 -2.320 1.00 97.25 339 PRO A O 1
ATOM 2718 N N . ASN A 1 340 ? -17.964 -19.884 -1.133 1.00 97.44 340 ASN A N 1
ATOM 2719 C CA . ASN A 1 340 ? -18.943 -19.621 -2.186 1.00 97.44 340 ASN A CA 1
ATOM 2720 C C . ASN A 1 340 ? -19.352 -18.141 -2.143 1.00 97.44 340 ASN A C 1
ATOM 2722 O O . ASN A 1 340 ? -20.249 -17.762 -1.388 1.00 97.44 340 ASN A O 1
ATOM 2726 N N . TRP A 1 341 ? -18.705 -17.313 -2.961 1.00 97.38 341 TRP A N 1
ATOM 2727 C CA . TRP A 1 341 ? -18.948 -15.872 -2.992 1.00 97.38 341 TRP A CA 1
ATOM 2728 C C . TRP A 1 341 ? -20.381 -15.470 -3.361 1.00 97.38 341 TRP A C 1
ATOM 2730 O O . TRP A 1 341 ? -20.800 -14.386 -2.965 1.00 97.38 341 TRP A O 1
ATOM 2740 N N . ASP A 1 342 ? -21.154 -16.317 -4.043 1.00 96.75 342 ASP A N 1
ATOM 2741 C CA . ASP A 1 342 ? -22.567 -16.025 -4.332 1.00 96.75 342 ASP A CA 1
ATOM 2742 C C . ASP A 1 342 ? -23.439 -16.096 -3.066 1.00 96.75 342 ASP A C 1
ATOM 2744 O O . ASP A 1 342 ? -24.518 -15.508 -3.009 1.00 96.75 342 ASP A O 1
ATOM 2748 N N . ALA A 1 343 ? -22.967 -16.799 -2.030 1.00 95.94 343 ALA A N 1
ATOM 2749 C CA . ALA A 1 343 ? -23.639 -16.930 -0.740 1.00 95.94 343 ALA A CA 1
ATOM 2750 C C . ALA A 1 343 ? -23.130 -15.940 0.325 1.00 95.94 343 ALA A C 1
ATOM 2752 O O . ALA A 1 343 ? -23.735 -15.834 1.392 1.00 95.94 343 ALA A O 1
ATOM 2753 N N . VAL A 1 344 ? -22.033 -15.220 0.064 1.00 98.19 344 VAL A N 1
ATOM 2754 C CA . VAL A 1 344 ? -21.473 -14.231 0.998 1.00 98.19 344 VAL A CA 1
ATOM 2755 C C . VAL A 1 344 ? -22.114 -12.865 0.722 1.00 98.19 344 VAL A C 1
ATOM 2757 O O . VAL A 1 344 ? -22.001 -12.364 -0.395 1.00 98.19 344 VAL A O 1
ATOM 2760 N N . PRO A 1 345 ? -22.758 -12.202 1.695 1.00 96.94 345 PRO A N 1
ATOM 2761 C CA . PRO A 1 345 ? -23.346 -10.884 1.472 1.00 96.94 345 PRO A CA 1
ATOM 2762 C C . PRO A 1 345 ? -22.294 -9.837 1.085 1.00 96.94 345 PRO A C 1
ATOM 2764 O O . PRO A 1 345 ? -21.271 -9.693 1.755 1.00 96.94 345 PRO A O 1
ATOM 2767 N N . ALA A 1 346 ? -22.561 -9.085 0.016 1.00 97.44 346 ALA A N 1
ATOM 2768 C CA . ALA A 1 346 ? -21.743 -7.942 -0.375 1.00 97.44 346 ALA A CA 1
ATOM 2769 C C . ALA A 1 346 ? -22.232 -6.673 0.328 1.00 97.44 346 ALA A C 1
ATOM 2771 O O . ALA A 1 346 ? -23.382 -6.269 0.157 1.00 97.44 346 ALA A O 1
ATOM 2772 N N . ALA A 1 347 ? -21.342 -6.030 1.078 1.00 97.56 347 ALA A N 1
ATOM 2773 C CA . ALA A 1 347 ? -21.553 -4.691 1.603 1.00 97.56 347 ALA A CA 1
ATOM 2774 C C . ALA A 1 347 ? -21.117 -3.660 0.556 1.00 97.56 347 ALA A C 1
ATOM 2776 O O . ALA A 1 347 ? -20.060 -3.795 -0.067 1.00 97.56 347 ALA A O 1
ATOM 2777 N N . GLU A 1 348 ? -21.938 -2.638 0.337 1.00 95.94 348 GLU A N 1
ATOM 2778 C CA . GLU A 1 348 ? -21.667 -1.579 -0.629 1.00 95.94 348 GLU A CA 1
ATOM 2779 C C . GLU A 1 348 ? -21.354 -0.275 0.096 1.00 95.94 348 GLU A C 1
ATOM 2781 O O . GLU A 1 348 ? -22.106 0.170 0.961 1.00 95.94 348 GLU A O 1
ATOM 2786 N N . PHE A 1 349 ? -20.232 0.335 -0.278 1.00 91.06 349 PHE A N 1
ATOM 2787 C CA . PHE A 1 349 ? -19.749 1.568 0.321 1.00 91.06 349 PHE A CA 1
ATOM 2788 C C . PHE A 1 349 ? -19.509 2.619 -0.745 1.00 91.06 349 PHE A C 1
ATOM 2790 O O . PHE A 1 349 ? -18.897 2.359 -1.792 1.00 91.06 349 PHE A O 1
ATOM 2797 N N . THR A 1 350 ? -19.935 3.835 -0.437 1.00 88.19 350 THR A N 1
ATOM 2798 C CA . THR A 1 350 ? -19.497 5.017 -1.163 1.00 88.19 350 THR A CA 1
ATOM 2799 C C . THR A 1 350 ? -18.035 5.272 -0.833 1.00 88.19 350 THR A C 1
ATOM 2801 O O . THR A 1 350 ? -17.658 5.348 0.337 1.00 88.19 350 THR A O 1
ATOM 2804 N N . ALA A 1 351 ? -17.219 5.387 -1.875 1.00 88.38 351 ALA A N 1
ATOM 2805 C CA . ALA A 1 351 ? -15.855 5.856 -1.746 1.00 88.38 351 ALA A CA 1
ATOM 2806 C C . ALA A 1 351 ? -15.821 7.339 -2.111 1.00 88.38 351 ALA A C 1
ATOM 2808 O O . ALA A 1 351 ? -16.526 7.771 -3.022 1.00 88.38 351 ALA A O 1
ATOM 2809 N N . TYR A 1 352 ? -15.022 8.103 -1.384 1.00 84.56 352 TYR A N 1
ATOM 2810 C CA . TYR A 1 352 ? -14.925 9.546 -1.507 1.00 84.56 352 TYR A CA 1
ATOM 2811 C C . TYR A 1 352 ? -13.496 9.916 -1.833 1.00 84.56 352 TYR A C 1
ATOM 2813 O O . TYR A 1 352 ? -12.554 9.236 -1.427 1.00 84.56 352 TYR A O 1
ATOM 2821 N N . TYR A 1 353 ? -13.347 11.024 -2.534 1.00 83.62 353 TYR A N 1
ATOM 2822 C CA . TYR A 1 353 ? -12.053 11.619 -2.768 1.00 83.62 353 TYR A CA 1
ATOM 2823 C C . TYR A 1 353 ? -11.760 12.612 -1.626 1.00 83.62 353 TYR A C 1
ATOM 2825 O O . TYR A 1 353 ? -12.406 13.660 -1.558 1.00 83.62 353 TYR A O 1
ATOM 2833 N N . PRO A 1 354 ? -10.841 12.309 -0.687 1.00 74.50 354 PRO A N 1
ATOM 2834 C CA . PRO A 1 354 ? -10.671 13.102 0.533 1.00 74.50 354 PRO A CA 1
ATOM 2835 C C . PRO A 1 354 ? -9.954 14.441 0.289 1.00 74.50 354 PRO A C 1
ATOM 2837 O O . PRO A 1 354 ? -9.860 15.270 1.193 1.00 74.50 354 PRO A O 1
ATOM 2840 N N . GLY A 1 355 ? -9.444 14.679 -0.925 1.00 72.38 355 GLY A N 1
ATOM 2841 C CA . GLY A 1 355 ? -8.742 15.910 -1.273 1.00 72.38 355 GLY A CA 1
ATOM 2842 C C . GLY A 1 355 ? -7.455 16.106 -0.467 1.00 72.38 355 GLY A C 1
ATOM 2843 O O . GLY A 1 355 ? -6.691 15.168 -0.248 1.00 72.38 355 GLY A O 1
ATOM 2844 N N . GLN A 1 356 ? -7.192 17.348 -0.054 1.00 70.44 356 GLN A N 1
ATOM 2845 C CA . GLN A 1 356 ? -6.007 17.728 0.727 1.00 70.44 356 GLN A CA 1
ATOM 2846 C C . GLN A 1 356 ? -6.272 17.782 2.245 1.00 70.44 356 GLN A C 1
ATOM 2848 O O . GLN A 1 356 ? -5.531 18.446 2.965 1.00 70.44 356 GLN A O 1
ATOM 2853 N N . ALA A 1 357 ? -7.320 17.118 2.747 1.00 81.12 357 ALA A N 1
ATOM 2854 C CA . ALA A 1 357 ? -7.645 17.143 4.170 1.00 81.12 357 ALA A CA 1
ATOM 2855 C C . ALA A 1 357 ? -6.584 16.387 4.992 1.00 81.12 357 ALA A C 1
ATOM 2857 O O . ALA A 1 357 ? -6.558 15.155 5.019 1.00 81.12 357 ALA A O 1
ATOM 2858 N N . SER A 1 358 ? -5.696 17.136 5.648 1.00 89.44 358 SER A N 1
ATOM 2859 C CA . SER A 1 358 ? -4.757 16.595 6.629 1.00 89.44 358 SER A CA 1
ATOM 2860 C C . SER A 1 358 ? -5.396 16.497 8.012 1.00 89.44 358 SER A C 1
ATOM 2862 O O . SER A 1 358 ? -6.380 17.177 8.308 1.00 89.44 358 SER A O 1
ATOM 2864 N N . TRP A 1 359 ? -4.801 15.692 8.887 1.00 92.56 359 TRP A N 1
ATOM 2865 C CA . TRP A 1 359 ? -5.158 15.614 10.295 1.00 92.56 359 TRP A CA 1
ATOM 2866 C C . TRP A 1 359 ? -5.118 17.001 10.940 1.00 92.56 359 TRP A C 1
ATOM 2868 O O . TRP A 1 359 ? -6.117 17.428 11.510 1.00 92.56 359 TRP A O 1
ATOM 2878 N N . GLN A 1 360 ? -4.033 17.751 10.719 1.00 91.81 360 GLN A N 1
ATOM 2879 C CA . GLN A 1 360 ? -3.871 19.125 11.198 1.00 91.81 360 GLN A CA 1
ATOM 2880 C C . GLN A 1 360 ? -4.966 20.064 10.673 1.00 91.81 360 GLN A C 1
ATOM 2882 O O . GLN A 1 360 ? -5.420 20.936 11.404 1.00 91.81 360 GLN A O 1
ATOM 2887 N N . TYR A 1 361 ? -5.441 19.895 9.434 1.00 91.19 361 TYR A N 1
ATOM 2888 C CA . TYR A 1 361 ? -6.581 20.670 8.939 1.00 91.19 361 TYR A CA 1
ATOM 2889 C C . TYR A 1 361 ? -7.878 20.289 9.664 1.00 91.19 361 TYR A C 1
ATOM 2891 O O . TYR A 1 361 ? -8.568 21.172 10.178 1.00 91.19 361 TYR A O 1
ATOM 2899 N N . ILE A 1 362 ? -8.191 18.991 9.739 1.00 91.94 362 ILE A N 1
ATOM 2900 C CA . ILE A 1 362 ? -9.434 18.456 10.324 1.00 91.94 362 ILE A CA 1
ATOM 2901 C C . ILE A 1 362 ? -9.551 18.821 11.813 1.00 91.94 362 ILE A C 1
ATOM 2903 O O . ILE A 1 362 ? -10.660 19.018 12.322 1.00 91.94 362 ILE A O 1
ATOM 2907 N N . THR A 1 363 ? -8.419 18.942 12.503 1.00 93.56 363 THR A N 1
ATOM 2908 C CA . THR A 1 363 ? -8.333 19.322 13.913 1.00 93.56 363 THR A CA 1
ATOM 2909 C C . THR A 1 363 ? -8.053 20.808 14.116 1.00 93.56 363 THR A C 1
ATOM 2911 O O . THR A 1 363 ? -7.953 21.227 15.261 1.00 93.56 363 THR A O 1
ATOM 2914 N N . SER A 1 364 ? -7.965 21.639 13.071 1.00 92.94 364 SER A N 1
ATOM 2915 C CA . SER A 1 364 ? -7.785 23.097 13.194 1.00 92.94 364 SER A CA 1
ATOM 2916 C C . SER A 1 364 ? -9.114 23.850 13.243 1.00 92.94 364 SER A C 1
ATOM 2918 O O . SER A 1 364 ? -10.124 23.379 12.731 1.00 92.94 364 SER A O 1
ATOM 2920 N N . ASP A 1 365 ? -9.105 25.085 13.749 1.00 93.06 365 ASP A N 1
ATOM 2921 C CA . ASP A 1 365 ? -10.303 25.945 13.768 1.00 93.06 365 ASP A CA 1
ATOM 2922 C C . ASP A 1 365 ? -10.816 26.309 12.358 1.00 93.06 365 ASP A C 1
ATOM 2924 O O . ASP A 1 365 ? -11.917 26.836 12.213 1.00 93.06 365 ASP A O 1
ATOM 2928 N N . ARG A 1 366 ? -10.045 25.999 11.302 1.00 90.00 366 ARG A N 1
ATOM 2929 C CA . ARG A 1 366 ? -10.471 26.137 9.900 1.00 90.00 366 ARG A CA 1
ATOM 2930 C C . ARG A 1 366 ? -11.481 25.065 9.486 1.00 90.00 366 ARG A C 1
ATOM 2932 O O . ARG A 1 366 ? -12.197 25.253 8.506 1.00 90.00 366 ARG A O 1
ATOM 2939 N N . HIS A 1 367 ? -11.543 23.948 10.207 1.00 91.38 367 HIS A N 1
ATOM 2940 C CA . HIS A 1 367 ? -12.554 22.923 10.014 1.00 91.38 367 HIS A CA 1
ATOM 2941 C C . HIS A 1 367 ? -13.664 23.108 11.055 1.00 91.38 367 HIS A C 1
ATOM 2943 O O . HIS A 1 367 ? -13.448 22.936 12.251 1.00 91.38 367 HIS A O 1
ATOM 2949 N N . LEU A 1 368 ? -14.884 23.428 10.609 1.00 90.38 368 LEU A N 1
ATOM 2950 C CA . LEU A 1 368 ? -16.013 23.727 11.507 1.00 90.38 368 LEU A CA 1
ATOM 2951 C C . LEU A 1 368 ? -16.343 22.579 12.482 1.00 90.38 368 LEU A C 1
ATOM 2953 O O . LEU A 1 368 ? -16.849 22.821 13.575 1.00 90.38 368 LEU A O 1
ATOM 2957 N N . GLY A 1 369 ? -16.042 21.332 12.102 1.00 90.62 369 GLY A N 1
ATOM 2958 C CA . GLY A 1 369 ? -16.217 20.153 12.951 1.00 90.62 369 GLY A CA 1
ATOM 2959 C C . GLY A 1 369 ? -15.089 19.913 13.962 1.00 90.62 369 GLY A C 1
ATOM 2960 O O . GLY A 1 369 ? -15.204 18.998 14.776 1.00 90.62 369 GLY A O 1
ATOM 2961 N N . ALA A 1 370 ? -14.008 20.701 13.945 1.00 94.50 370 ALA A N 1
ATOM 2962 C CA . ALA A 1 370 ? -12.816 20.451 14.753 1.00 94.50 370 ALA A CA 1
ATOM 2963 C C . ALA A 1 370 ? -13.084 20.310 16.259 1.00 94.50 370 ALA A C 1
ATOM 2965 O O . ALA A 1 370 ? -12.531 19.379 16.839 1.00 94.50 370 ALA A O 1
ATOM 2966 N N . PRO A 1 371 ? -13.954 21.106 16.920 1.00 95.62 371 PRO A N 1
ATOM 2967 C CA . PRO A 1 371 ? -14.251 20.892 18.338 1.00 95.62 371 PRO A CA 1
ATOM 2968 C C . PRO A 1 371 ? -14.781 19.482 18.641 1.00 95.62 371 PRO A C 1
ATOM 2970 O O . PRO A 1 371 ? -14.379 18.873 19.630 1.00 95.62 371 PRO A O 1
ATOM 2973 N N . ALA A 1 372 ? -15.635 18.935 17.769 1.00 94.88 372 ALA A N 1
ATOM 2974 C CA . ALA A 1 372 ? -16.176 17.586 17.922 1.00 94.88 372 ALA A CA 1
ATOM 2975 C C . ALA A 1 372 ? -15.125 16.503 17.629 1.00 94.88 372 ALA A C 1
ATOM 2977 O O . ALA A 1 372 ? -15.102 15.484 18.326 1.00 94.88 372 ALA A O 1
ATOM 2978 N N . VAL A 1 373 ? -14.242 16.754 16.651 1.00 94.25 373 VAL A N 1
ATOM 2979 C CA . VAL A 1 373 ? -13.119 15.866 16.309 1.00 94.25 373 VAL A CA 1
ATOM 2980 C C . VAL A 1 373 ? -12.108 15.790 17.453 1.00 94.25 373 VAL A C 1
ATOM 2982 O O . VAL A 1 373 ? -11.757 14.700 17.895 1.00 94.25 373 VAL A O 1
ATOM 2985 N N . ARG A 1 374 ? -11.677 16.942 17.984 1.00 94.88 374 ARG A N 1
ATOM 2986 C CA . ARG A 1 374 ? -10.744 17.047 19.121 1.00 94.88 374 ARG A CA 1
ATOM 2987 C C . ARG A 1 374 ? -11.284 16.351 20.374 1.00 94.88 374 ARG A C 1
ATOM 2989 O O . ARG A 1 374 ? -10.513 15.766 21.135 1.00 94.88 374 ARG A O 1
ATOM 2996 N N . ALA A 1 375 ? -12.604 16.394 20.562 1.00 95.12 375 ALA A N 1
ATOM 2997 C CA . ALA A 1 375 ? -13.317 15.703 21.634 1.00 95.12 375 ALA A CA 1
ATOM 2998 C C . ALA A 1 375 ? -13.568 14.205 21.361 1.00 95.12 375 ALA A C 1
ATOM 3000 O O . ALA A 1 375 ? -14.171 13.542 22.200 1.00 95.12 375 ALA A O 1
ATOM 3001 N N . ASP A 1 376 ? -13.145 13.685 20.203 1.00 94.62 376 ASP A N 1
ATOM 3002 C CA . ASP A 1 376 ? -13.388 12.315 19.734 1.00 94.62 376 ASP A CA 1
ATOM 3003 C C . ASP A 1 376 ? -14.863 11.874 19.835 1.00 94.62 376 ASP A C 1
ATOM 3005 O O . ASP A 1 376 ? -15.196 10.769 20.259 1.00 94.62 376 ASP A O 1
ATOM 3009 N N . SER A 1 377 ? -15.778 12.788 19.505 1.00 93.94 377 SER A N 1
ATOM 3010 C CA . SER A 1 377 ? -17.200 12.647 19.857 1.00 93.94 377 SER A CA 1
ATOM 3011 C C . SER A 1 377 ? -18.123 12.344 18.677 1.00 93.94 377 SER A C 1
ATOM 3013 O O . SER A 1 377 ? -19.267 11.939 18.886 1.00 93.94 377 SER A O 1
ATOM 3015 N N . VAL A 1 378 ? -17.657 12.553 17.442 1.00 91.31 378 VAL A N 1
ATOM 3016 C CA . VAL A 1 378 ? -18.481 12.462 16.230 1.00 91.31 378 VAL A CA 1
ATOM 3017 C C . VAL A 1 378 ? -17.652 11.895 15.082 1.00 91.31 378 VAL A C 1
ATOM 3019 O O . VAL A 1 378 ? -16.609 12.444 14.754 1.00 91.31 378 VAL A O 1
ATOM 3022 N N . ALA A 1 379 ? -18.137 10.842 14.422 1.00 91.06 379 ALA A N 1
ATOM 3023 C CA . ALA A 1 379 ? -17.487 10.276 13.238 1.00 91.06 379 ALA A CA 1
ATOM 3024 C C . ALA A 1 379 ? -17.636 11.176 11.998 1.00 91.06 379 ALA A C 1
ATOM 3026 O O . ALA A 1 379 ? -18.661 11.850 11.844 1.00 91.06 379 ALA A O 1
ATOM 3027 N N . CYS A 1 380 ? -16.680 11.108 11.058 1.00 88.12 380 CYS A N 1
ATOM 3028 C CA . CYS A 1 380 ? -16.709 11.893 9.811 1.00 88.12 380 CYS A CA 1
ATOM 3029 C C . CYS A 1 380 ? -18.025 11.739 9.035 1.00 88.12 380 CYS A C 1
ATOM 3031 O O . CYS A 1 380 ? -18.552 12.709 8.487 1.00 88.12 380 CYS A O 1
ATOM 3033 N N . SER A 1 381 ? -18.570 10.522 9.006 1.00 84.81 381 SER A N 1
ATOM 3034 C CA . SER A 1 381 ? -19.812 10.188 8.303 1.00 84.81 381 SER A CA 1
ATOM 3035 C C . SER A 1 381 ? -21.021 10.980 8.809 1.00 84.81 381 SER A C 1
ATOM 3037 O O . SER A 1 381 ? -21.932 11.252 8.031 1.00 84.81 381 SER A O 1
ATOM 3039 N N . THR A 1 382 ? -21.015 11.432 10.064 1.00 86.56 382 THR A N 1
ATOM 3040 C CA . THR A 1 382 ? -22.109 12.234 10.636 1.00 86.56 382 THR A CA 1
ATOM 3041 C C . THR A 1 382 ? -22.314 13.537 9.866 1.00 86.56 382 THR A C 1
ATOM 3043 O O . THR A 1 382 ? -23.449 13.919 9.601 1.00 86.56 382 THR A O 1
ATOM 3046 N N . CYS A 1 383 ? -21.229 14.189 9.441 1.00 82.75 383 CYS A N 1
ATOM 3047 C CA . CYS A 1 383 ? -21.291 15.449 8.697 1.00 82.75 383 CYS A CA 1
ATOM 3048 C C . CYS A 1 383 ? -21.157 15.239 7.181 1.00 82.75 383 CYS A C 1
ATOM 3050 O O . CYS A 1 383 ? -21.812 15.927 6.402 1.00 82.75 383 CYS A O 1
ATOM 3052 N N . HIS A 1 384 ? -20.324 14.284 6.758 1.00 83.31 384 HIS A N 1
ATOM 3053 C CA . HIS A 1 384 ? -19.873 14.170 5.368 1.00 83.31 384 HIS A CA 1
ATOM 3054 C C . HIS A 1 384 ? -20.523 13.039 4.561 1.00 83.31 384 HIS A C 1
ATOM 3056 O O . HIS A 1 384 ? -20.235 12.916 3.369 1.00 83.31 384 HIS A O 1
ATOM 3062 N N . ALA A 1 385 ? -21.388 12.212 5.157 1.00 76.12 385 ALA A N 1
ATOM 3063 C CA . ALA A 1 385 ? -22.167 11.254 4.377 1.00 76.12 385 ALA A CA 1
ATOM 3064 C C . ALA A 1 385 ? -23.153 11.968 3.435 1.00 76.12 385 ALA A C 1
ATOM 3066 O O . ALA A 1 385 ? -23.619 13.083 3.696 1.00 76.12 385 ALA A O 1
ATOM 3067 N N . ALA A 1 386 ? -23.474 11.306 2.322 1.00 64.62 386 ALA A N 1
ATOM 3068 C CA . ALA A 1 386 ? -24.432 11.805 1.341 1.00 64.62 386 ALA A CA 1
ATOM 3069 C C . ALA A 1 386 ? -25.765 12.196 2.012 1.00 64.62 386 ALA A C 1
ATOM 3071 O O . ALA A 1 386 ? -26.345 11.406 2.751 1.00 64.62 386 ALA A O 1
ATOM 3072 N N . GLY A 1 387 ? -26.249 13.413 1.738 1.00 58.47 387 GLY A N 1
ATOM 3073 C CA . GLY A 1 387 ? -27.508 13.939 2.287 1.00 58.47 387 GLY A CA 1
ATOM 3074 C C . GLY A 1 387 ? -27.371 14.877 3.495 1.00 58.47 387 GLY A C 1
ATOM 3075 O O . GLY A 1 387 ? -28.333 15.571 3.808 1.00 58.47 387 GLY A O 1
ATOM 3076 N N . ASN A 1 388 ? -26.188 14.994 4.111 1.00 55.84 388 ASN A N 1
ATOM 3077 C CA . ASN A 1 388 ? -25.983 15.803 5.329 1.00 55.84 388 ASN A CA 1
ATOM 3078 C C . ASN A 1 388 ? -25.503 17.253 5.066 1.00 55.84 388 ASN A C 1
ATOM 3080 O O . ASN A 1 388 ? -25.035 17.947 5.968 1.00 55.84 388 ASN A O 1
ATOM 3084 N N . GLY A 1 389 ? -25.601 17.739 3.822 1.00 42.69 389 GLY A N 1
ATOM 3085 C CA . GLY A 1 389 ? -25.327 19.138 3.446 1.00 42.69 389 GLY A CA 1
ATOM 3086 C C . GLY A 1 389 ? -23.850 19.568 3.420 1.00 42.69 389 GLY A C 1
ATOM 3087 O O . GLY A 1 389 ? -23.553 20.614 2.857 1.00 42.69 389 GLY A O 1
ATOM 3088 N N . HIS A 1 390 ? -22.929 18.758 3.959 1.00 54.84 390 HIS A N 1
ATOM 3089 C CA . HIS A 1 390 ? -21.471 18.985 3.959 1.00 54.84 390 HIS A CA 1
ATOM 3090 C C . HIS A 1 390 ? -20.725 17.826 3.281 1.00 54.84 390 HIS A C 1
ATOM 3092 O O . HIS A 1 390 ? -19.610 17.476 3.666 1.00 54.84 390 HIS A O 1
ATOM 3098 N N . GLY A 1 391 ? -21.369 17.165 2.315 1.00 50.47 391 GLY A N 1
ATOM 3099 C CA . GLY A 1 391 ? -20.798 15.998 1.651 1.00 50.47 391 GLY A CA 1
ATOM 3100 C C . GLY A 1 391 ? -19.423 16.316 1.067 1.00 50.47 391 GLY A C 1
ATOM 3101 O O . GLY A 1 391 ? -19.276 17.288 0.324 1.00 50.47 391 GLY A O 1
ATOM 3102 N N . LEU A 1 392 ? -18.424 15.487 1.385 1.00 54.16 392 LEU A N 1
ATOM 3103 C CA . LEU A 1 392 ? -17.213 15.431 0.565 1.00 54.16 392 LEU A CA 1
ATOM 3104 C C . LEU A 1 392 ? -17.665 15.144 -0.865 1.00 54.16 392 LEU A C 1
ATOM 3106 O O . LEU A 1 392 ? -18.596 14.350 -1.035 1.00 54.16 392 LEU A O 1
ATOM 3110 N N . ARG A 1 393 ? -17.067 15.816 -1.864 1.00 42.91 393 ARG A N 1
ATOM 3111 C CA . ARG A 1 393 ? -17.493 15.665 -3.261 1.00 42.91 393 ARG A CA 1
ATOM 3112 C C . ARG A 1 393 ? -17.643 14.179 -3.570 1.00 42.91 393 ARG A C 1
ATOM 3114 O O . ARG A 1 393 ? -16.678 13.414 -3.571 1.00 42.91 393 ARG A O 1
ATOM 3121 N N . LEU A 1 394 ? -18.897 13.794 -3.792 1.00 38.75 394 LEU A N 1
ATOM 3122 C CA . LEU A 1 394 ? -19.257 12.590 -4.506 1.00 38.75 394 LEU A CA 1
ATOM 3123 C C . LEU A 1 394 ? -18.872 12.886 -5.945 1.00 38.75 394 LEU A C 1
ATOM 3125 O O . LEU A 1 394 ? -19.728 13.237 -6.757 1.00 38.75 394 LEU A O 1
ATOM 3129 N N . ASP A 1 395 ? -17.581 12.817 -6.250 1.00 37.34 395 ASP A N 1
ATOM 3130 C CA . ASP A 1 395 ? -17.193 12.638 -7.632 1.00 37.34 395 ASP A CA 1
ATOM 3131 C C . ASP A 1 395 ? -17.726 11.246 -7.976 1.00 37.34 395 ASP A C 1
ATOM 3133 O O . ASP A 1 395 ? -17.148 10.203 -7.665 1.00 37.34 395 ASP A O 1
ATOM 3137 N N . THR A 1 396 ? -18.954 11.242 -8.502 1.00 28.41 396 THR A N 1
ATOM 3138 C CA . THR A 1 396 ? -19.460 10.121 -9.274 1.00 28.41 396 THR A CA 1
ATOM 3139 C C . THR A 1 396 ? -18.365 9.815 -10.275 1.00 28.41 396 THR A C 1
ATOM 3141 O O . THR A 1 396 ? -17.792 10.734 -10.852 1.00 28.41 396 THR A O 1
ATOM 3144 N N . VAL A 1 397 ? -18.016 8.537 -10.394 1.00 35.47 397 VAL A N 1
ATOM 3145 C CA . VAL A 1 397 ? -16.945 8.038 -11.259 1.00 35.47 397 VAL A CA 1
ATOM 3146 C C . VAL A 1 397 ? -17.338 8.313 -12.715 1.00 35.47 397 VAL A C 1
ATOM 3148 O O . VAL A 1 397 ? -17.808 7.434 -13.426 1.00 35.47 397 VAL A O 1
ATOM 3151 N N . HIS A 1 398 ? -17.238 9.571 -13.127 1.00 25.50 398 HIS A N 1
ATOM 3152 C CA . HIS A 1 398 ? -17.509 10.071 -14.455 1.00 25.50 398 HIS A CA 1
ATOM 3153 C C . HIS A 1 398 ? -16.225 10.719 -14.951 1.00 25.50 398 HIS A C 1
ATOM 3155 O O . HIS A 1 398 ? -15.817 11.805 -14.548 1.00 25.50 398 HIS A O 1
ATOM 3161 N N . HIS A 1 399 ? -15.571 9.927 -15.791 1.00 38.59 399 HIS A N 1
ATOM 3162 C CA . HIS A 1 399 ? -14.401 10.237 -16.581 1.00 38.59 399 HIS A CA 1
ATOM 3163 C C . HIS A 1 399 ? -14.706 11.324 -17.603 1.00 38.59 399 HIS A C 1
ATOM 3165 O O . HIS A 1 399 ? -15.089 10.978 -18.710 1.00 38.59 399 HIS A O 1
ATOM 3171 N N . GLU A 1 400 ? -14.481 12.596 -17.285 1.00 25.31 400 GLU A N 1
ATOM 3172 C CA . GLU A 1 400 ? -14.176 13.610 -18.298 1.00 25.31 400 GLU A CA 1
ATOM 3173 C C . GLU A 1 400 ? -13.145 14.595 -17.728 1.00 25.31 400 GLU A C 1
ATOM 3175 O O . GLU A 1 400 ? -13.104 14.869 -16.531 1.00 25.31 400 GLU A O 1
ATOM 3180 N N . HIS A 1 401 ? -12.234 15.043 -18.586 1.00 29.83 401 HIS A N 1
ATOM 3181 C CA . HIS A 1 401 ? -11.018 15.780 -18.256 1.00 29.83 401 HIS A CA 1
ATOM 3182 C C . HIS A 1 401 ? -11.231 16.916 -17.240 1.00 29.83 401 HIS A C 1
ATOM 3184 O O . HIS A 1 401 ? -11.813 17.958 -17.547 1.00 29.83 401 HIS A O 1
ATOM 3190 N N . HIS A 1 402 ? -10.677 16.765 -16.038 1.00 29.33 402 HIS A N 1
ATOM 3191 C CA . HIS A 1 402 ? -10.659 17.824 -15.032 1.00 29.33 402 HIS A CA 1
ATOM 3192 C C . HIS A 1 402 ? -9.233 18.109 -14.559 1.00 29.33 402 HIS A C 1
ATOM 3194 O O . HIS A 1 402 ? -8.872 17.884 -13.409 1.00 29.33 402 HIS A O 1
ATOM 3200 N N . CYS A 1 403 ? -8.430 18.692 -15.450 1.00 26.86 403 CYS A N 1
ATOM 3201 C CA . CYS A 1 403 ? -7.180 19.368 -15.085 1.00 26.86 403 CYS A CA 1
ATOM 3202 C C . CYS A 1 403 ? -7.406 20.781 -14.493 1.00 26.86 403 CYS A C 1
ATOM 3204 O O . CYS A 1 403 ? -6.441 21.482 -14.214 1.00 26.86 403 CYS A O 1
ATOM 3206 N N . GLY A 1 404 ? -8.656 21.230 -14.308 1.00 26.30 404 GLY A N 1
ATOM 3207 C CA . GLY A 1 404 ? -8.969 22.647 -14.061 1.00 26.30 404 GLY A CA 1
ATOM 3208 C C . GLY A 1 404 ? -9.352 23.066 -12.637 1.00 26.30 404 GLY A C 1
ATOM 3209 O O . GLY A 1 404 ? -9.474 24.260 -12.394 1.00 26.30 404 GLY A O 1
ATOM 3210 N N . TYR A 1 405 ? -9.565 22.150 -11.688 1.00 26.17 405 TYR A N 1
ATOM 3211 C CA . TYR A 1 405 ? -10.097 22.519 -10.365 1.00 26.17 405 TYR A CA 1
ATOM 3212 C C . TYR A 1 405 ? -9.344 21.834 -9.221 1.00 26.17 405 TYR A C 1
ATOM 3214 O O . TYR A 1 405 ? -9.880 21.010 -8.483 1.00 26.17 405 TYR A O 1
ATOM 3222 N N . ALA A 1 406 ? -8.084 22.229 -9.029 1.00 28.06 406 ALA A N 1
ATOM 3223 C CA . ALA A 1 406 ? -7.524 22.235 -7.684 1.00 28.06 406 ALA A CA 1
ATOM 3224 C C . ALA A 1 406 ? -8.289 23.308 -6.888 1.00 28.06 406 ALA A C 1
ATOM 3226 O O . ALA A 1 406 ? -8.346 24.464 -7.306 1.00 28.06 406 ALA A O 1
ATOM 3227 N N . GLY A 1 407 ? -8.957 22.910 -5.805 1.00 27.88 407 GLY A N 1
ATOM 3228 C CA . GLY A 1 407 ? -9.809 23.797 -5.016 1.00 27.88 407 GLY A CA 1
ATOM 3229 C C . GLY A 1 407 ? -9.084 25.077 -4.601 1.00 27.88 407 GLY A C 1
ATOM 3230 O O . GLY A 1 407 ? -8.057 25.018 -3.929 1.00 27.88 407 GLY A O 1
ATOM 3231 N N . ARG A 1 408 ? -9.636 26.233 -4.988 1.00 23.06 408 ARG A N 1
ATOM 3232 C CA . ARG A 1 408 ? -9.310 27.508 -4.348 1.00 23.06 408 ARG A CA 1
ATOM 3233 C C . ARG A 1 408 ? -9.904 27.475 -2.943 1.00 23.06 408 ARG A C 1
ATOM 3235 O O . ARG A 1 408 ? -11.120 27.415 -2.793 1.00 23.06 408 ARG A O 1
ATOM 3242 N N . PHE A 1 409 ? -9.035 27.475 -1.943 1.00 27.23 409 PHE A N 1
ATOM 3243 C CA . PHE A 1 409 ? -9.358 27.958 -0.610 1.00 27.23 409 PHE A CA 1
ATOM 3244 C C . PHE A 1 409 ? -8.707 29.333 -0.474 1.00 27.23 409 PHE A C 1
ATOM 3246 O O . PHE A 1 409 ? -7.499 29.464 -0.665 1.00 27.23 409 PHE A O 1
ATOM 3253 N N . ASP A 1 410 ? -9.529 30.339 -0.195 1.00 25.25 410 ASP A N 1
ATOM 3254 C CA . ASP A 1 410 ? -9.119 31.722 0.030 1.00 25.25 410 ASP A CA 1
ATOM 3255 C C . ASP A 1 410 ? -8.462 31.876 1.421 1.00 25.25 410 ASP A C 1
ATOM 3257 O O . ASP A 1 410 ? -8.997 31.387 2.421 1.00 25.25 410 ASP A O 1
ATOM 3261 N N . GLY A 1 411 ? -7.315 32.568 1.499 1.00 23.22 411 GLY A N 1
ATOM 3262 C CA . GLY A 1 411 ? -6.743 33.113 2.748 1.00 23.22 411 GLY A CA 1
ATOM 3263 C C . GLY A 1 411 ? -5.219 32.941 2.942 1.00 23.22 411 GLY A C 1
ATOM 3264 O O . GLY A 1 411 ? -4.655 31.958 2.471 1.00 23.22 411 GLY A O 1
ATOM 3265 N N . PRO A 1 412 ? -4.528 33.873 3.641 1.00 27.23 412 PRO A N 1
ATOM 3266 C CA . PRO A 1 412 ? -3.328 34.536 3.114 1.00 27.23 412 PRO A CA 1
ATOM 3267 C C . PRO A 1 412 ? -1.978 33.991 3.622 1.00 27.23 412 PRO A C 1
ATOM 3269 O O . PRO A 1 412 ? -1.867 33.548 4.761 1.00 27.23 412 PRO A O 1
ATOM 3272 N N . GLY A 1 413 ? -0.946 34.160 2.782 1.00 24.16 413 GLY A N 1
ATOM 3273 C CA . GLY A 1 413 ? 0.459 34.358 3.174 1.00 24.16 413 GLY A CA 1
ATOM 3274 C C . GLY A 1 413 ? 1.281 33.121 3.559 1.00 24.16 413 GLY A C 1
ATOM 3275 O O . GLY A 1 413 ? 1.261 32.700 4.706 1.00 24.16 413 GLY A O 1
ATOM 3276 N N . ASP A 1 414 ? 2.072 32.587 2.624 1.00 24.55 414 ASP A N 1
ATOM 3277 C CA . ASP A 1 414 ? 3.529 32.813 2.618 1.00 24.55 414 ASP A CA 1
ATOM 3278 C C . ASP A 1 414 ? 4.166 32.215 1.352 1.00 24.55 414 ASP A C 1
ATOM 3280 O O . ASP A 1 414 ? 3.960 31.057 0.991 1.00 24.55 414 ASP A O 1
ATOM 3284 N N . GLN A 1 415 ? 4.919 33.047 0.635 1.00 25.39 415 GLN A N 1
ATOM 3285 C CA . GLN A 1 415 ? 5.603 32.695 -0.608 1.00 25.39 415 GLN A CA 1
ATOM 3286 C C . GLN A 1 415 ? 6.996 32.141 -0.295 1.00 25.39 415 GLN A C 1
ATOM 3288 O O . GLN A 1 415 ? 7.800 32.814 0.344 1.00 25.39 415 GLN A O 1
ATOM 3293 N N . SER A 1 416 ? 7.323 30.963 -0.829 1.00 23.05 416 SER A N 1
ATOM 3294 C CA . SER A 1 416 ? 8.711 30.519 -1.012 1.00 23.05 416 SER A CA 1
ATOM 3295 C C . SER A 1 416 ? 8.954 30.221 -2.499 1.00 23.05 416 SER A C 1
ATOM 3297 O O . SER A 1 416 ? 8.177 29.475 -3.098 1.00 23.05 416 SER A O 1
ATOM 3299 N N . PRO A 1 417 ? 9.985 30.813 -3.131 1.00 24.64 417 PRO A N 1
ATOM 3300 C CA . PRO A 1 417 ? 10.191 30.756 -4.573 1.00 24.64 417 PRO A CA 1
ATOM 3301 C C . PRO A 1 417 ? 10.969 29.506 -5.010 1.00 24.64 417 PRO A C 1
ATOM 3303 O O . PRO A 1 417 ? 12.015 29.191 -4.449 1.00 24.64 417 PRO A O 1
ATOM 3306 N N . GLY A 1 418 ? 10.535 28.888 -6.113 1.00 22.95 418 GLY A N 1
ATOM 3307 C CA . GLY A 1 418 ? 11.422 28.145 -7.016 1.00 22.95 418 GLY A CA 1
ATOM 3308 C C . GLY A 1 418 ? 11.096 26.666 -7.227 1.00 22.95 418 GLY A C 1
ATOM 3309 O O . GLY A 1 418 ? 11.314 25.849 -6.347 1.00 22.95 418 GLY A O 1
ATOM 3310 N N . LEU A 1 419 ? 10.633 26.331 -8.437 1.00 23.53 419 LEU A N 1
ATOM 3311 C CA . LEU A 1 419 ? 11.283 25.441 -9.421 1.00 23.53 419 LEU A CA 1
ATOM 3312 C C . LEU A 1 419 ? 10.233 24.995 -10.457 1.00 23.53 419 LEU A C 1
ATOM 3314 O O . LEU A 1 419 ? 9.626 23.936 -10.348 1.00 23.53 419 LEU A O 1
ATOM 3318 N N . MET A 1 420 ? 10.034 25.809 -11.496 1.00 22.70 420 MET A N 1
ATOM 3319 C CA . MET A 1 420 ? 9.403 25.347 -12.735 1.00 22.70 420 MET A CA 1
ATOM 3320 C C . MET A 1 420 ? 10.498 24.722 -13.603 1.00 22.70 420 MET A C 1
ATOM 3322 O O . MET A 1 420 ? 11.443 25.405 -14.008 1.00 22.70 420 MET A O 1
ATOM 3326 N N . ALA A 1 421 ? 10.399 23.419 -13.859 1.00 23.55 421 ALA A N 1
ATOM 3327 C CA . ALA A 1 421 ? 11.248 22.741 -14.830 1.00 23.55 421 ALA A CA 1
ATOM 3328 C C . ALA A 1 421 ? 10.953 23.281 -16.241 1.00 23.55 421 ALA A C 1
ATOM 3330 O O . ALA A 1 421 ? 9.798 23.422 -16.642 1.00 23.55 421 ALA A O 1
ATOM 3331 N N . LYS A 1 422 ? 12.006 23.597 -17.004 1.00 21.84 422 LYS A N 1
ATOM 3332 C CA . LYS A 1 422 ? 11.895 23.990 -18.415 1.00 21.84 422 LYS A CA 1
ATOM 3333 C C . LYS A 1 422 ? 11.406 22.795 -19.239 1.00 21.84 422 LYS A C 1
ATOM 3335 O O . LYS A 1 422 ? 12.122 21.802 -19.309 1.00 21.84 422 LYS A O 1
ATOM 3340 N N . GLY A 1 423 ? 10.251 22.923 -19.898 1.00 25.91 423 GLY A N 1
ATOM 3341 C CA . GLY A 1 423 ? 9.840 21.995 -20.960 1.00 25.91 423 GLY A CA 1
ATOM 3342 C C . GLY A 1 423 ? 8.358 21.617 -21.056 1.00 25.91 423 GLY A C 1
ATOM 3343 O O . GLY A 1 423 ? 8.008 20.969 -22.034 1.00 25.91 423 GLY A O 1
ATOM 3344 N N . SER A 1 424 ? 7.468 22.009 -20.132 1.00 23.62 424 SER A N 1
ATOM 3345 C CA . SER A 1 424 ? 6.032 21.733 -20.315 1.00 23.62 424 SER A CA 1
ATOM 3346 C C . SER A 1 424 ? 5.398 22.760 -21.256 1.00 23.62 424 SER A C 1
ATOM 3348 O O . SER A 1 424 ? 5.202 23.921 -20.893 1.00 23.62 424 SER A O 1
ATOM 3350 N N . SER A 1 425 ? 5.067 22.345 -22.474 1.00 24.30 425 SER A N 1
ATOM 3351 C CA . SER A 1 425 ? 4.234 23.130 -23.382 1.00 24.30 425 SER A CA 1
ATOM 3352 C C . SER A 1 425 ? 2.762 23.011 -22.980 1.00 24.30 425 SER A C 1
ATOM 3354 O O . SER A 1 425 ? 2.009 22.226 -23.549 1.00 24.30 425 SER A O 1
ATOM 3356 N N . CYS A 1 426 ? 2.355 23.809 -22.002 1.00 21.80 426 CYS A N 1
ATOM 3357 C CA . CYS A 1 426 ? 0.972 24.243 -21.831 1.00 21.80 426 C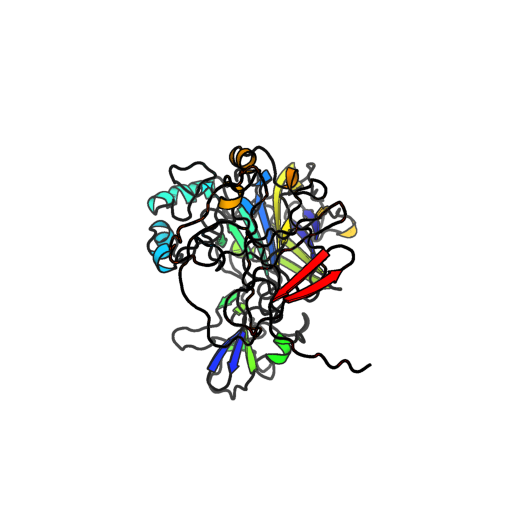YS A CA 1
ATOM 3358 C C . CYS A 1 426 ? 1.004 25.768 -21.936 1.00 21.80 426 CYS A C 1
ATOM 3360 O O . CYS A 1 426 ? 1.168 26.479 -20.949 1.00 21.80 426 CYS A O 1
ATOM 3362 N N . ALA A 1 427 ? 0.985 26.252 -23.176 1.00 21.53 427 ALA A N 1
ATOM 3363 C CA . ALA A 1 427 ? 0.799 27.662 -23.459 1.00 21.53 427 ALA A CA 1
ATOM 3364 C C . ALA A 1 427 ? -0.697 27.963 -23.368 1.00 21.53 427 ALA A C 1
ATOM 3366 O O . ALA A 1 427 ? -1.449 27.441 -24.180 1.00 21.53 427 ALA A O 1
ATOM 3367 N N . ASP A 1 428 ? -1.076 28.788 -22.395 1.00 25.62 428 ASP A N 1
ATOM 3368 C CA . ASP A 1 428 ? -2.201 29.719 -22.484 1.00 25.62 428 ASP A CA 1
ATOM 3369 C C . ASP A 1 428 ? -1.833 30.963 -21.648 1.00 25.62 428 ASP A C 1
ATOM 3371 O O . ASP A 1 428 ? -1.905 30.970 -20.419 1.00 25.62 428 ASP A O 1
ATOM 3375 N N . ASP A 1 429 ? -1.364 32.004 -22.343 1.00 23.16 429 ASP A N 1
ATOM 3376 C CA . ASP A 1 429 ? -1.284 33.399 -21.886 1.00 23.16 429 ASP A CA 1
ATOM 3377 C C . ASP A 1 429 ? -2.720 33.995 -21.965 1.00 23.16 429 ASP A C 1
ATOM 3379 O O . ASP A 1 429 ? -3.393 33.799 -22.971 1.00 23.16 429 ASP A O 1
ATOM 3383 N N . HIS A 1 430 ? -3.339 34.678 -20.990 1.00 25.00 430 HIS A N 1
ATOM 3384 C CA . HIS A 1 430 ? -2.970 35.947 -20.354 1.00 25.00 430 HIS A CA 1
ATOM 3385 C C . HIS A 1 430 ? -3.908 36.289 -19.151 1.00 25.00 430 HIS A C 1
ATOM 3387 O O . HIS A 1 430 ? -5.023 35.773 -19.062 1.00 25.00 430 HIS A O 1
ATOM 3393 N N . PRO A 1 431 ? -3.476 37.194 -18.244 1.00 24.22 431 PRO A N 1
ATOM 3394 C CA . PRO A 1 431 ? -4.076 37.500 -16.934 1.00 24.22 431 PRO A CA 1
ATOM 3395 C C . PRO A 1 431 ? -5.228 38.530 -16.962 1.00 24.22 431 PRO A C 1
ATOM 3397 O O . PRO A 1 431 ? -5.276 39.400 -17.829 1.00 24.22 431 PRO A O 1
ATOM 3400 N N . ILE A 1 432 ? -6.116 38.482 -15.957 1.00 27.17 432 ILE A N 1
ATOM 3401 C CA . ILE A 1 432 ? -7.223 39.438 -15.738 1.00 27.17 432 ILE A CA 1
ATOM 3402 C C . ILE A 1 432 ? -6.994 40.183 -14.411 1.00 27.17 432 ILE A C 1
ATOM 3404 O O . ILE A 1 432 ? -6.813 39.544 -13.377 1.00 27.17 432 ILE A O 1
ATOM 3408 N N . ASN A 1 433 ? -7.045 41.521 -14.431 1.00 26.22 433 ASN A N 1
ATOM 3409 C CA . ASN A 1 433 ? -6.966 42.384 -13.242 1.00 26.22 433 ASN A CA 1
ATOM 3410 C C . ASN A 1 433 ? -8.368 42.885 -12.850 1.00 26.22 433 ASN A C 1
ATOM 3412 O O . ASN A 1 433 ? -9.103 43.366 -13.713 1.00 26.22 433 ASN A O 1
ATOM 3416 N N . ALA A 1 434 ? -8.736 42.799 -11.567 1.00 26.66 434 ALA A N 1
ATOM 3417 C CA . ALA A 1 434 ? -10.042 43.242 -11.065 1.00 26.66 434 ALA A CA 1
ATOM 3418 C C . ALA A 1 434 ? -10.011 44.647 -10.435 1.00 26.66 434 ALA A C 1
ATOM 3420 O O . ALA A 1 434 ? -8.998 45.090 -9.896 1.00 26.66 434 ALA A O 1
ATOM 3421 N N . VAL A 1 435 ? -11.166 45.318 -10.495 1.00 27.33 435 VAL A N 1
ATOM 3422 C CA . VAL A 1 435 ? -11.485 46.623 -9.895 1.00 27.33 435 VAL A CA 1
ATOM 3423 C C . VAL A 1 435 ? -12.449 46.396 -8.724 1.00 27.33 435 VAL A C 1
ATOM 3425 O O . VAL A 1 435 ? -13.433 45.677 -8.878 1.00 27.33 435 VAL A O 1
ATOM 3428 N N . VAL A 1 436 ? -12.185 47.017 -7.571 1.00 25.56 436 VAL A N 1
ATOM 3429 C CA . VAL A 1 436 ? -13.019 46.941 -6.354 1.00 25.56 436 VAL A CA 1
ATOM 3430 C C . VAL A 1 436 ? -14.150 47.983 -6.410 1.00 25.56 436 VAL A C 1
ATOM 3432 O O . VAL A 1 436 ? -13.897 49.143 -6.733 1.00 25.56 436 VAL A O 1
ATOM 3435 N N . LEU A 1 437 ? -15.386 47.599 -6.063 1.00 26.23 437 LEU A N 1
ATOM 3436 C CA . LEU A 1 437 ? -16.526 48.508 -5.850 1.00 26.23 437 LEU A CA 1
ATOM 3437 C C . LEU A 1 437 ? -17.030 48.382 -4.400 1.00 26.23 437 LEU A C 1
ATOM 3439 O O . LEU A 1 437 ? -17.385 47.289 -3.967 1.00 26.23 437 LEU A O 1
ATOM 3443 N N . GLU A 1 438 ? -17.079 49.492 -3.656 1.00 24.89 438 GLU A N 1
ATOM 3444 C CA . GLU A 1 438 ? -17.613 49.543 -2.284 1.00 24.89 438 GLU A CA 1
ATOM 3445 C C . GLU A 1 438 ? -19.150 49.658 -2.247 1.00 24.89 438 GLU A C 1
ATOM 3447 O O . GLU A 1 438 ? -19.772 50.342 -3.064 1.00 24.89 438 GLU A O 1
ATOM 3452 N N . THR A 1 439 ? -19.775 49.027 -1.248 1.00 24.58 439 THR A N 1
ATOM 3453 C CA . THR A 1 439 ? -21.223 49.082 -0.990 1.00 24.58 439 THR A CA 1
ATOM 3454 C C . THR A 1 439 ? -21.666 50.419 -0.391 1.00 24.58 439 THR A C 1
ATOM 3456 O O . THR A 1 439 ? -21.110 50.894 0.598 1.00 24.58 439 THR A O 1
ATOM 3459 N N . ALA A 1 440 ? -22.736 50.993 -0.944 1.00 27.75 440 ALA A N 1
ATOM 3460 C CA . ALA A 1 440 ? -23.305 52.264 -0.512 1.00 27.75 440 ALA A CA 1
ATOM 3461 C C . ALA A 1 440 ? -23.913 52.201 0.903 1.00 27.75 440 ALA A C 1
ATOM 3463 O O . ALA A 1 440 ? -24.951 51.580 1.129 1.00 27.75 440 ALA A O 1
ATOM 3464 N N . GLY A 1 441 ? -23.314 52.934 1.844 1.00 27.34 441 GLY A N 1
ATOM 3465 C CA . GLY A 1 441 ? -23.876 53.145 3.174 1.00 27.34 441 GLY A CA 1
ATOM 3466 C C . GLY A 1 441 ? -23.304 54.377 3.874 1.00 27.34 441 GLY A C 1
ATOM 3467 O O . GLY A 1 441 ? -22.301 54.286 4.563 1.00 27.34 441 GLY A O 1
ATOM 3468 N N . HIS A 1 442 ? -24.014 55.505 3.761 1.00 32.56 442 HIS A N 1
ATOM 3469 C CA . HIS A 1 442 ? -23.889 56.718 4.590 1.00 32.56 442 HIS A CA 1
ATOM 3470 C C . HIS A 1 442 ? -22.607 57.567 4.474 1.00 32.56 442 HIS A C 1
ATOM 3472 O O . HIS A 1 442 ? -21.840 57.657 5.426 1.00 32.56 442 HIS A O 1
ATOM 3478 N N . LEU A 1 443 ? -22.476 58.373 3.411 1.00 27.44 443 LEU A N 1
ATOM 3479 C CA . LEU A 1 443 ? -21.652 59.593 3.456 1.00 27.44 443 LEU A CA 1
ATOM 3480 C C . LEU A 1 443 ? -22.382 60.778 2.796 1.00 27.44 443 LEU A C 1
ATOM 3482 O O . LEU A 1 443 ? -22.895 60.681 1.684 1.00 27.44 443 LEU A O 1
ATOM 3486 N N . ARG A 1 444 ? -22.490 61.892 3.534 1.00 27.45 444 ARG A N 1
ATOM 3487 C CA . ARG A 1 444 ? -23.129 63.153 3.107 1.00 27.45 444 ARG A CA 1
ATOM 3488 C C . ARG A 1 444 ? -22.168 63.980 2.232 1.00 27.45 444 ARG A C 1
ATOM 3490 O O . ARG A 1 444 ? -20.958 63.851 2.399 1.00 27.45 444 ARG A O 1
ATOM 3497 N N . PRO A 1 445 ? -22.673 64.863 1.350 1.00 30.23 445 PRO A N 1
ATOM 3498 C CA . PRO A 1 445 ? -21.852 65.519 0.337 1.00 30.23 445 PRO A CA 1
ATOM 3499 C C . PRO A 1 445 ? -21.117 66.739 0.905 1.00 30.23 445 PRO A C 1
ATOM 3501 O O . PRO A 1 445 ? -21.757 67.737 1.229 1.00 30.23 445 PRO A O 1
ATOM 3504 N N . ALA A 1 446 ? -19.786 66.676 1.007 1.00 27.20 446 ALA A N 1
ATOM 3505 C CA . ALA A 1 446 ? -18.933 67.852 1.197 1.00 27.20 446 ALA A CA 1
ATOM 3506 C C . ALA A 1 446 ? -17.435 67.542 0.965 1.00 27.20 446 ALA A C 1
ATOM 3508 O O . ALA A 1 446 ? -16.809 66.870 1.775 1.00 27.20 446 ALA A O 1
ATOM 3509 N N . HIS A 1 447 ? -16.884 68.132 -0.104 1.00 26.56 447 HIS A N 1
ATOM 3510 C CA . HIS A 1 447 ? -15.475 68.511 -0.318 1.00 26.56 447 HIS A CA 1
ATOM 3511 C C . HIS A 1 447 ? -14.390 67.413 -0.415 1.00 26.56 447 HIS A C 1
ATOM 3513 O O . HIS A 1 447 ? -13.732 67.080 0.565 1.00 26.56 447 HIS A O 1
ATOM 3519 N N . PHE A 1 448 ? -14.088 66.990 -1.651 1.00 27.48 448 PHE A N 1
ATOM 3520 C CA . PHE A 1 448 ? -12.777 66.451 -2.037 1.00 27.48 448 PHE A CA 1
ATOM 3521 C C . PHE A 1 448 ? -12.013 67.504 -2.852 1.00 27.48 448 PHE A C 1
ATOM 3523 O O . PHE A 1 448 ? -12.057 67.499 -4.075 1.00 27.48 448 PHE A O 1
ATOM 3530 N N . ASP A 1 449 ? -11.310 68.403 -2.169 1.00 28.41 449 ASP A N 1
ATOM 3531 C CA . ASP A 1 449 ? -10.132 69.069 -2.726 1.00 28.41 449 ASP A CA 1
ATOM 3532 C C . ASP A 1 449 ? -8.957 68.613 -1.862 1.00 28.41 449 ASP A C 1
ATOM 3534 O O . ASP A 1 449 ? -8.978 68.870 -0.660 1.00 28.41 449 ASP A O 1
ATOM 3538 N N . GLN A 1 450 ? -8.010 67.884 -2.471 1.00 24.23 450 GLN A N 1
ATOM 3539 C CA . GLN A 1 450 ? -6.599 67.612 -2.111 1.00 24.23 450 GLN A CA 1
ATOM 3540 C C . GLN A 1 450 ? -6.226 66.169 -2.541 1.00 24.23 450 GLN A C 1
ATOM 3542 O O . GLN A 1 450 ? -6.805 65.211 -2.023 1.00 24.23 450 GLN A O 1
ATOM 3547 N N . PRO A 1 451 ? -5.254 65.970 -3.455 1.00 25.08 451 PRO A N 1
ATOM 3548 C CA . PRO A 1 451 ? -4.803 64.638 -3.852 1.00 25.08 451 PRO A CA 1
ATOM 3549 C C . PRO A 1 451 ? -3.908 64.032 -2.761 1.00 25.08 451 PRO A C 1
ATOM 3551 O O . PRO A 1 451 ? -2.893 64.621 -2.385 1.00 25.08 451 PRO A O 1
ATOM 3554 N N . ARG A 1 452 ? -4.251 62.838 -2.262 1.00 23.44 452 ARG A N 1
ATOM 3555 C CA . ARG A 1 452 ? -3.330 62.020 -1.460 1.00 23.44 452 ARG A CA 1
ATOM 3556 C C . ARG A 1 452 ? -2.699 60.954 -2.347 1.00 23.44 452 ARG A C 1
ATOM 3558 O O . ARG A 1 452 ? -3.401 60.151 -2.946 1.00 23.44 452 ARG A O 1
ATOM 3565 N N . TRP A 1 453 ? -1.373 60.965 -2.401 1.00 23.95 453 TRP A N 1
ATOM 3566 C CA . TRP A 1 453 ? -0.568 59.871 -2.932 1.00 23.95 453 TRP A CA 1
ATOM 3567 C C . TRP A 1 453 ? -0.639 58.673 -1.978 1.00 23.95 453 TRP A C 1
ATOM 3569 O O . TRP A 1 453 ? -0.360 58.828 -0.788 1.00 23.95 453 TRP A O 1
ATOM 3579 N N . ILE A 1 454 ? -0.976 57.494 -2.500 1.00 23.20 454 ILE A N 1
ATOM 3580 C CA . ILE A 1 454 ? -0.771 56.202 -1.836 1.00 23.20 454 ILE A CA 1
ATOM 3581 C C . ILE A 1 454 ? 0.061 55.351 -2.800 1.00 23.20 454 ILE A C 1
ATOM 3583 O O . ILE A 1 454 ? -0.305 55.200 -3.964 1.00 23.20 454 ILE A O 1
ATOM 3587 N N . GLY A 1 455 ? 1.225 54.905 -2.324 1.00 21.33 455 GLY A N 1
ATOM 3588 C CA . GLY A 1 455 ? 2.144 54.027 -3.045 1.00 21.33 455 GLY A CA 1
ATOM 3589 C C . GLY A 1 455 ? 1.764 52.550 -2.920 1.00 21.33 455 GLY A C 1
ATOM 3590 O O . GLY A 1 455 ? 1.027 52.191 -2.008 1.00 21.33 455 GLY A O 1
ATOM 3591 N N . ASP A 1 456 ? 2.290 51.766 -3.866 1.00 26.38 456 ASP A N 1
ATOM 3592 C CA . ASP A 1 456 ? 2.331 50.299 -3.979 1.00 26.38 456 ASP A CA 1
ATOM 3593 C C . ASP A 1 456 ? 1.205 49.502 -3.308 1.00 26.38 456 ASP A C 1
ATOM 3595 O O . ASP A 1 456 ? 1.219 49.243 -2.106 1.00 26.38 456 ASP A O 1
ATOM 3599 N N . ILE A 1 457 ? 0.285 48.998 -4.137 1.00 24.02 457 ILE A N 1
ATOM 3600 C CA . ILE A 1 457 ? -0.610 47.897 -3.775 1.00 24.02 457 ILE A CA 1
ATOM 3601 C C . ILE A 1 457 ? -0.360 46.743 -4.752 1.00 24.02 457 ILE A C 1
ATOM 3603 O O . ILE A 1 457 ? -0.637 46.831 -5.947 1.00 24.02 457 ILE A O 1
ATOM 3607 N N . THR A 1 458 ? 0.210 45.668 -4.213 1.00 23.42 458 THR A N 1
ATOM 3608 C CA . THR A 1 458 ? 0.278 44.325 -4.792 1.00 23.42 458 THR A CA 1
ATOM 3609 C C . THR A 1 458 ? -1.127 43.739 -4.970 1.00 23.42 458 THR A C 1
ATOM 3611 O O . THR A 1 458 ? -1.986 43.909 -4.112 1.00 23.42 458 THR A O 1
ATOM 3614 N N . HIS A 1 459 ? -1.337 43.065 -6.102 1.00 24.31 459 HIS A N 1
ATOM 3615 C CA . HIS A 1 459 ? -2.612 42.556 -6.609 1.00 24.31 459 HIS A CA 1
ATOM 3616 C C . HIS A 1 459 ? -3.272 41.491 -5.711 1.00 24.31 459 HIS A C 1
ATOM 3618 O O . HIS A 1 459 ? -2.680 40.441 -5.482 1.00 24.31 459 HIS A O 1
ATOM 3624 N N . GLU A 1 460 ? -4.544 41.697 -5.362 1.00 23.78 460 GLU A N 1
ATOM 3625 C CA . GLU A 1 460 ? -5.520 40.632 -5.093 1.00 23.78 460 GLU A CA 1
ATOM 3626 C C . GLU A 1 460 ? -6.827 40.977 -5.825 1.00 23.78 460 GLU A C 1
ATOM 3628 O O . GLU A 1 460 ? -7.313 42.106 -5.769 1.00 23.78 460 GLU A O 1
ATOM 3633 N N . ALA A 1 461 ? -7.367 40.010 -6.567 1.00 26.84 461 ALA A N 1
ATOM 3634 C CA . ALA A 1 461 ? -8.649 40.097 -7.253 1.00 26.84 461 ALA A CA 1
ATOM 3635 C C . ALA A 1 461 ? -9.567 39.003 -6.696 1.00 26.84 461 ALA A C 1
ATOM 3637 O O . ALA A 1 461 ? -9.451 37.839 -7.081 1.00 26.84 461 ALA A O 1
ATOM 3638 N N . GLU A 1 462 ? -10.475 39.376 -5.796 1.00 25.33 462 GLU A N 1
ATOM 3639 C CA . GLU A 1 462 ? -11.598 38.535 -5.377 1.00 25.33 462 GLU A CA 1
ATOM 3640 C C . GLU A 1 462 ? -12.760 38.715 -6.365 1.00 25.33 462 GLU A C 1
ATOM 3642 O O . GLU A 1 462 ? -13.297 39.811 -6.531 1.00 25.33 462 GLU A O 1
ATOM 3647 N N . GLY A 1 463 ? -13.156 37.644 -7.053 1.00 23.91 463 GLY A N 1
ATOM 3648 C CA . GLY A 1 463 ? -14.320 37.648 -7.938 1.00 23.91 463 GLY A CA 1
ATOM 3649 C C . GLY A 1 463 ? -15.585 37.257 -7.180 1.00 23.91 463 GLY A C 1
ATOM 3650 O O . GLY A 1 463 ? -15.778 36.083 -6.879 1.00 23.91 463 GLY A O 1
ATOM 3651 N N . TRP A 1 464 ? -16.469 38.219 -6.914 1.00 24.19 464 TRP A N 1
ATOM 3652 C CA . TRP A 1 464 ? -17.781 37.970 -6.312 1.00 24.19 464 TRP A CA 1
ATOM 3653 C C . TRP A 1 464 ? -18.845 37.794 -7.409 1.00 24.19 464 TRP A C 1
ATOM 3655 O O . TRP A 1 464 ? -19.111 38.717 -8.177 1.00 24.19 464 TRP A O 1
ATOM 3665 N N . CYS A 1 465 ? -19.493 36.626 -7.476 1.00 24.47 465 CYS A N 1
ATOM 3666 C CA . CYS A 1 465 ? -20.747 36.461 -8.218 1.00 24.47 465 CYS A CA 1
ATOM 3667 C C . CYS A 1 465 ? -21.905 36.936 -7.335 1.00 24.47 465 CYS A C 1
ATOM 3669 O O . CYS A 1 465 ? -22.302 36.240 -6.403 1.00 24.47 465 CYS A O 1
ATOM 3671 N N . LEU A 1 466 ? -22.449 38.117 -7.622 1.00 29.30 466 LEU A N 1
ATOM 3672 C CA . LEU A 1 466 ? -23.669 38.604 -6.984 1.00 29.30 466 LEU A CA 1
ATOM 3673 C C . LEU A 1 466 ? -24.859 38.305 -7.901 1.00 29.30 466 LEU A C 1
ATOM 3675 O O . LEU A 1 466 ? -24.964 38.859 -8.992 1.00 29.30 466 LEU A O 1
ATOM 3679 N N . GLY A 1 467 ? -25.744 37.406 -7.465 1.00 25.34 467 GLY A N 1
ATOM 3680 C CA . GLY A 1 467 ? -27.066 37.250 -8.069 1.00 25.34 467 GLY A CA 1
ATOM 3681 C C . GLY A 1 467 ? -27.948 38.424 -7.652 1.00 25.34 467 GLY A C 1
ATOM 3682 O O . GLY A 1 467 ? -28.055 38.709 -6.459 1.00 25.34 467 GLY A O 1
ATOM 3683 N N . PHE A 1 468 ? -28.565 39.109 -8.612 1.00 31.62 468 PHE A N 1
ATOM 3684 C CA . PHE A 1 468 ? -29.440 40.246 -8.332 1.00 31.62 468 PHE A CA 1
ATOM 3685 C C . PHE A 1 468 ? -30.898 39.905 -8.640 1.00 31.62 468 PHE A C 1
ATOM 3687 O O . PHE A 1 468 ? -31.212 39.364 -9.697 1.00 31.62 468 PHE A O 1
ATOM 3694 N N . ALA A 1 469 ? -31.773 40.248 -7.695 1.00 31.22 469 ALA A N 1
ATOM 3695 C CA . ALA A 1 469 ? -33.196 40.428 -7.924 1.00 31.22 469 ALA A CA 1
ATOM 3696 C C . ALA A 1 469 ? -33.462 41.933 -8.101 1.00 31.22 469 ALA A C 1
ATOM 3698 O O . ALA A 1 469 ? -32.947 42.741 -7.329 1.00 31.22 469 ALA A O 1
ATOM 3699 N N . ASP A 1 470 ? -34.286 42.246 -9.098 1.00 30.25 470 ASP A N 1
ATOM 3700 C CA . ASP A 1 470 ? -34.873 43.541 -9.466 1.00 30.25 470 ASP A CA 1
ATOM 3701 C C . ASP A 1 470 ? -34.094 44.470 -10.426 1.00 30.25 470 ASP A C 1
ATOM 3703 O O . ASP A 1 470 ? -32.914 44.794 -10.283 1.00 30.25 470 ASP A O 1
ATOM 3707 N N . ASP A 1 471 ? -34.850 44.894 -11.445 1.00 36.56 471 ASP A N 1
ATOM 3708 C CA . ASP A 1 471 ? -34.447 45.558 -12.682 1.00 36.56 471 ASP A CA 1
ATOM 3709 C C . ASP A 1 471 ? -34.008 47.021 -12.484 1.00 36.56 471 ASP A C 1
ATOM 3711 O O . ASP A 1 471 ? -34.833 47.934 -12.417 1.00 36.56 471 ASP A O 1
ATOM 3715 N N . SER A 1 472 ? -32.698 47.277 -12.440 1.00 31.75 472 SER A N 1
ATOM 3716 C CA . SER A 1 472 ? -32.006 48.330 -13.217 1.00 31.75 472 SER A CA 1
ATOM 3717 C C . SER A 1 472 ? -30.582 48.573 -12.704 1.00 31.75 472 SER A C 1
ATOM 3719 O O . SER A 1 472 ? -30.342 48.751 -11.513 1.00 31.75 472 SER A O 1
ATOM 3721 N N . LEU A 1 473 ? -29.625 48.647 -13.634 1.00 33.19 473 LEU A N 1
ATOM 3722 C CA . LEU A 1 473 ? -28.243 49.050 -13.375 1.00 33.19 473 LEU A CA 1
ATOM 3723 C C . LEU A 1 473 ? -28.016 50.450 -13.965 1.00 33.19 473 LEU A C 1
ATOM 3725 O O . LEU A 1 473 ? -28.296 50.675 -15.142 1.00 33.19 473 LEU A O 1
ATOM 3729 N N . SER A 1 474 ? -27.475 51.383 -13.178 1.00 27.22 474 SER A N 1
ATOM 3730 C CA . SER A 1 474 ? -26.916 52.636 -13.704 1.00 27.22 474 SER A CA 1
ATOM 3731 C C . SER A 1 474 ? -25.413 52.669 -13.440 1.00 27.22 474 SER A C 1
ATOM 3733 O O . SER A 1 474 ? -24.973 52.473 -12.311 1.00 27.22 474 SER A O 1
ATOM 3735 N N . LEU A 1 475 ? -24.627 52.879 -14.498 1.00 33.31 475 LEU A N 1
ATOM 3736 C CA . LEU A 1 475 ? -23.167 52.938 -14.455 1.00 33.31 475 LEU A CA 1
ATOM 3737 C C . LEU A 1 475 ? -22.710 54.307 -14.967 1.00 33.31 475 LEU A C 1
ATOM 3739 O O . LEU A 1 475 ? -23.124 54.736 -16.045 1.00 33.31 475 LEU A O 1
ATOM 3743 N N . GLN A 1 476 ? -21.839 54.981 -14.216 1.00 27.98 476 GLN A N 1
ATOM 3744 C CA . GLN A 1 476 ? -21.208 56.229 -14.638 1.00 27.98 476 GLN A CA 1
ATOM 3745 C C . GLN A 1 476 ? -19.700 55.996 -14.794 1.00 27.98 476 GLN A C 1
ATOM 3747 O O . GLN A 1 476 ? -18.995 55.781 -13.814 1.00 27.98 476 GLN A O 1
ATOM 3752 N N . VAL A 1 477 ? -19.209 56.011 -16.035 1.00 34.72 477 VAL A N 1
ATOM 3753 C CA . VAL A 1 477 ? -17.790 55.797 -16.356 1.00 34.72 477 VAL A CA 1
ATOM 3754 C C . VAL A 1 477 ? -17.093 57.155 -16.454 1.00 34.72 477 VAL A C 1
ATOM 3756 O O . VAL A 1 477 ? -17.403 57.943 -17.348 1.00 34.72 477 VAL A O 1
ATOM 3759 N N . GLN A 1 478 ? -16.149 57.446 -15.555 1.00 28.78 478 GLN A N 1
ATOM 3760 C CA . GLN A 1 478 ? -15.213 58.562 -15.731 1.00 28.78 478 GLN A CA 1
ATOM 3761 C C . GLN A 1 478 ? -13.966 58.057 -16.467 1.00 28.78 478 GLN A C 1
ATOM 3763 O O . GLN A 1 478 ? -13.274 57.167 -15.985 1.00 28.78 478 GLN A O 1
ATOM 3768 N N . GLN A 1 479 ? -13.704 58.601 -17.658 1.00 27.97 479 GLN A N 1
ATOM 3769 C CA . GLN A 1 479 ? -12.553 58.222 -18.484 1.00 27.97 479 GLN A CA 1
ATOM 3770 C C . GLN A 1 479 ? -11.223 58.625 -17.825 1.00 27.97 479 GLN A C 1
ATOM 3772 O O . GLN A 1 479 ? -11.094 59.792 -17.441 1.00 27.97 479 GLN A O 1
ATOM 3777 N N . PRO A 1 480 ? -10.197 57.752 -17.798 1.00 31.22 480 PRO A N 1
ATOM 3778 C CA . PRO A 1 480 ? -8.834 58.181 -17.550 1.00 31.22 480 PRO A CA 1
ATOM 3779 C C . PRO A 1 480 ? -8.023 58.380 -18.836 1.00 31.22 480 PRO A C 1
ATOM 3781 O O . PRO A 1 480 ? -8.271 57.830 -19.907 1.00 31.22 480 PRO A O 1
ATOM 3784 N N . VAL A 1 481 ? -7.022 59.227 -18.652 1.00 32.81 481 VAL A N 1
ATOM 3785 C CA . VAL A 1 481 ? -6.040 59.781 -19.578 1.00 32.81 481 VAL A CA 1
ATOM 3786 C C . VAL A 1 481 ? -5.214 58.680 -20.256 1.00 32.81 481 VAL A C 1
ATOM 3788 O O . VAL A 1 481 ? -4.217 58.257 -19.699 1.00 32.81 481 VAL A O 1
ATOM 3791 N N . HIS A 1 482 ? -5.645 58.201 -21.424 1.00 32.72 482 HIS A N 1
ATOM 3792 C CA . HIS A 1 482 ? -4.850 57.772 -22.595 1.00 32.72 482 HIS A CA 1
ATOM 3793 C C . HIS A 1 482 ? -5.768 56.940 -23.509 1.00 32.72 482 HIS A C 1
ATOM 3795 O O . HIS A 1 482 ? -6.069 55.781 -23.254 1.00 32.72 482 HIS A O 1
ATOM 3801 N N . GLY A 1 483 ? -6.297 57.583 -24.553 1.00 37.47 483 GLY A N 1
ATOM 3802 C CA . GLY A 1 483 ? -7.469 57.112 -25.295 1.00 37.47 483 GLY A CA 1
ATOM 3803 C C . GLY A 1 483 ? -7.243 55.980 -26.297 1.00 37.47 483 GLY A C 1
ATOM 3804 O O . GLY A 1 483 ? -7.323 56.242 -27.495 1.00 37.47 483 GLY A O 1
ATOM 3805 N N . GLN A 1 484 ? -7.040 54.739 -25.843 1.00 35.66 484 GLN A N 1
ATOM 3806 C CA . GLN A 1 484 ? -7.106 53.564 -26.734 1.00 35.66 484 GLN A CA 1
ATOM 3807 C C . GLN A 1 484 ? -7.922 52.362 -26.234 1.00 35.66 484 GLN A C 1
ATOM 3809 O O . GLN A 1 484 ? -8.135 51.441 -27.019 1.00 35.66 484 GLN A O 1
ATOM 3814 N N . ASP A 1 485 ? -8.495 52.399 -25.030 1.00 36.62 485 ASP A N 1
ATOM 3815 C CA . ASP A 1 485 ? -9.285 51.272 -24.521 1.00 36.62 485 ASP A CA 1
ATOM 3816 C C . ASP A 1 485 ? -10.801 51.523 -24.629 1.00 36.62 485 ASP A C 1
ATOM 3818 O O . ASP A 1 485 ? -11.328 52.526 -24.142 1.00 36.62 485 ASP A O 1
ATOM 3822 N N . GLY A 1 486 ? -11.512 50.607 -25.296 1.00 37.19 486 GLY A N 1
ATOM 3823 C CA . GLY A 1 486 ? -12.974 50.598 -25.399 1.00 37.19 486 GLY A CA 1
ATOM 3824 C C . GLY A 1 486 ? -13.612 49.676 -24.356 1.00 37.19 486 GLY A C 1
ATOM 3825 O O . GLY A 1 486 ? -13.073 48.614 -24.046 1.00 37.19 486 GLY A O 1
ATOM 3826 N N . VAL A 1 487 ? -14.773 50.069 -23.822 1.00 39.97 487 VAL A N 1
ATOM 3827 C CA . VAL A 1 487 ? -15.575 49.236 -22.908 1.00 39.97 487 VAL A CA 1
ATOM 3828 C C . VAL A 1 487 ? -16.576 48.423 -23.727 1.00 39.97 487 VAL A C 1
ATOM 3830 O O . VAL A 1 487 ? -17.406 49.002 -24.428 1.00 39.97 487 VAL A O 1
ATOM 3833 N N . ASN A 1 488 ? -16.521 47.097 -23.615 1.00 37.94 488 ASN A N 1
ATOM 3834 C CA . ASN A 1 488 ? -17.479 46.180 -24.228 1.00 37.94 488 ASN A CA 1
ATOM 3835 C C . ASN A 1 488 ? -18.383 45.580 -23.146 1.00 37.94 488 ASN A C 1
ATOM 3837 O O . ASN A 1 488 ? -17.905 45.109 -22.113 1.00 37.94 488 ASN A O 1
ATOM 3841 N N . VAL A 1 489 ? -19.693 45.588 -23.395 1.00 37.66 489 VAL A N 1
ATOM 3842 C CA . VAL A 1 489 ? -20.709 45.060 -22.476 1.00 37.66 489 VAL A CA 1
ATOM 3843 C C . VAL A 1 489 ? -21.491 43.965 -23.191 1.00 37.66 489 VAL A C 1
ATOM 3845 O O . VAL A 1 489 ? -22.093 44.219 -24.234 1.00 37.66 489 VAL A O 1
ATOM 3848 N N . PHE A 1 490 ? -21.500 42.762 -22.620 1.00 36.28 490 PHE A N 1
ATOM 3849 C CA . PHE A 1 490 ? -22.272 41.624 -23.113 1.00 36.28 490 PHE A CA 1
ATOM 3850 C C . PHE A 1 490 ? -23.347 41.258 -22.088 1.00 36.28 490 PHE A C 1
ATOM 3852 O O . PHE A 1 490 ? -23.042 40.974 -20.930 1.00 36.28 490 PHE A O 1
ATOM 3859 N N . GLY A 1 491 ? -24.611 41.295 -22.512 1.00 31.70 491 GLY A N 1
ATOM 3860 C CA . GLY A 1 491 ? -25.750 40.905 -21.684 1.00 31.70 491 GLY A CA 1
ATOM 3861 C C . GLY A 1 491 ? -26.173 39.463 -21.951 1.00 31.70 491 GLY A C 1
ATOM 3862 O O . GLY A 1 491 ? -26.371 39.084 -23.105 1.00 31.70 491 GLY A O 1
ATOM 3863 N N . TYR A 1 492 ? -26.351 38.693 -20.881 1.00 35.28 492 TYR A N 1
ATOM 3864 C CA . TYR A 1 492 ? -27.010 37.390 -20.857 1.00 35.28 492 TYR A CA 1
ATOM 3865 C C . TYR A 1 492 ? -28.311 37.483 -20.041 1.00 35.28 492 TYR A C 1
ATOM 3867 O O . TYR A 1 492 ? -28.476 38.438 -19.281 1.00 35.28 492 TYR A O 1
ATOM 3875 N N . PRO A 1 493 ? -29.237 36.512 -20.173 1.00 33.09 493 PRO A N 1
ATOM 3876 C CA . PRO A 1 493 ? -30.521 36.539 -19.467 1.00 33.09 493 PRO A CA 1
ATOM 3877 C C . PRO A 1 493 ? -30.404 36.693 -17.944 1.00 33.09 493 PRO A C 1
ATOM 3879 O O . PRO A 1 493 ? -31.257 37.344 -17.352 1.00 33.09 493 PRO A O 1
ATOM 3882 N N . ASP A 1 494 ? -29.320 36.180 -17.345 1.00 34.97 494 ASP A N 1
ATOM 3883 C CA . ASP A 1 494 ? -29.135 36.151 -15.887 1.00 34.97 494 A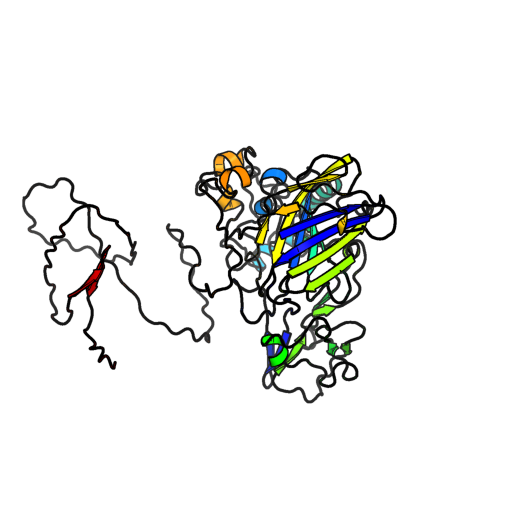SP A CA 1
ATOM 3884 C C . ASP A 1 494 ? -27.856 36.872 -15.405 1.00 34.97 494 ASP A C 1
ATOM 3886 O O . ASP A 1 494 ? -27.543 36.850 -14.213 1.00 34.97 494 ASP A O 1
ATOM 3890 N N . CYS A 1 495 ? -27.082 37.507 -16.299 1.00 35.72 495 CYS A N 1
ATOM 3891 C CA . CYS A 1 495 ? -25.904 38.295 -15.911 1.00 35.72 495 CYS A CA 1
ATOM 3892 C C . CYS A 1 495 ? -25.452 39.297 -16.986 1.00 35.72 495 CYS A C 1
ATOM 3894 O O . CYS A 1 495 ? -25.762 39.167 -18.169 1.00 35.72 495 CYS A O 1
ATOM 3896 N N . VAL A 1 496 ? -24.657 40.289 -16.579 1.00 34.50 496 VAL A N 1
ATOM 3897 C CA . VAL A 1 496 ? -23.954 41.198 -17.494 1.00 34.50 496 VAL A CA 1
ATOM 3898 C C . VAL A 1 496 ? -22.458 41.048 -17.271 1.00 34.50 496 VAL A C 1
ATOM 3900 O O . VAL A 1 496 ? -21.982 41.163 -16.144 1.00 34.50 496 VAL A O 1
ATOM 3903 N N . VAL A 1 497 ? -21.715 40.825 -18.352 1.00 38.69 497 VAL A N 1
ATOM 3904 C CA . VAL A 1 497 ? -20.253 40.765 -18.335 1.00 38.69 497 VAL A CA 1
ATOM 3905 C C . VAL A 1 497 ? -19.710 42.031 -18.986 1.00 38.69 497 VAL A C 1
ATOM 3907 O O . VAL A 1 497 ? -20.078 42.365 -20.116 1.00 38.69 497 VAL A O 1
ATOM 3910 N N . MET A 1 498 ? -18.835 42.744 -18.277 1.00 37.59 498 MET A N 1
ATOM 3911 C CA . MET A 1 498 ? -18.145 43.923 -18.802 1.00 37.59 498 MET A CA 1
ATOM 3912 C C . MET A 1 498 ? -16.652 43.654 -18.898 1.00 37.59 498 MET A C 1
ATOM 3914 O O . MET A 1 498 ? -16.039 43.179 -17.945 1.00 37.59 498 MET A O 1
ATOM 3918 N N . GLY A 1 499 ? -16.073 43.987 -20.047 1.00 36.94 499 GLY A N 1
ATOM 3919 C CA . GLY A 1 499 ? -14.639 43.908 -20.283 1.00 36.94 499 GLY A CA 1
ATOM 3920 C C . GLY A 1 499 ? -14.121 45.205 -20.886 1.00 36.94 499 GLY A C 1
ATOM 3921 O O . GLY A 1 499 ? -14.812 45.864 -21.665 1.00 36.94 499 GLY A O 1
ATOM 3922 N N . VAL A 1 500 ? -12.890 45.562 -20.540 1.00 37.38 500 VAL A N 1
ATOM 3923 C CA . VAL A 1 500 ? -12.161 46.667 -21.169 1.00 37.38 500 VAL A CA 1
ATOM 3924 C C . VAL A 1 500 ? -10.994 46.054 -21.929 1.00 37.38 500 VAL A C 1
ATOM 3926 O O . VAL A 1 500 ? -10.189 45.338 -21.339 1.00 37.38 500 VAL A O 1
ATOM 3929 N N . GLY A 1 501 ? -10.936 46.267 -23.243 1.00 40.88 501 GLY A N 1
ATOM 3930 C CA . GLY A 1 501 ? -9.904 45.654 -24.077 1.00 40.88 501 GLY A CA 1
ATOM 3931 C C . GLY A 1 501 ? -9.991 46.030 -25.553 1.00 40.88 501 GLY A C 1
ATOM 3932 O O . GLY A 1 501 ? -10.999 46.560 -26.026 1.00 40.88 501 GLY A O 1
ATOM 3933 N N . TYR A 1 502 ? -8.909 45.750 -26.283 1.00 31.94 502 TYR A N 1
ATOM 3934 C CA . TYR A 1 502 ? -8.777 46.072 -27.704 1.00 31.94 502 TYR A CA 1
ATOM 3935 C C . TYR A 1 502 ? -9.797 45.300 -28.559 1.00 31.94 502 TYR A C 1
ATOM 3937 O O . TYR A 1 502 ? -9.916 44.082 -28.418 1.00 31.94 502 TYR A O 1
ATOM 3945 N N . PRO A 1 503 ? -10.510 45.957 -29.491 1.00 29.44 503 PRO A N 1
ATOM 3946 C CA . PRO A 1 503 ? -11.443 45.263 -30.363 1.00 29.44 503 PRO A CA 1
ATOM 3947 C C . PRO A 1 503 ? -10.674 44.467 -31.428 1.00 29.44 503 PRO A C 1
ATOM 3949 O O . PRO A 1 503 ? -10.011 45.053 -32.283 1.00 29.44 503 PRO A O 1
ATOM 3952 N N . GLN A 1 504 ? -10.801 43.138 -31.432 1.00 31.69 504 GLN A N 1
ATOM 3953 C CA . GLN A 1 504 ? -10.541 42.336 -32.630 1.00 31.69 504 GLN A CA 1
ATOM 3954 C C . GLN A 1 504 ? -11.864 41.840 -33.218 1.00 31.69 504 GLN A C 1
ATOM 3956 O O . GLN A 1 504 ? -12.653 41.155 -32.573 1.00 31.69 504 GLN A O 1
ATOM 3961 N N . LEU A 1 505 ? -12.101 42.242 -34.467 1.00 27.47 505 LEU A N 1
ATOM 3962 C CA . LEU A 1 505 ? -13.208 41.810 -35.313 1.00 27.47 505 LEU A CA 1
ATOM 3963 C C . LEU A 1 505 ? -13.117 40.300 -35.560 1.00 27.47 505 LEU A C 1
ATOM 3965 O O . LEU A 1 505 ? -12.257 39.849 -36.314 1.00 27.47 505 LEU A O 1
ATOM 3969 N N . VAL A 1 506 ? -14.041 39.528 -34.993 1.00 28.09 506 VAL A N 1
ATOM 3970 C CA . VAL A 1 506 ? -14.285 38.153 -35.438 1.00 28.09 506 VAL A CA 1
ATOM 3971 C C . VAL A 1 506 ? -15.148 38.227 -36.702 1.00 28.09 506 VAL A C 1
ATOM 3973 O O . VAL A 1 506 ? -16.341 38.521 -36.636 1.00 28.09 506 VAL A O 1
ATOM 3976 N N . GLN A 1 507 ? -14.547 38.005 -37.874 1.00 27.31 507 GLN A N 1
ATOM 3977 C CA . GLN A 1 507 ? -15.302 37.721 -39.097 1.00 27.31 507 GLN A CA 1
ATOM 3978 C C . GLN A 1 507 ? -15.892 36.310 -38.987 1.00 27.31 507 GLN A C 1
ATOM 3980 O O . GLN A 1 507 ? -15.185 35.320 -39.153 1.00 27.31 507 GLN A O 1
ATOM 3985 N N . GLY A 1 508 ? -17.189 36.227 -38.690 1.00 26.38 508 GLY A N 1
ATOM 3986 C CA . GLY A 1 508 ? -17.950 34.982 -38.750 1.00 26.38 508 GLY A CA 1
ATOM 3987 C C . GLY A 1 508 ? -18.187 34.540 -40.196 1.00 26.38 508 GLY A C 1
ATOM 3988 O O . GLY A 1 508 ? -18.723 35.302 -41.001 1.00 26.38 508 GLY A O 1
ATOM 3989 N N . GLY A 1 509 ? -17.792 33.306 -40.508 1.00 26.17 509 GLY A N 1
ATOM 3990 C CA . GLY A 1 509 ? -18.258 32.540 -41.661 1.00 26.17 509 GLY A CA 1
ATOM 3991 C C . GLY A 1 509 ? -19.250 31.475 -41.189 1.00 26.17 509 GLY A C 1
ATOM 3992 O O . GLY A 1 509 ? -18.998 30.830 -40.176 1.00 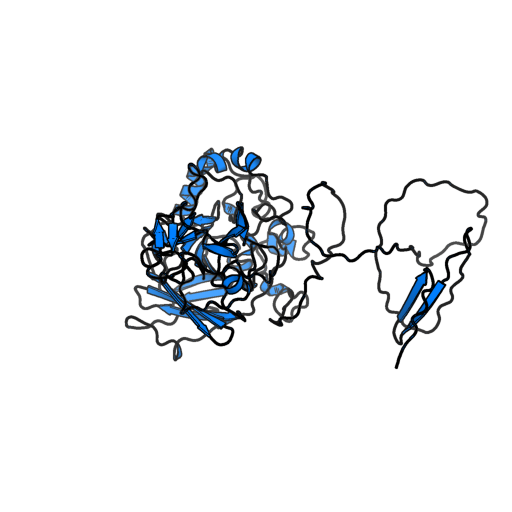26.17 509 GLY A O 1
ATOM 3993 N N . VAL A 1 510 ? -20.369 31.399 -41.913 1.00 31.89 510 VAL A N 1
ATOM 3994 C CA . VAL A 1 510 ? -21.626 30.658 -41.673 1.00 31.89 510 VAL A CA 1
ATOM 3995 C C . VAL A 1 510 ? -21.451 29.166 -41.410 1.00 31.89 510 VAL A C 1
ATOM 3997 O O . VAL A 1 510 ? -20.638 28.545 -42.131 1.00 31.89 510 VAL A O 1
#

pLDDT: mean 78.34, std 28.19, range [21.33, 98.88]